Protein AF-A0A484F6M5-F1 (afdb_monomer)

Nearest PDB structures (foldseek):
  3viu-assembly1_A  TM=6.906E-01  e=8.089E-15  Thermus thermophilus HB8
  3p4e-assembly1_A-2  TM=7.140E-01  e=1.489E-13  Vibrio cholerae
  5vk4-assembly1_A  TM=7.090E-01  e=5.645E-13  Neisseria gonorrhoeae
  3qty-assembly1_A  TM=6.773E-01  e=1.726E-13  Francisella tularensis subsp. tularensis
  2btu-assembly1_A  TM=6.775E-01  e=4.633E-13  Bacillus anthracis

Solvent-accessible surface area (backbone atoms only — not comparable to full-atom values): 22955 Å² total; per-residue (Å²): 84,60,48,48,65,50,38,41,52,31,60,78,68,66,46,93,57,43,51,60,56,44,21,53,51,48,42,68,74,52,35,95,77,53,54,74,69,56,30,48,53,48,24,50,50,48,44,55,51,29,53,55,60,69,67,60,80,52,83,89,76,56,78,64,76,30,88,57,53,54,80,77,46,22,47,91,31,49,10,58,39,18,55,52,50,49,54,43,52,15,59,51,72,45,92,71,93,47,79,36,47,62,77,70,73,60,74,44,37,27,34,75,48,94,88,69,70,31,30,40,36,40,34,71,30,64,36,50,68,87,32,37,91,39,29,34,59,24,19,30,33,17,40,50,49,17,49,46,39,34,42,28,43,47,20,51,67,66,36,32,32,38,37,42,28,37,14,59,65,32,64,73,63,47,56,57,36,18,49,49,17,31,47,51,46,19,67,76,70,70,37,45,75,76,52,71,49,79,50,54,38,70,43,91,39,18,44,44,54,57,36,51,40,34,18,32,25,35,18,42,30,51,66,79,26,56,11,52,54,58,50,49,50,64,68,20,33,30,33,33,26,51,13,52,18,33,52,59,41,43,45,27,26,60,66,54,66,46,91,60,22,69,65,41,41,57,58,31,72,68,60,59,52,59,48,32,51,49,47,40,71,68,36,93,84,43,45,43,65,64,40,30,20,36,41,66,27,41,74,13,6,57,25,30,54,44,43,53,34,24,63,62,30,66,31,14,38,40,34,35,49,74,44,50,57,69,24,40,36,68,67,51,44,52,49,27,60,76,66,69,32,59,65,54,25,33,29,31,52,18,46,36,39,31,27,49,62,93,50,45,65,62,52,38,50,48,25,42,74,68,73,36,57,54,42,74,27,34,36,30,33,71,67,52,94,94,58,64,51,26,27,35,30,54,97,87,42,81,39,80,35,67,65,47,34,26,32,51,50,54,31,62,69,42,51,72,72,54,44,73,73,60,97,58,50,72,61,38,48,53,24,43,50,55,22,40,52,51,49,36,54,48,50,52,53,51,52,51,55,56,55,64,70,77,108

Sequence (455 aa):
MDLEGYAAHLIINNEKDAQAKLKEKIIEFKNKKIGDEEAEIFAAAVLKEAEAALAVKGDVFEYQKSGASMGEFGVGSRGAGDFYVHEKIGHVIGKTTAVLDSSNLDDSGVVTLEKDQDYLVVTVDGMHSRLSAFPFLAGFHVAKAALRDIYVMGAKPSAMLSDIHVADDGDTAMIFDHLAGIAAVSELSGIPLVTGSTLRIGGDMVIGERMTGCVGAVGAVNQNSLTARNKAAPGDLILMTEGTGGGTVTTAAIYSGYEKAAAVVDKTLNIDFLIAVQALLDSEEKWQTQIHVMTDVTNGGVRGDAYEISKEADVRLVFDDDALLQCVEPTVLEMFQTLEIDFRGVSIDSLLVICPPEIADPVIQTIKTAGVKMYVVGRVEEKQAGKFDTALIVGGVEKEFKPMFREAAYTPLKKAIGEKTPPDFDGMKKGIDAAADAAIEKKERIVKRIRNRKG

Mean predicted aligned error: 5.12 Å

Radius of gyration: 23.94 Å; Cα contacts (8 Å, |Δi|>4): 916; chains: 1; bounding box: 60×57×70 Å

Secondary structure (DSSP, 8-state):
-BHHHHHHHHHHTT-TTHHHHHHHHHHHHHGGGS-HHHHHHHHHHHHHHHHHHHH--STTT-----S--HHHHTTTTTSHHHHHHHHHHHHHH---SSSB-GGG--SSEEEEPTTSSEEEEEEEEE--GGGTT-HHHHHHHHHHHHHHHHHHTTPEEEEEEEEEEE-TTS-THHHHHHHHHHHHHHHHH---EEEEEEEETTGGGB-S--EEEEEEEEEEEEGGG---GGG--TT-EEEEE-B--SHHHHHHHHHTT-TTHHHHHHHHS--HHHHHHHHHHH-TT-GGGT-SEEEEE-TTHHHHHHHHHHHHTT-EEEEEHHHHHTTB-HHHHHHHHHTT--GGGS---EEEEEE-HHHHHHHHHHHHHTT--EEEEEEEE---TTS-SEEEEETTEEEE----SS----SHHHHHH-SPPPTTHHHHHHHHHHHHHHHHHHHHHHHHHHHTT--

pLDDT: mean 92.81, std 6.92, range [53.16, 98.81]

Structure (mmCIF, N/CA/C/O backbone):
data_AF-A0A484F6M5-F1
#
_entry.id   AF-A0A484F6M5-F1
#
loop_
_atom_site.group_PDB
_atom_site.id
_atom_site.type_symbol
_atom_site.label_atom_id
_atom_site.label_alt_id
_atom_site.label_comp_id
_atom_site.label_asym_id
_atom_site.label_entity_id
_atom_site.label_seq_id
_atom_site.pdbx_PDB_ins_code
_atom_site.Cartn_x
_atom_site.Cartn_y
_atom_site.Cartn_z
_atom_site.occupancy
_atom_site.B_iso_or_equiv
_atom_site.auth_seq_id
_atom_site.auth_comp_id
_atom_site.auth_asym_id
_atom_site.auth_atom_id
_atom_site.pdbx_PDB_model_num
ATOM 1 N N . MET A 1 1 ? 13.231 -5.557 -17.839 1.00 91.38 1 MET A N 1
ATOM 2 C CA . MET A 1 1 ? 14.305 -4.583 -18.074 1.00 91.38 1 MET A CA 1
ATOM 3 C C . MET A 1 1 ? 13.721 -3.408 -18.826 1.00 91.38 1 MET A C 1
ATOM 5 O O . MET A 1 1 ? 12.971 -3.637 -19.760 1.00 91.38 1 MET A O 1
ATOM 9 N N . ASP A 1 2 ? 14.049 -2.192 -18.405 1.00 95.12 2 ASP A N 1
ATOM 10 C CA . ASP A 1 2 ? 13.742 -0.964 -19.142 1.00 95.12 2 ASP A CA 1
ATOM 11 C C . ASP A 1 2 ? 14.822 -0.740 -20.214 1.00 95.12 2 ASP A C 1
ATOM 13 O O . ASP A 1 2 ? 15.974 -0.434 -19.887 1.00 95.12 2 ASP A O 1
ATOM 17 N N . LEU A 1 3 ? 14.475 -0.990 -21.480 1.00 96.62 3 LEU A N 1
ATOM 18 C CA . LEU A 1 3 ? 15.390 -0.846 -22.612 1.00 96.62 3 LEU A CA 1
ATOM 19 C C . LEU A 1 3 ? 15.633 0.621 -22.962 1.00 96.62 3 LEU A C 1
ATOM 21 O O . LEU A 1 3 ? 16.762 0.964 -23.307 1.00 96.62 3 LEU A O 1
ATOM 25 N N . GLU A 1 4 ? 14.619 1.479 -22.837 1.00 95.12 4 GLU A N 1
ATOM 26 C CA . GLU A 1 4 ? 14.735 2.912 -23.115 1.00 95.12 4 GLU A CA 1
ATOM 27 C C . GLU A 1 4 ? 15.713 3.564 -22.131 1.00 95.12 4 GLU A C 1
ATOM 29 O O . GLU A 1 4 ? 16.677 4.216 -22.541 1.00 95.12 4 GLU A O 1
ATOM 34 N N . GLY A 1 5 ? 15.536 3.309 -20.830 1.00 95.50 5 GLY A N 1
ATOM 35 C CA . GLY A 1 5 ? 16.438 3.802 -19.792 1.00 95.50 5 GLY A CA 1
ATOM 36 C C . GLY A 1 5 ? 17.871 3.283 -19.951 1.00 95.50 5 GLY A C 1
ATOM 37 O O . GLY A 1 5 ? 18.833 4.040 -19.782 1.00 95.50 5 GLY A O 1
ATOM 38 N N . TYR A 1 6 ? 18.038 2.010 -20.327 1.00 96.94 6 TYR A N 1
ATOM 39 C CA . TYR A 1 6 ? 19.362 1.438 -20.585 1.00 96.94 6 TYR A CA 1
ATOM 40 C C . TYR A 1 6 ? 20.027 2.049 -21.828 1.00 96.94 6 TYR A C 1
ATOM 42 O O . TYR A 1 6 ? 21.193 2.438 -21.768 1.00 96.94 6 TYR A O 1
ATOM 50 N N . ALA A 1 7 ? 19.293 2.206 -22.931 1.00 97.69 7 ALA A N 1
ATOM 51 C CA . ALA A 1 7 ? 19.787 2.843 -24.150 1.00 97.69 7 ALA A CA 1
ATOM 52 C C . ALA A 1 7 ? 20.186 4.305 -23.906 1.00 97.69 7 ALA A C 1
ATOM 54 O O . ALA A 1 7 ? 21.289 4.714 -24.275 1.00 97.69 7 ALA A O 1
ATOM 55 N N . ALA A 1 8 ? 19.347 5.071 -23.201 1.00 96.50 8 ALA A N 1
ATOM 56 C CA . ALA A 1 8 ? 19.651 6.446 -22.822 1.00 96.50 8 ALA A CA 1
ATOM 57 C C . ALA A 1 8 ? 20.943 6.540 -21.992 1.00 96.50 8 ALA A C 1
ATOM 59 O O . ALA A 1 8 ? 21.769 7.424 -22.224 1.00 96.50 8 ALA A O 1
ATOM 60 N N . HIS A 1 9 ? 21.161 5.603 -21.062 1.00 97.00 9 HIS A N 1
ATOM 61 C CA . HIS A 1 9 ? 22.402 5.527 -20.292 1.00 97.00 9 HIS A CA 1
ATOM 62 C C . HIS A 1 9 ? 23.632 5.282 -21.181 1.00 97.00 9 HIS A C 1
ATOM 64 O O . HIS A 1 9 ? 24.656 5.940 -20.993 1.00 97.00 9 HIS A O 1
ATOM 70 N N . LEU A 1 10 ? 23.549 4.374 -22.158 1.00 97.44 10 LEU A N 1
ATOM 71 C CA . LEU A 1 10 ? 24.653 4.102 -23.086 1.00 97.44 10 LEU A CA 1
ATOM 72 C C . LEU A 1 10 ? 24.986 5.328 -23.955 1.00 97.44 10 LEU A C 1
ATOM 74 O O . LEU A 1 10 ? 26.160 5.667 -24.115 1.00 97.44 10 LEU A O 1
ATOM 78 N N . ILE A 1 11 ? 23.962 6.024 -24.459 1.00 97.06 11 ILE A N 1
ATOM 79 C CA . ILE A 1 11 ? 24.109 7.233 -25.286 1.00 97.06 11 ILE A CA 1
ATOM 80 C C . ILE A 1 11 ? 24.771 8.362 -24.486 1.00 97.06 11 ILE A C 1
ATOM 82 O O . ILE A 1 11 ? 25.764 8.935 -24.930 1.00 97.06 11 ILE A O 1
ATOM 86 N N . ILE A 1 12 ? 24.267 8.659 -23.281 1.00 96.25 12 ILE A N 1
ATOM 87 C CA . ILE A 1 12 ? 24.791 9.742 -22.428 1.00 96.25 12 ILE A CA 1
ATOM 88 C C . ILE A 1 12 ? 26.272 9.523 -22.085 1.00 96.25 12 ILE A C 1
ATOM 90 O O . ILE A 1 12 ? 27.039 10.484 -22.011 1.00 96.25 12 ILE A O 1
ATOM 94 N N . ASN A 1 13 ? 26.691 8.267 -21.913 1.00 96.62 13 ASN A N 1
ATOM 95 C CA . ASN A 1 13 ? 28.074 7.915 -21.593 1.00 96.62 13 ASN A CA 1
ATOM 96 C C . ASN A 1 13 ? 28.976 7.721 -22.827 1.00 96.62 13 ASN A C 1
ATOM 98 O O . ASN A 1 13 ? 30.150 7.395 -22.666 1.00 96.62 13 ASN A O 1
ATOM 102 N N . ASN A 1 14 ? 28.477 7.978 -24.044 1.00 95.06 14 ASN A N 1
ATOM 103 C CA . ASN A 1 14 ? 29.214 7.810 -25.305 1.00 95.06 14 ASN A CA 1
ATOM 104 C C . ASN A 1 14 ? 29.824 6.402 -25.461 1.00 95.06 14 ASN A C 1
ATOM 106 O O . ASN A 1 14 ? 30.979 6.237 -25.866 1.00 95.06 14 ASN A O 1
ATOM 110 N N . GLU A 1 15 ? 29.050 5.377 -25.109 1.00 96.25 15 GLU A N 1
ATOM 111 C CA . GLU A 1 15 ? 29.479 3.982 -25.188 1.00 96.25 15 GLU A CA 1
ATOM 112 C C . GLU A 1 15 ? 29.674 3.537 -26.645 1.00 96.25 15 GLU A C 1
ATOM 114 O O . GLU A 1 15 ? 28.745 3.575 -27.450 1.00 96.25 15 GLU A O 1
ATOM 119 N N . LYS A 1 16 ? 30.887 3.079 -26.987 1.00 89.62 16 LYS A N 1
ATOM 120 C CA . LYS A 1 16 ? 31.278 2.770 -28.379 1.00 89.62 16 LYS A CA 1
ATOM 121 C C . LYS A 1 16 ? 30.500 1.610 -29.010 1.00 89.62 16 LYS A C 1
ATOM 123 O O . LYS A 1 16 ? 30.296 1.621 -30.217 1.00 89.62 16 LYS A O 1
ATOM 128 N N . ASP A 1 17 ? 30.041 0.662 -28.194 1.00 94.44 17 ASP A N 1
ATOM 129 C CA . ASP A 1 17 ? 29.362 -0.567 -28.630 1.00 94.44 17 ASP A CA 1
ATOM 130 C C . ASP A 1 17 ? 27.917 -0.639 -28.105 1.00 94.44 17 ASP A C 1
ATOM 132 O O . ASP A 1 17 ? 27.421 -1.709 -27.744 1.00 94.44 17 ASP A O 1
ATOM 136 N N . ALA A 1 18 ? 27.239 0.511 -28.005 1.00 96.00 18 ALA A N 1
ATOM 137 C CA . ALA A 1 18 ? 25.914 0.610 -27.392 1.00 96.00 18 ALA A CA 1
ATOM 138 C C . ALA A 1 18 ? 24.892 -0.373 -27.997 1.00 96.00 18 ALA A C 1
ATOM 140 O O . ALA A 1 18 ? 24.190 -1.065 -27.260 1.00 96.00 18 ALA A O 1
ATOM 141 N N . GLN A 1 19 ? 24.858 -0.490 -29.329 1.00 97.06 19 GLN A N 1
ATOM 142 C CA . GLN A 1 19 ? 23.933 -1.384 -30.034 1.00 97.06 19 GLN A CA 1
ATOM 143 C C . GLN A 1 19 ? 24.209 -2.856 -29.727 1.00 97.06 19 GLN A C 1
ATOM 145 O O . GLN A 1 19 ? 23.278 -3.598 -29.426 1.00 97.06 19 GLN A O 1
ATOM 150 N N . ALA A 1 20 ? 25.480 -3.266 -29.723 1.00 96.88 20 ALA A N 1
ATOM 151 C CA . ALA A 1 20 ? 25.862 -4.642 -29.417 1.00 96.88 20 ALA A CA 1
ATOM 152 C C . ALA A 1 20 ? 25.516 -5.018 -27.966 1.00 96.88 20 ALA A C 1
ATOM 154 O O . ALA A 1 20 ? 24.937 -6.076 -27.730 1.00 96.88 20 ALA A O 1
ATOM 155 N N . LYS A 1 21 ? 25.789 -4.124 -27.001 1.00 96.62 21 LYS A N 1
ATOM 156 C CA . LYS A 1 21 ? 25.415 -4.315 -25.587 1.00 96.62 21 LYS A CA 1
ATOM 157 C C . LYS A 1 21 ? 23.901 -4.433 -25.407 1.00 96.62 21 LYS A C 1
ATOM 159 O O . LYS A 1 21 ? 23.421 -5.270 -24.646 1.00 96.62 21 LYS A O 1
ATOM 164 N N . LEU A 1 22 ? 23.140 -3.591 -26.103 1.00 96.31 22 LEU A N 1
ATOM 165 C CA . LEU A 1 22 ? 21.684 -3.615 -26.045 1.00 96.31 22 LEU A CA 1
ATOM 166 C C . LEU A 1 22 ? 21.117 -4.894 -26.674 1.00 96.31 22 LEU A C 1
ATOM 168 O O . LEU A 1 22 ? 20.262 -5.537 -26.069 1.00 96.31 22 LEU A O 1
ATOM 172 N N . LYS A 1 23 ? 21.641 -5.308 -27.833 1.00 96.56 23 LYS A N 1
ATOM 173 C CA . LYS A 1 23 ? 21.299 -6.578 -28.482 1.00 96.56 23 LYS A CA 1
ATOM 174 C C . LYS A 1 23 ? 21.552 -7.768 -27.562 1.00 96.56 23 LYS A C 1
ATOM 176 O O . LYS A 1 23 ? 20.672 -8.610 -27.417 1.00 96.56 23 LYS A O 1
ATOM 181 N N . GLU A 1 24 ? 22.717 -7.821 -26.913 1.00 95.12 24 GLU A N 1
ATOM 182 C CA . GLU A 1 24 ? 23.053 -8.880 -25.955 1.00 95.12 24 GLU A CA 1
ATOM 183 C C . GLU A 1 24 ? 21.992 -8.977 -24.852 1.00 95.12 24 GLU A C 1
ATOM 185 O O . GLU A 1 24 ? 21.488 -10.063 -24.575 1.00 95.12 24 GLU A O 1
ATOM 190 N N . LYS A 1 25 ? 21.577 -7.837 -24.285 1.00 94.50 25 LYS A N 1
ATOM 191 C CA . LYS A 1 25 ? 20.535 -7.788 -23.250 1.00 94.50 25 LYS A CA 1
ATOM 192 C C . LYS A 1 25 ? 19.159 -8.209 -23.765 1.00 94.50 25 LYS A C 1
ATOM 194 O O . LYS A 1 25 ? 18.445 -8.923 -23.064 1.00 94.50 25 LYS A O 1
ATOM 199 N N . ILE A 1 26 ? 18.788 -7.805 -24.978 1.00 94.81 26 ILE A N 1
ATOM 200 C CA . ILE A 1 26 ? 17.526 -8.218 -25.606 1.00 94.81 26 ILE A CA 1
ATOM 201 C C . ILE A 1 26 ? 17.507 -9.738 -25.806 1.00 94.81 26 ILE A C 1
ATOM 203 O O . ILE A 1 26 ? 16.532 -10.383 -25.425 1.00 94.81 26 ILE A O 1
ATOM 207 N N . ILE A 1 27 ? 18.589 -10.321 -26.333 1.00 94.00 27 ILE A N 1
ATOM 208 C CA . ILE A 1 27 ? 18.721 -11.775 -26.512 1.00 94.00 27 ILE A CA 1
ATOM 209 C C . ILE A 1 27 ? 18.708 -12.493 -25.157 1.00 94.00 27 ILE A C 1
ATOM 211 O O . ILE A 1 27 ? 18.057 -13.525 -25.030 1.00 94.00 27 ILE A O 1
ATOM 215 N N . GLU A 1 28 ? 19.376 -11.956 -24.133 1.00 91.75 28 GLU A N 1
ATOM 216 C CA . GLU A 1 28 ? 19.398 -12.535 -22.783 1.00 91.75 28 GLU A CA 1
ATOM 217 C C . GLU A 1 28 ? 17.982 -12.663 -22.194 1.00 91.75 28 GLU A C 1
ATOM 219 O O . GLU A 1 28 ? 17.616 -13.725 -21.689 1.00 91.75 28 GLU A O 1
ATOM 224 N N . PHE A 1 29 ? 17.167 -11.608 -22.294 1.00 89.62 29 PHE A N 1
ATOM 225 C CA . PHE A 1 29 ? 15.820 -11.573 -21.716 1.00 89.62 29 PHE A CA 1
ATOM 226 C C . PHE A 1 29 ? 14.759 -12.261 -22.585 1.00 89.62 29 PHE A C 1
ATOM 228 O O . PHE A 1 29 ? 13.965 -13.044 -22.062 1.00 89.62 29 PHE A O 1
ATOM 235 N N . LYS A 1 30 ? 14.729 -12.004 -23.901 1.00 88.19 30 LYS A N 1
ATOM 236 C CA . LYS A 1 30 ? 13.756 -12.638 -24.811 1.00 88.19 30 LYS A CA 1
ATOM 237 C C . LYS A 1 30 ? 14.141 -14.081 -25.155 1.00 88.19 30 LYS A C 1
ATOM 239 O O . LYS A 1 30 ? 13.279 -14.873 -25.545 1.00 88.19 30 LYS A O 1
ATOM 244 N N . ASN A 1 31 ? 15.401 -14.466 -24.937 1.00 80.56 31 ASN A N 1
ATOM 245 C CA . ASN A 1 31 ? 15.920 -15.818 -25.139 1.00 80.56 31 ASN A CA 1
ATOM 246 C C . ASN A 1 31 ? 15.528 -16.349 -26.537 1.00 80.56 31 ASN A C 1
ATOM 248 O O . ASN A 1 31 ? 15.567 -15.615 -27.521 1.00 80.56 31 ASN A O 1
ATOM 252 N N . LYS A 1 32 ? 15.082 -17.606 -26.645 1.00 77.00 32 LYS A N 1
ATOM 253 C CA . LYS A 1 32 ? 14.656 -18.255 -27.899 1.00 77.00 32 LYS A CA 1
ATOM 254 C C . LYS A 1 32 ? 13.453 -17.601 -28.606 1.00 77.00 32 LYS A C 1
ATOM 256 O O . LYS A 1 32 ? 13.024 -18.136 -29.625 1.00 77.00 32 LYS A O 1
ATOM 261 N N . LYS A 1 33 ? 12.876 -16.516 -28.075 1.00 83.75 33 LYS A N 1
ATOM 262 C CA . LYS A 1 33 ? 11.748 -15.797 -28.692 1.00 83.75 33 LYS A CA 1
ATOM 263 C C . LYS A 1 33 ? 12.184 -14.764 -29.740 1.00 83.75 33 LYS A C 1
ATOM 265 O O . LYS A 1 33 ? 11.310 -14.217 -30.400 1.00 83.75 33 LYS A O 1
ATOM 270 N N . ILE A 1 34 ? 13.483 -14.486 -29.888 1.00 91.50 34 ILE A N 1
ATOM 271 C CA . ILE A 1 34 ? 13.997 -13.533 -30.882 1.00 91.50 34 ILE A CA 1
ATOM 272 C C . ILE A 1 34 ? 15.250 -14.078 -31.578 1.00 91.50 34 ILE A C 1
ATOM 274 O O . ILE A 1 34 ? 16.130 -14.654 -30.933 1.00 91.50 34 ILE A O 1
ATOM 278 N N . GLY A 1 35 ? 15.320 -13.929 -32.902 1.00 93.56 35 GLY A N 1
ATOM 279 C CA . GLY A 1 35 ? 16.514 -14.261 -33.683 1.00 93.56 35 GLY A CA 1
ATOM 280 C C . GLY A 1 35 ? 17.620 -13.206 -33.560 1.00 93.56 35 GLY A C 1
ATOM 281 O O . GLY A 1 35 ? 17.372 -12.073 -33.160 1.00 93.56 35 GLY A O 1
ATOM 282 N N . ASP A 1 36 ? 18.851 -13.552 -33.949 1.00 93.88 36 ASP A N 1
ATOM 283 C CA . ASP A 1 36 ? 19.995 -12.623 -33.886 1.00 93.88 36 ASP A CA 1
ATOM 284 C C . ASP A 1 36 ? 19.798 -11.375 -34.771 1.00 93.88 36 ASP A C 1
ATOM 286 O O . ASP A 1 36 ? 20.044 -10.254 -34.329 1.00 93.88 36 ASP A O 1
ATOM 290 N N . GLU A 1 37 ? 19.294 -11.559 -35.996 1.00 95.44 37 GLU A N 1
ATOM 291 C CA . GLU A 1 37 ? 18.994 -10.465 -36.934 1.00 95.44 37 GLU A CA 1
ATOM 292 C C . GLU A 1 37 ? 17.849 -9.574 -36.429 1.00 95.44 37 GLU A C 1
ATOM 294 O O . GLU A 1 37 ? 17.933 -8.348 -36.483 1.00 95.44 37 GLU A O 1
ATOM 299 N N . GLU A 1 38 ? 16.797 -10.175 -35.873 1.00 95.12 38 GLU A N 1
ATOM 300 C CA . GLU A 1 38 ? 15.677 -9.436 -35.283 1.00 95.12 38 GLU A CA 1
ATOM 301 C C . GLU A 1 38 ? 16.130 -8.618 -34.070 1.00 95.12 38 GLU A C 1
ATOM 303 O O . GLU A 1 38 ? 15.755 -7.455 -33.939 1.00 95.12 38 GLU A O 1
ATOM 308 N N . ALA A 1 39 ? 16.977 -9.190 -33.209 1.00 95.69 39 ALA A N 1
ATOM 309 C CA . ALA A 1 39 ? 17.528 -8.494 -32.052 1.00 95.69 39 ALA A CA 1
ATOM 310 C C . ALA A 1 39 ? 18.443 -7.326 -32.453 1.00 95.69 39 ALA A C 1
ATOM 312 O O . ALA A 1 39 ? 18.452 -6.299 -31.775 1.00 95.69 39 ALA A O 1
ATOM 313 N N . GLU A 1 40 ? 19.175 -7.451 -33.564 1.00 97.00 40 GLU A N 1
ATOM 314 C CA . GLU A 1 40 ? 19.962 -6.358 -34.147 1.00 97.00 40 GLU A CA 1
ATOM 315 C C . GLU A 1 40 ? 19.063 -5.184 -34.564 1.00 97.00 40 GLU A C 1
ATOM 317 O O . GLU A 1 40 ? 19.314 -4.038 -34.185 1.00 97.00 40 GLU A O 1
ATOM 322 N N . ILE A 1 41 ? 17.982 -5.474 -35.298 1.00 97.38 41 ILE A N 1
ATOM 323 C CA . ILE A 1 41 ? 17.000 -4.469 -35.731 1.00 97.38 41 ILE A CA 1
ATOM 324 C C . ILE A 1 41 ? 16.339 -3.813 -34.515 1.00 97.38 41 ILE A C 1
ATOM 326 O O . ILE A 1 41 ? 16.211 -2.588 -34.468 1.00 97.38 41 ILE A O 1
ATOM 330 N N . PHE A 1 42 ? 15.955 -4.619 -33.523 1.00 96.06 42 PHE A N 1
ATOM 331 C CA . PHE A 1 42 ? 15.336 -4.146 -32.290 1.00 96.06 42 PHE A CA 1
ATOM 332 C C . PHE A 1 42 ? 16.272 -3.178 -31.554 1.00 96.06 42 PHE A C 1
ATOM 334 O O . PHE A 1 42 ? 15.882 -2.051 -31.253 1.00 96.06 42 PHE A O 1
ATOM 341 N N . ALA A 1 43 ? 17.525 -3.573 -31.315 1.00 97.50 43 ALA A N 1
ATOM 342 C CA . ALA A 1 43 ? 18.505 -2.735 -30.628 1.00 97.50 43 ALA A CA 1
ATOM 343 C C . ALA A 1 43 ? 18.740 -1.401 -31.359 1.00 97.50 43 ALA A C 1
ATOM 345 O O . ALA A 1 43 ? 18.779 -0.344 -30.726 1.00 97.50 43 ALA A O 1
ATOM 346 N N . ALA A 1 44 ? 18.846 -1.430 -32.691 1.00 97.81 44 ALA A N 1
ATOM 347 C CA . ALA A 1 44 ? 18.993 -0.221 -33.497 1.00 97.81 44 ALA A CA 1
ATOM 348 C C . ALA A 1 44 ? 17.776 0.717 -33.377 1.00 97.81 44 ALA A C 1
ATOM 350 O O . ALA A 1 44 ? 17.939 1.934 -33.265 1.00 97.81 44 ALA A O 1
ATOM 351 N N . ALA A 1 45 ? 16.557 0.165 -33.381 1.00 98.00 45 ALA A N 1
ATOM 352 C CA . ALA A 1 45 ? 15.326 0.940 -33.235 1.00 98.00 45 ALA A CA 1
ATOM 353 C C . ALA A 1 45 ? 15.225 1.601 -31.853 1.00 98.00 45 ALA A C 1
ATOM 355 O O . ALA A 1 45 ? 14.980 2.804 -31.770 1.00 98.00 45 ALA A O 1
ATOM 356 N N . VAL A 1 46 ? 15.505 0.848 -30.786 1.00 97.94 46 VAL A N 1
ATOM 357 C CA . VAL A 1 46 ? 15.494 1.365 -29.409 1.00 97.94 46 VAL A CA 1
ATOM 358 C C . VAL A 1 46 ? 16.487 2.515 -29.243 1.00 97.94 46 VAL A C 1
ATOM 360 O O . VAL A 1 46 ? 16.133 3.548 -28.681 1.00 97.94 46 VAL A O 1
ATOM 363 N N . LEU A 1 47 ? 17.716 2.379 -29.759 1.00 98.06 47 LEU A N 1
ATOM 364 C CA . LEU A 1 47 ? 18.705 3.462 -29.707 1.00 98.06 47 LEU A CA 1
ATOM 365 C C . LEU A 1 47 ? 18.221 4.709 -30.441 1.00 98.06 47 LEU A C 1
ATOM 367 O O . LEU A 1 47 ? 18.310 5.809 -29.903 1.00 98.06 47 LEU A O 1
ATOM 371 N N . LYS A 1 48 ? 17.664 4.539 -31.643 1.00 97.94 48 LYS A N 1
ATOM 372 C CA . LYS A 1 48 ? 17.135 5.650 -32.438 1.00 97.94 48 LYS A CA 1
ATOM 373 C C . LYS A 1 48 ? 16.009 6.391 -31.712 1.00 97.94 48 LYS A C 1
ATOM 375 O O . LYS A 1 48 ? 15.965 7.621 -31.749 1.00 97.94 48 LYS A O 1
ATOM 380 N N . GLU A 1 49 ? 15.092 5.668 -31.075 1.00 97.75 49 GLU A N 1
ATOM 381 C CA . GLU A 1 49 ? 14.009 6.275 -30.296 1.00 97.75 49 GLU A CA 1
ATOM 382 C C . GLU A 1 49 ? 14.537 6.981 -29.042 1.00 97.75 49 GLU A C 1
ATOM 384 O O . GLU A 1 49 ? 14.162 8.127 -28.791 1.00 97.75 49 GLU A O 1
ATOM 389 N N . ALA A 1 50 ? 15.478 6.365 -28.320 1.00 96.94 50 ALA A N 1
ATOM 390 C CA . ALA A 1 50 ? 16.116 6.974 -27.154 1.00 96.94 50 ALA A CA 1
ATOM 391 C C . ALA A 1 50 ? 16.889 8.257 -27.519 1.00 96.94 50 ALA A C 1
ATOM 393 O O . ALA A 1 50 ? 16.785 9.264 -26.817 1.00 96.94 50 ALA A O 1
ATOM 394 N N . GLU A 1 51 ? 17.619 8.271 -28.640 1.00 97.00 51 GLU A N 1
ATOM 395 C CA . GLU A 1 51 ? 18.276 9.475 -29.168 1.00 97.00 51 GLU A CA 1
ATOM 396 C C . GLU A 1 51 ? 17.262 10.582 -29.478 1.00 97.00 51 GLU A C 1
ATOM 398 O O . GLU A 1 51 ? 17.463 11.738 -29.093 1.00 97.00 51 GLU A O 1
ATOM 403 N N . ALA A 1 52 ? 16.154 10.233 -30.141 1.00 96.88 52 ALA A N 1
ATOM 404 C CA . ALA A 1 52 ? 15.098 11.183 -30.465 1.00 96.88 52 ALA A CA 1
ATOM 405 C C . ALA A 1 52 ? 14.461 11.776 -29.198 1.00 96.88 52 ALA A C 1
ATOM 407 O O . ALA A 1 52 ? 14.279 12.992 -29.127 1.00 96.88 52 ALA A O 1
ATOM 408 N N . ALA A 1 53 ? 14.179 10.950 -28.186 1.00 95.25 53 ALA A N 1
ATOM 409 C CA . ALA A 1 53 ? 13.633 11.389 -26.905 1.00 95.25 53 ALA A CA 1
ATOM 410 C C . ALA A 1 53 ? 14.603 12.322 -26.155 1.00 95.25 53 ALA A C 1
ATOM 412 O O . ALA A 1 53 ? 14.206 13.394 -25.694 1.00 95.25 53 ALA A O 1
ATOM 413 N N . LEU A 1 54 ? 15.895 11.973 -26.096 1.00 95.12 54 LEU A N 1
ATOM 414 C CA . LEU A 1 54 ? 16.933 12.778 -25.437 1.00 95.12 54 LEU A CA 1
ATOM 415 C C . LEU A 1 54 ? 17.155 14.149 -26.095 1.00 95.12 54 LEU A C 1
ATOM 417 O O . LEU A 1 54 ? 17.552 15.105 -25.411 1.00 95.12 54 LEU A O 1
ATOM 421 N N . ALA A 1 55 ? 16.913 14.251 -27.404 1.00 95.56 55 ALA A N 1
ATOM 422 C CA . ALA A 1 55 ? 17.080 15.479 -28.175 1.00 95.56 55 ALA A CA 1
ATOM 423 C C . ALA A 1 55 ? 15.985 16.526 -27.906 1.00 95.56 55 ALA A C 1
ATOM 425 O O . ALA A 1 55 ? 16.209 17.717 -28.142 1.00 95.56 55 ALA A O 1
ATOM 426 N N . VAL A 1 56 ? 14.815 16.122 -27.400 1.00 95.44 56 VAL A N 1
ATOM 427 C CA . VAL A 1 56 ? 13.724 17.055 -27.097 1.00 95.44 56 VAL A CA 1
ATOM 428 C C . VAL A 1 56 ? 14.071 17.883 -25.854 1.00 95.44 56 VAL A C 1
ATOM 430 O O . VAL A 1 56 ? 14.516 17.359 -24.833 1.00 95.44 56 VAL A O 1
ATOM 433 N N . LYS A 1 57 ? 13.873 19.205 -25.944 1.00 94.06 57 LYS A N 1
ATOM 434 C CA . LYS A 1 57 ? 14.146 20.174 -24.871 1.00 94.06 57 LYS A CA 1
ATOM 435 C C . LYS A 1 57 ? 12.998 21.156 -24.708 1.00 94.06 57 LYS A C 1
ATOM 437 O O . LYS A 1 57 ? 12.322 21.507 -25.676 1.00 94.06 57 LYS A O 1
ATOM 442 N N . GLY A 1 58 ? 12.810 21.635 -23.482 1.00 91.12 58 GLY A N 1
ATOM 443 C CA . GLY A 1 58 ? 11.842 22.678 -23.150 1.00 91.12 58 GLY A CA 1
ATOM 444 C C . GLY A 1 58 ? 11.066 22.395 -21.867 1.00 91.12 58 GLY A C 1
ATOM 445 O O . GLY A 1 58 ? 11.019 21.269 -21.385 1.00 91.12 58 GLY A O 1
ATOM 446 N N . ASP A 1 59 ? 10.396 23.433 -21.359 1.00 86.81 59 ASP A N 1
ATOM 447 C CA . ASP A 1 59 ? 9.713 23.440 -20.051 1.00 86.81 59 ASP A CA 1
ATOM 448 C C . ASP A 1 59 ? 8.775 22.236 -19.819 1.00 86.81 59 ASP A C 1
ATOM 450 O O . ASP A 1 59 ? 8.729 21.658 -18.735 1.00 86.81 59 ASP A O 1
ATOM 454 N N . VAL A 1 60 ? 8.035 21.820 -20.851 1.00 91.75 60 VAL A N 1
ATOM 455 C CA . VAL A 1 60 ? 7.089 20.691 -20.766 1.00 91.75 60 VAL A CA 1
ATOM 456 C C . VAL A 1 60 ? 7.741 19.311 -20.858 1.00 91.75 60 VAL A C 1
ATOM 458 O O . VAL A 1 60 ? 7.124 18.347 -20.422 1.00 91.75 60 VAL A O 1
ATOM 461 N N . PHE A 1 61 ? 8.948 19.208 -21.414 1.00 92.88 61 PHE A N 1
ATOM 462 C CA . PHE A 1 61 ? 9.626 17.929 -21.661 1.00 92.88 61 PHE A CA 1
ATOM 463 C C . PHE A 1 61 ? 10.611 17.549 -20.553 1.00 92.88 61 PHE A C 1
ATOM 465 O O . PHE A 1 61 ? 11.016 16.398 -20.444 1.00 92.88 61 PHE A O 1
ATOM 472 N N . GLU A 1 62 ? 11.003 18.511 -19.725 1.00 93.31 62 GLU A N 1
ATOM 473 C CA . GLU A 1 62 ? 11.972 18.325 -18.646 1.00 93.31 62 GLU A CA 1
ATOM 474 C C . GLU A 1 62 ? 11.276 18.413 -17.291 1.00 93.31 62 GLU A C 1
ATOM 476 O O . GLU A 1 62 ? 10.186 18.957 -17.202 1.00 93.31 62 GLU A O 1
ATOM 481 N N . TYR A 1 63 ? 11.883 17.933 -16.209 1.00 94.94 63 TYR A N 1
ATOM 482 C CA . TYR A 1 63 ? 11.415 18.156 -14.836 1.00 94.94 63 TYR A CA 1
ATOM 483 C C . TYR A 1 63 ? 12.608 18.440 -13.921 1.00 94.94 63 TYR A C 1
ATOM 485 O O . TYR A 1 63 ? 13.736 18.042 -14.217 1.00 94.94 63 TYR A O 1
ATOM 493 N N . GLN A 1 64 ? 12.368 19.144 -12.812 1.00 96.31 64 GLN A N 1
ATOM 494 C CA . GLN A 1 64 ? 13.410 19.420 -11.827 1.00 96.31 64 GLN A CA 1
ATOM 495 C C . GLN A 1 64 ? 13.758 18.122 -11.092 1.00 96.31 64 GLN A C 1
ATOM 497 O O . GLN A 1 64 ? 12.919 17.540 -10.406 1.00 96.31 64 GLN A O 1
ATOM 502 N N . LYS A 1 65 ? 14.999 17.652 -11.242 1.00 95.94 65 LYS A N 1
ATOM 503 C CA . LYS A 1 65 ? 15.482 16.472 -10.519 1.00 95.94 65 LYS A CA 1
ATOM 504 C C . LYS A 1 65 ? 15.689 16.824 -9.045 1.00 95.94 65 LYS A C 1
ATOM 506 O O . LYS A 1 65 ? 16.335 17.826 -8.745 1.00 95.94 65 LYS A O 1
ATOM 511 N N . SER A 1 66 ? 15.192 15.971 -8.151 1.00 96.12 66 SER A N 1
ATOM 512 C CA . SER A 1 66 ? 15.371 16.115 -6.700 1.00 96.12 66 SER A CA 1
ATOM 513 C C . SER A 1 66 ? 16.769 15.718 -6.220 1.00 96.12 66 SER A C 1
ATOM 515 O O . SER A 1 66 ? 17.206 16.161 -5.167 1.00 96.12 66 SER A O 1
ATOM 517 N N . GLY A 1 67 ? 17.467 14.857 -6.966 1.00 94.38 67 GLY A N 1
ATOM 518 C CA . GLY A 1 67 ? 18.733 14.262 -6.524 1.00 94.38 67 GLY A CA 1
ATOM 519 C C . GLY A 1 67 ? 18.577 13.123 -5.508 1.00 94.38 67 GLY A C 1
ATOM 520 O O . GLY A 1 67 ? 19.587 12.612 -5.042 1.00 94.38 67 GLY A O 1
ATOM 521 N N . ALA A 1 68 ? 17.346 12.700 -5.199 1.00 93.44 68 ALA A N 1
ATOM 522 C CA . ALA A 1 68 ? 17.053 11.563 -4.327 1.00 93.44 68 ALA A CA 1
ATOM 523 C C . ALA A 1 68 ? 16.156 10.555 -5.056 1.00 93.44 68 ALA A C 1
ATOM 525 O O . ALA A 1 68 ? 15.102 10.926 -5.582 1.00 93.44 68 ALA A O 1
ATOM 526 N N . SER A 1 69 ? 16.561 9.283 -5.101 1.00 92.62 69 SER A N 1
ATOM 527 C CA . SER A 1 69 ? 15.716 8.218 -5.654 1.00 92.62 69 SER A CA 1
ATOM 528 C C . SER A 1 69 ? 14.651 7.753 -4.651 1.00 92.62 69 SER A C 1
ATOM 530 O O . SER A 1 69 ? 14.833 7.863 -3.438 1.00 92.62 69 SER A O 1
ATOM 532 N N . MET A 1 70 ? 13.561 7.156 -5.153 1.00 91.12 70 MET A N 1
ATOM 533 C CA . MET A 1 70 ? 12.514 6.531 -4.321 1.00 91.12 70 MET A CA 1
ATOM 534 C C . MET A 1 70 ? 13.116 5.544 -3.312 1.00 91.12 70 MET A C 1
ATOM 536 O O . MET A 1 70 ? 12.772 5.550 -2.132 1.00 91.12 70 MET A O 1
ATOM 540 N N . GLY A 1 71 ? 14.059 4.723 -3.784 1.00 87.94 71 GLY A N 1
ATOM 541 C CA . GLY A 1 71 ? 14.711 3.694 -2.987 1.00 87.94 71 GLY A CA 1
ATOM 542 C C . GLY A 1 71 ? 15.635 4.251 -1.911 1.00 87.94 71 GLY A C 1
ATOM 543 O O . GLY A 1 71 ? 15.672 3.676 -0.832 1.00 87.94 71 GLY A O 1
ATOM 544 N N . GLU A 1 72 ? 16.369 5.339 -2.158 1.00 89.19 72 GLU A N 1
ATOM 545 C CA . GLU A 1 72 ? 17.238 5.981 -1.155 1.00 89.19 72 GLU A CA 1
ATOM 546 C C . GLU A 1 72 ? 16.424 6.731 -0.104 1.00 89.19 72 GLU A C 1
ATOM 548 O O . GLU A 1 72 ? 16.691 6.598 1.092 1.00 89.19 72 GLU A O 1
ATOM 553 N N . PHE A 1 73 ? 15.398 7.458 -0.552 1.00 90.50 73 PHE A N 1
ATOM 554 C CA . PHE A 1 73 ? 14.543 8.266 0.309 1.00 90.50 73 PHE A CA 1
ATOM 555 C C . PHE A 1 73 ? 13.461 7.446 1.032 1.00 90.50 73 PHE A C 1
ATOM 557 O O . PHE A 1 73 ? 12.810 7.961 1.930 1.00 90.50 73 PHE A O 1
ATOM 564 N N . GLY A 1 74 ? 13.290 6.163 0.694 1.00 87.50 74 GLY A N 1
ATOM 565 C CA . GLY A 1 74 ? 12.360 5.260 1.381 1.00 87.50 74 GLY A CA 1
ATOM 566 C C . GLY A 1 74 ? 10.887 5.477 1.025 1.00 87.50 74 GLY A C 1
ATOM 567 O O . GLY A 1 74 ? 10.016 5.133 1.819 1.00 87.50 74 GLY A O 1
ATOM 568 N N . VAL A 1 75 ? 10.598 6.039 -0.151 1.00 89.50 75 VAL A N 1
ATOM 569 C CA . VAL A 1 75 ? 9.223 6.264 -0.625 1.00 89.50 75 VAL A CA 1
ATOM 570 C C . VAL A 1 75 ? 8.571 4.927 -0.985 1.00 89.50 75 VAL A C 1
ATOM 572 O O . VAL A 1 75 ? 9.206 4.062 -1.593 1.00 89.50 75 VAL A O 1
ATOM 575 N N . GLY A 1 76 ? 7.312 4.746 -0.594 1.00 84.12 76 GLY A N 1
ATOM 576 C CA . GLY A 1 76 ? 6.571 3.487 -0.678 1.00 84.12 76 GLY A CA 1
ATOM 577 C C . GLY A 1 76 ? 6.924 2.478 0.418 1.00 84.12 76 GLY A C 1
ATOM 578 O O . GLY A 1 76 ? 6.550 1.315 0.308 1.00 84.12 76 GLY A O 1
ATOM 579 N N . SER A 1 77 ? 7.680 2.891 1.444 1.00 80.81 77 SER A N 1
ATOM 580 C CA . SER A 1 77 ? 8.034 2.057 2.606 1.00 80.81 77 SER A CA 1
ATOM 581 C C . SER A 1 77 ? 7.362 2.522 3.906 1.00 80.81 77 SER A C 1
ATOM 583 O O . SER A 1 77 ? 7.829 2.108 4.964 1.00 80.81 77 SER A O 1
ATOM 585 N N . ARG A 1 78 ? 6.353 3.416 3.854 1.00 78.31 78 ARG A N 1
ATOM 586 C CA . ARG A 1 78 ? 5.575 3.930 5.008 1.00 78.31 78 ARG A CA 1
ATOM 587 C C . ARG A 1 78 ? 6.432 4.292 6.229 1.00 78.31 78 ARG A C 1
ATOM 589 O O . ARG A 1 78 ? 6.151 3.939 7.370 1.00 78.31 78 ARG A O 1
ATOM 596 N N . GLY A 1 79 ? 7.544 4.967 5.950 1.00 80.75 79 GLY A N 1
ATOM 597 C CA . GLY A 1 79 ? 8.460 5.516 6.943 1.00 80.75 79 GLY A CA 1
ATOM 598 C C . GLY A 1 79 ? 8.646 7.018 6.744 1.00 80.75 79 GLY A C 1
ATOM 599 O O . GLY A 1 79 ? 7.996 7.637 5.904 1.00 80.75 79 GLY A O 1
ATOM 600 N N . ALA A 1 80 ? 9.569 7.624 7.491 1.00 82.94 80 ALA A N 1
ATOM 601 C CA . ALA A 1 80 ? 9.713 9.084 7.545 1.00 82.94 80 ALA A CA 1
ATOM 602 C C . ALA A 1 80 ? 9.885 9.777 6.176 1.00 82.94 80 ALA A C 1
ATOM 604 O O . ALA A 1 80 ? 9.368 10.878 5.978 1.00 82.94 80 ALA A O 1
ATOM 605 N N . GLY A 1 81 ? 10.617 9.172 5.235 1.00 86.50 81 GLY A N 1
ATOM 606 C CA . GLY A 1 81 ? 10.775 9.744 3.893 1.00 86.50 81 GLY A CA 1
ATOM 607 C C . GLY A 1 81 ? 9.535 9.583 3.010 1.00 86.50 81 GLY A C 1
ATOM 608 O O . GLY A 1 81 ? 9.228 10.470 2.217 1.00 86.50 81 GLY A O 1
ATOM 609 N N . ASP A 1 82 ? 8.775 8.507 3.202 1.00 87.75 82 ASP A N 1
ATOM 610 C CA . ASP A 1 82 ? 7.506 8.289 2.513 1.00 87.75 82 ASP A CA 1
ATOM 611 C C . ASP A 1 82 ? 6.464 9.333 2.924 1.00 87.75 82 ASP A C 1
ATOM 613 O O . ASP A 1 82 ? 5.913 10.027 2.069 1.00 87.75 82 ASP A O 1
ATOM 617 N N . PHE A 1 83 ? 6.282 9.524 4.235 1.00 84.69 83 PHE A N 1
ATOM 618 C CA . PHE A 1 83 ? 5.375 10.534 4.785 1.00 84.69 83 PHE A CA 1
ATOM 619 C C . PHE A 1 83 ? 5.714 11.940 4.283 1.00 84.69 83 PHE A C 1
ATOM 621 O O . PHE A 1 83 ? 4.831 12.709 3.910 1.00 84.69 83 PHE A O 1
ATOM 628 N N . TYR A 1 84 ? 7.007 12.266 4.207 1.00 89.75 84 TYR A N 1
ATOM 629 C CA . TYR A 1 84 ? 7.450 13.560 3.699 1.00 89.75 84 TYR A CA 1
ATOM 630 C C . TYR A 1 84 ? 7.107 13.756 2.215 1.00 89.75 84 TYR A C 1
ATOM 632 O O . TYR A 1 84 ? 6.663 14.834 1.834 1.00 89.75 84 TYR A O 1
ATOM 640 N N . VAL A 1 85 ? 7.273 12.737 1.364 1.00 92.69 85 VAL A N 1
ATOM 641 C CA . VAL A 1 85 ? 6.884 12.847 -0.054 1.00 92.69 85 VAL A CA 1
ATOM 642 C C . VAL A 1 85 ? 5.368 12.963 -0.212 1.00 92.69 85 VAL A C 1
ATOM 644 O O . VAL A 1 85 ? 4.923 13.765 -1.032 1.00 92.69 85 VAL A O 1
ATOM 647 N N . HIS A 1 86 ? 4.576 12.255 0.595 1.00 89.50 86 HIS A N 1
ATOM 648 C CA . HIS A 1 86 ? 3.115 12.382 0.582 1.00 89.50 86 HIS A CA 1
ATOM 649 C C . HIS A 1 86 ? 2.648 13.798 0.955 1.00 89.50 86 HIS A C 1
ATOM 651 O O . HIS A 1 86 ? 1.795 14.361 0.268 1.00 89.50 86 HIS A O 1
ATOM 657 N N . GLU A 1 87 ? 3.286 14.441 1.939 1.00 89.81 87 GLU A N 1
ATOM 658 C CA . GLU A 1 87 ? 3.046 15.859 2.249 1.00 89.81 87 GLU A CA 1
ATOM 659 C C . GLU A 1 87 ? 3.303 16.757 1.020 1.00 89.81 87 GLU A C 1
ATOM 661 O O . GLU A 1 87 ? 2.520 17.662 0.713 1.00 89.81 87 GLU A O 1
ATOM 666 N N . LYS A 1 88 ? 4.373 16.487 0.257 1.00 94.00 88 LYS A N 1
ATOM 667 C CA . LYS A 1 88 ? 4.687 17.240 -0.971 1.00 94.00 88 LYS A CA 1
ATOM 668 C C . LYS A 1 88 ? 3.712 16.959 -2.105 1.00 94.00 88 LYS A C 1
ATOM 670 O O . LYS A 1 88 ? 3.404 17.885 -2.850 1.00 94.00 88 LYS A O 1
ATOM 675 N N . ILE A 1 89 ? 3.183 15.743 -2.225 1.00 93.25 89 ILE A N 1
ATOM 676 C CA . ILE A 1 89 ? 2.103 15.435 -3.175 1.00 93.25 89 ILE A CA 1
ATOM 677 C C . ILE A 1 89 ? 0.886 16.319 -2.871 1.00 93.25 89 ILE A C 1
ATOM 679 O O . ILE A 1 89 ? 0.393 17.002 -3.773 1.00 93.25 89 ILE A O 1
ATOM 683 N N . GLY A 1 90 ? 0.469 16.388 -1.601 1.00 89.19 90 GLY A N 1
ATOM 684 C CA . GLY A 1 90 ? -0.611 17.272 -1.157 1.00 89.19 90 GLY A CA 1
ATOM 685 C C . GLY A 1 90 ? -0.343 18.746 -1.482 1.00 89.19 90 GLY A C 1
ATOM 686 O O . GLY A 1 90 ? -1.219 19.432 -2.010 1.00 89.19 90 GLY A O 1
ATOM 687 N N . HIS A 1 91 ? 0.889 19.219 -1.265 1.00 91.94 91 HIS A N 1
ATOM 688 C CA . HIS A 1 91 ? 1.308 20.576 -1.637 1.00 91.94 91 HIS A CA 1
ATOM 689 C C . HIS A 1 91 ? 1.185 20.818 -3.153 1.00 91.94 91 HIS A C 1
ATOM 691 O O . HIS A 1 91 ? 0.587 21.808 -3.580 1.00 91.94 91 HIS A O 1
ATOM 697 N N . VAL A 1 92 ? 1.703 19.907 -3.986 1.00 94.81 92 VAL A N 1
ATOM 698 C CA . VAL A 1 92 ? 1.685 20.049 -5.452 1.00 94.81 92 VAL A CA 1
ATOM 699 C C . VAL A 1 92 ? 0.260 20.090 -5.998 1.00 94.81 92 VAL A C 1
ATOM 701 O O . VAL A 1 92 ? -0.025 20.885 -6.902 1.00 94.81 92 VAL A O 1
ATOM 704 N N . ILE A 1 93 ? -0.647 19.274 -5.457 1.00 93.00 93 ILE A N 1
ATOM 705 C CA . ILE A 1 93 ? -2.071 19.300 -5.813 1.00 93.00 93 ILE A CA 1
ATOM 706 C C . ILE A 1 93 ? -2.675 20.644 -5.381 1.00 93.00 93 ILE A C 1
ATOM 708 O O . ILE A 1 93 ? -3.215 21.380 -6.221 1.00 93.00 93 ILE A O 1
ATOM 712 N N . GLY A 1 94 ? -2.456 21.020 -4.120 1.00 87.94 94 GLY A N 1
ATOM 713 C CA . GLY A 1 94 ? -3.016 22.204 -3.481 1.00 87.94 94 GLY A CA 1
ATOM 714 C C . GLY A 1 94 ? -4.452 21.981 -3.001 1.00 87.94 94 GLY A C 1
ATOM 715 O O . GLY A 1 94 ? -5.031 20.916 -3.188 1.00 87.94 94 GLY A O 1
ATOM 716 N N . LYS A 1 95 ? -5.045 23.012 -2.390 1.00 85.88 95 LYS A N 1
ATOM 717 C CA . LYS A 1 95 ? -6.411 22.929 -1.858 1.00 85.88 95 LYS A CA 1
ATOM 718 C C . LYS A 1 95 ? -7.435 22.725 -2.974 1.00 85.88 95 LYS A C 1
ATOM 720 O O . LYS A 1 95 ? -7.462 23.487 -3.945 1.00 85.88 95 LYS A O 1
ATOM 725 N N . THR A 1 96 ? -8.312 21.746 -2.795 1.00 88.06 96 THR A N 1
ATOM 726 C CA . THR A 1 96 ? -9.382 21.427 -3.745 1.00 88.06 96 THR A CA 1
ATOM 727 C C . THR A 1 96 ? -10.756 21.870 -3.224 1.00 88.06 96 THR A C 1
ATOM 729 O O . THR A 1 96 ? -10.871 22.529 -2.190 1.00 88.06 96 THR A O 1
ATOM 732 N N . THR A 1 97 ? -11.819 21.555 -3.969 1.00 86.81 97 THR A N 1
ATOM 733 C CA . THR A 1 97 ? -13.212 21.729 -3.521 1.00 86.81 97 THR A CA 1
ATOM 734 C C . THR A 1 97 ? -13.746 20.518 -2.749 1.00 86.81 97 THR A C 1
ATOM 736 O O . THR A 1 97 ? -14.932 20.495 -2.431 1.00 86.81 97 THR A O 1
ATOM 739 N N . ALA A 1 98 ? -12.920 19.496 -2.510 1.00 85.88 98 ALA A N 1
ATOM 740 C CA . ALA A 1 98 ? -13.312 18.312 -1.757 1.00 85.88 98 ALA A CA 1
ATOM 741 C C . ALA A 1 98 ? -13.456 18.625 -0.256 1.00 85.88 98 ALA A C 1
ATOM 743 O O . ALA A 1 98 ? -12.946 19.631 0.241 1.00 85.88 98 ALA A O 1
ATOM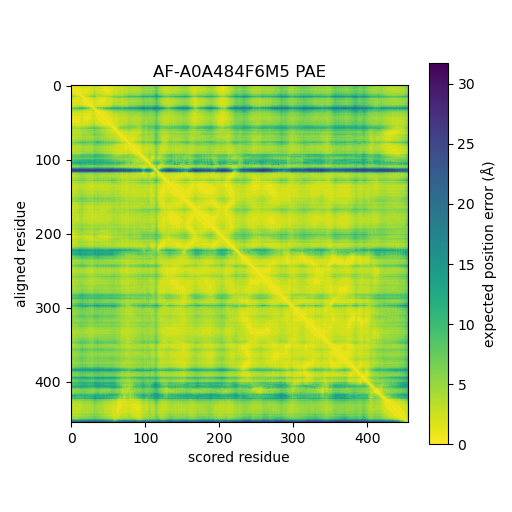 744 N N . VAL A 1 99 ? -14.187 17.765 0.452 1.00 82.06 99 VAL A N 1
ATOM 745 C CA . VAL A 1 99 ? -14.380 17.833 1.908 1.00 82.06 99 VAL A CA 1
ATOM 746 C C . VAL A 1 99 ? -13.118 17.358 2.623 1.00 82.06 99 VAL A C 1
ATOM 748 O O . VAL A 1 99 ? -12.653 18.038 3.533 1.00 82.06 99 VAL A O 1
ATOM 751 N N . LEU A 1 100 ? -12.563 16.231 2.167 1.00 79.88 100 LEU A N 1
ATOM 752 C CA . LEU A 1 100 ? -11.228 15.751 2.513 1.00 79.88 100 LEU A CA 1
ATOM 753 C C . LEU A 1 100 ? -10.442 15.567 1.218 1.00 79.88 100 LEU A C 1
ATOM 755 O O . LEU A 1 100 ? -10.917 14.904 0.291 1.00 79.88 100 LEU A O 1
ATOM 759 N N . ASP A 1 101 ? -9.265 16.182 1.147 1.00 83.25 101 ASP A N 1
ATOM 760 C CA . ASP A 1 101 ? -8.359 16.063 0.008 1.00 83.25 101 ASP A CA 1
ATOM 761 C C . ASP A 1 101 ? -6.972 15.580 0.432 1.00 83.25 101 ASP A C 1
ATOM 763 O O . ASP A 1 101 ? -6.711 15.298 1.597 1.00 83.25 101 ASP A O 1
ATOM 767 N N . SER A 1 102 ? -6.055 15.475 -0.529 1.00 81.88 102 SER A N 1
ATOM 768 C CA . SER A 1 102 ? -4.698 14.972 -0.303 1.00 81.88 102 SER A CA 1
ATOM 769 C C . SER A 1 102 ? -3.885 15.756 0.737 1.00 81.88 102 SER A C 1
ATOM 771 O O . SER A 1 102 ? -2.856 15.261 1.183 1.00 81.88 102 SER A O 1
ATOM 773 N N . SER A 1 103 ? -4.291 16.978 1.111 1.00 78.12 103 SER A N 1
ATOM 774 C CA . SER A 1 103 ? -3.643 17.730 2.199 1.00 78.12 103 SER A CA 1
ATOM 775 C C . SER A 1 103 ? -3.954 17.173 3.588 1.00 78.12 103 SER A C 1
ATOM 777 O O . SER A 1 103 ? -3.206 17.448 4.523 1.00 78.12 103 SER A O 1
ATOM 779 N N . ASN A 1 104 ? -5.022 16.382 3.718 1.00 74.75 104 ASN A N 1
ATOM 780 C CA . ASN A 1 104 ? -5.395 15.724 4.962 1.00 74.75 104 ASN A CA 1
ATOM 781 C C . ASN A 1 104 ? -4.596 14.443 5.235 1.00 74.75 104 ASN A C 1
ATOM 783 O O . ASN A 1 104 ? -4.582 14.026 6.380 1.00 74.75 104 ASN A O 1
ATOM 787 N N . LEU A 1 105 ? -3.933 13.850 4.227 1.00 70.75 105 LEU A N 1
ATOM 788 C CA . LEU A 1 105 ? -3.186 12.580 4.346 1.00 70.75 105 LEU A CA 1
ATOM 789 C C . LEU A 1 105 ? -4.018 11.403 4.908 1.00 70.75 105 LEU A C 1
ATOM 791 O O . LEU A 1 105 ? -3.473 10.474 5.501 1.00 70.75 105 LEU A O 1
ATOM 795 N N . ASP A 1 106 ? -5.332 11.450 4.691 1.00 73.94 106 ASP A N 1
ATOM 796 C CA . ASP A 1 106 ? -6.292 10.420 5.100 1.00 73.94 106 ASP A CA 1
ATOM 797 C C . ASP A 1 106 ? -6.314 9.240 4.105 1.00 73.94 106 ASP A C 1
ATOM 799 O O . ASP A 1 106 ? -5.786 9.351 2.993 1.00 73.94 106 ASP A O 1
ATOM 803 N N . ASP A 1 107 ? -6.960 8.131 4.469 1.00 72.56 107 ASP A N 1
ATOM 804 C CA . ASP A 1 107 ? -7.001 6.908 3.641 1.00 72.56 107 ASP A CA 1
ATOM 805 C C . ASP A 1 107 ? -7.872 7.054 2.385 1.00 72.56 107 ASP A C 1
ATOM 807 O O . ASP A 1 107 ? -7.800 6.257 1.453 1.00 72.56 107 ASP A O 1
ATOM 811 N N . SER A 1 108 ? -8.729 8.077 2.330 1.00 78.44 108 SER A N 1
ATOM 812 C CA . SER A 1 108 ? -9.614 8.325 1.192 1.00 78.44 108 SER A CA 1
ATOM 813 C C . SER A 1 108 ? -9.897 9.806 0.966 1.00 78.44 108 SER A C 1
ATOM 815 O O . SER A 1 108 ? -9.951 10.617 1.890 1.00 78.44 108 SER A O 1
ATOM 817 N N . GLY A 1 109 ? -10.175 10.154 -0.292 1.00 85.31 109 GLY A N 1
ATOM 818 C CA . GLY A 1 109 ? -10.732 11.454 -0.653 1.00 85.31 109 GLY A CA 1
ATOM 819 C C . GLY A 1 109 ? -12.247 11.479 -0.456 1.00 85.31 109 GLY A C 1
ATOM 820 O O . GLY A 1 109 ? -12.934 10.496 -0.739 1.00 85.31 109 GLY A O 1
ATOM 821 N N . VAL A 1 110 ? -12.785 12.617 -0.012 1.00 85.44 110 VAL A N 1
ATOM 822 C CA . VAL A 1 110 ? -14.220 12.764 0.276 1.00 85.44 110 VAL A CA 1
ATOM 823 C C . VAL A 1 110 ? -14.800 13.971 -0.447 1.00 85.44 110 VAL A C 1
ATOM 825 O O . VAL A 1 110 ? -14.318 15.090 -0.283 1.00 85.44 110 VAL A O 1
ATOM 828 N N . VAL A 1 111 ? -15.875 13.777 -1.212 1.00 89.19 111 VAL A N 1
ATOM 829 C CA . VAL A 1 111 ? -16.605 14.858 -1.897 1.00 89.19 111 VAL A CA 1
ATOM 830 C C . VAL A 1 111 ? -18.086 14.850 -1.533 1.00 89.19 111 VAL A C 1
ATOM 832 O O . VAL A 1 111 ? -18.668 13.811 -1.234 1.00 89.19 111 VAL A O 1
ATOM 835 N N . THR A 1 112 ? -18.719 16.019 -1.576 1.00 85.69 112 THR A N 1
ATOM 836 C CA . THR A 1 112 ? -20.157 16.152 -1.313 1.00 85.69 112 THR A CA 1
ATOM 837 C C . THR A 1 112 ? -20.976 15.677 -2.509 1.00 85.69 112 THR A C 1
ATOM 839 O O . THR A 1 112 ? -20.743 16.127 -3.632 1.00 85.69 112 THR A O 1
ATOM 842 N N . LEU A 1 113 ? -21.981 14.833 -2.271 1.00 82.56 113 LEU A N 1
ATOM 843 C CA . LEU A 1 113 ? -23.037 14.580 -3.249 1.00 82.56 113 LEU A CA 1
ATOM 844 C C . LEU A 1 113 ? -24.073 15.707 -3.135 1.00 82.56 113 LEU A C 1
ATOM 846 O O . LEU A 1 113 ? -24.594 15.974 -2.051 1.00 82.56 113 LEU A O 1
ATOM 850 N N . GLU A 1 114 ? -24.352 16.430 -4.225 1.00 62.44 114 GLU A N 1
ATOM 851 C CA . GLU A 1 114 ? -25.342 17.511 -4.165 1.00 62.44 114 GLU A CA 1
ATOM 852 C C . GLU A 1 114 ? -26.723 16.957 -3.772 1.00 62.44 114 GLU A C 1
ATOM 854 O O . GLU A 1 114 ? -27.303 16.173 -4.521 1.00 62.44 114 GLU A O 1
ATOM 859 N N . LYS A 1 115 ? -27.235 17.461 -2.635 1.00 57.31 115 LYS A N 1
ATOM 860 C CA . LYS A 1 115 ? -28.620 17.483 -2.111 1.00 57.31 115 LYS A CA 1
ATOM 861 C C . LYS A 1 115 ? -28.892 16.824 -0.756 1.00 57.31 115 LYS A C 1
ATOM 863 O O . LYS A 1 115 ? -29.852 17.279 -0.149 1.00 57.31 115 LYS A O 1
ATOM 868 N N . ASP A 1 116 ? -28.068 15.925 -0.211 1.00 54.44 116 ASP A N 1
ATOM 869 C CA . ASP A 1 116 ? -28.525 15.126 0.954 1.00 54.44 116 ASP A CA 1
ATOM 870 C C . ASP A 1 116 ? -27.487 14.828 2.060 1.00 54.44 116 ASP A C 1
ATOM 872 O O . ASP A 1 116 ? -27.496 13.744 2.617 1.00 54.44 116 ASP A O 1
ATOM 876 N N . GLN A 1 117 ? -26.603 15.767 2.442 1.00 62.47 117 GLN A N 1
ATOM 877 C CA . GLN A 1 117 ? -25.630 15.592 3.562 1.00 62.47 117 GLN A CA 1
ATOM 878 C C . GLN A 1 117 ? -24.760 14.311 3.507 1.00 62.47 117 GLN A C 1
ATOM 880 O O . GLN A 1 117 ? -24.062 13.982 4.470 1.00 62.47 117 GLN A O 1
ATOM 885 N N . ASP A 1 118 ? -24.777 13.618 2.374 1.00 82.69 118 ASP A N 1
ATOM 886 C CA . ASP A 1 118 ? -24.058 12.385 2.136 1.00 82.69 118 ASP A CA 1
ATOM 887 C C . ASP A 1 118 ? -22.786 12.686 1.346 1.00 82.69 118 ASP A C 1
ATOM 889 O O . ASP A 1 118 ? -22.710 13.566 0.476 1.00 82.69 118 ASP A O 1
ATOM 893 N N . TYR A 1 119 ? -21.758 11.934 1.687 1.00 89.62 119 TYR A N 1
ATOM 894 C CA . TYR A 1 119 ? -20.432 12.039 1.135 1.00 89.62 119 TYR A CA 1
ATOM 895 C C . TYR A 1 119 ? -20.131 10.838 0.255 1.00 89.62 119 TYR A C 1
ATOM 897 O O . TYR A 1 119 ? -20.441 9.703 0.612 1.00 89.62 119 TYR A O 1
ATOM 905 N N . LEU A 1 120 ? -19.491 11.103 -0.881 1.00 92.25 120 LEU A N 1
ATOM 906 C CA . LEU A 1 120 ? -18.852 10.088 -1.701 1.00 92.25 120 LEU A CA 1
ATOM 907 C C . LEU A 1 120 ? -17.400 9.959 -1.248 1.00 92.25 120 LEU A C 1
ATOM 909 O O . LEU A 1 120 ? -16.650 10.938 -1.268 1.00 92.25 120 LEU A O 1
ATOM 913 N N . VAL A 1 121 ? -17.024 8.748 -0.866 1.00 92.88 121 VAL A N 1
ATOM 914 C CA . VAL A 1 121 ? -15.670 8.375 -0.463 1.00 92.88 121 VAL A CA 1
ATOM 915 C C . VAL A 1 121 ? -15.017 7.636 -1.622 1.00 92.88 121 VAL A C 1
ATOM 917 O O . VAL A 1 121 ? -15.640 6.761 -2.228 1.00 92.88 121 VAL A O 1
ATOM 920 N N . VAL A 1 122 ? -13.789 8.015 -1.965 1.00 94.75 122 VAL A N 1
ATOM 921 C CA . VAL A 1 122 ? -13.044 7.460 -3.098 1.00 94.75 122 VAL A CA 1
ATOM 922 C C . VAL A 1 122 ? -11.618 7.149 -2.668 1.00 94.75 122 VAL A C 1
ATOM 924 O O . VAL A 1 122 ? -10.933 8.020 -2.130 1.00 94.75 122 VAL A O 1
ATOM 927 N N . THR A 1 123 ? -11.160 5.939 -2.979 1.00 95.44 123 THR A N 1
ATOM 928 C CA . THR A 1 123 ? -9.777 5.500 -2.752 1.00 95.44 123 THR A CA 1
ATOM 929 C C . THR A 1 123 ? -9.215 4.762 -3.964 1.00 95.44 123 THR A C 1
ATOM 931 O O . THR A 1 123 ? -9.954 4.303 -4.845 1.00 95.44 123 THR A O 1
ATOM 934 N N . VAL A 1 124 ? -7.891 4.655 -4.003 1.00 96.38 124 VAL A N 1
ATOM 935 C CA . VAL A 1 124 ? -7.135 3.798 -4.908 1.00 96.38 124 VAL A CA 1
ATOM 936 C C . VAL A 1 124 ? -5.924 3.242 -4.176 1.00 96.38 124 VAL A C 1
ATOM 938 O O . VAL A 1 124 ? -5.141 4.008 -3.622 1.00 96.38 124 VAL A O 1
ATOM 941 N N . ASP A 1 125 ? -5.735 1.926 -4.250 1.00 94.94 125 ASP A N 1
ATOM 942 C CA . ASP A 1 125 ? -4.564 1.266 -3.679 1.00 94.94 125 ASP A CA 1
ATOM 943 C C . ASP A 1 125 ? -3.814 0.436 -4.726 1.00 94.94 125 ASP A C 1
ATOM 945 O O . ASP A 1 125 ? -4.399 -0.220 -5.595 1.00 94.94 125 ASP A O 1
ATOM 949 N N . GLY A 1 126 ? -2.488 0.502 -4.666 1.00 94.62 126 GLY A N 1
ATOM 950 C CA . GLY A 1 126 ? -1.577 -0.196 -5.559 1.00 94.62 126 GLY A CA 1
ATOM 951 C C . GLY A 1 126 ? -1.320 -1.626 -5.099 1.00 94.62 126 GLY A C 1
ATOM 952 O O . GLY A 1 126 ? -1.172 -1.912 -3.914 1.00 94.62 126 GLY A O 1
ATOM 953 N N . MET A 1 127 ? -1.184 -2.555 -6.047 1.00 93.38 127 MET A N 1
ATOM 954 C CA . MET A 1 127 ? -0.827 -3.925 -5.695 1.00 93.38 127 MET A CA 1
ATOM 955 C C . MET A 1 127 ? 0.531 -3.976 -4.984 1.00 93.38 127 MET A C 1
ATOM 957 O O . MET A 1 127 ? 1.468 -3.235 -5.306 1.00 93.38 127 MET A O 1
ATOM 961 N N . HIS A 1 128 ? 0.698 -4.943 -4.082 1.00 90.44 128 HIS A N 1
ATOM 962 C CA . HIS A 1 128 ? 1.999 -5.181 -3.475 1.00 90.44 128 HIS A CA 1
ATOM 963 C C . HIS A 1 128 ? 2.992 -5.670 -4.543 1.00 90.44 128 HIS A C 1
ATOM 965 O O . HIS A 1 128 ? 2.995 -6.840 -4.925 1.00 90.44 128 HIS A O 1
ATOM 971 N N . SER A 1 129 ? 3.878 -4.788 -5.017 1.00 81.69 129 SER A N 1
ATOM 972 C CA . SER A 1 129 ? 4.681 -5.011 -6.233 1.00 81.69 129 SER A CA 1
ATOM 973 C C . SER A 1 129 ? 5.566 -6.272 -6.212 1.00 81.69 129 SER A C 1
ATOM 975 O O . SER A 1 129 ? 5.983 -6.782 -7.254 1.00 81.69 129 SER A O 1
ATOM 977 N N . ARG A 1 130 ? 5.884 -6.829 -5.037 1.00 91.44 130 ARG A N 1
ATOM 978 C CA . ARG A 1 130 ? 6.611 -8.110 -4.919 1.00 91.44 130 ARG A CA 1
ATOM 979 C C . ARG A 1 130 ? 5.762 -9.337 -5.273 1.00 91.44 130 ARG A C 1
ATOM 981 O O . ARG A 1 130 ? 6.336 -10.392 -5.515 1.00 91.44 130 ARG A O 1
ATOM 988 N N . LEU A 1 131 ? 4.444 -9.206 -5.379 1.00 95.62 131 LEU A N 1
ATOM 989 C CA . LEU A 1 131 ? 3.528 -10.286 -5.752 1.00 95.62 131 LEU A CA 1
ATOM 990 C C . LEU A 1 131 ? 3.251 -10.361 -7.256 1.00 95.62 131 LEU A C 1
ATOM 992 O O . LEU A 1 131 ? 2.389 -11.114 -7.677 1.00 95.62 131 LEU A O 1
ATOM 996 N N . SER A 1 132 ? 4.020 -9.650 -8.084 1.00 94.69 132 SER A N 1
ATOM 997 C CA . SER A 1 132 ? 3.909 -9.724 -9.548 1.00 94.69 132 SER A CA 1
ATOM 998 C C . SER A 1 132 ? 3.952 -11.155 -10.103 1.00 94.69 132 SER A C 1
ATOM 1000 O O . SER A 1 132 ? 3.324 -11.395 -11.121 1.00 94.69 132 SER A O 1
ATOM 1002 N N . ALA A 1 133 ? 4.672 -12.087 -9.469 1.00 95.56 133 ALA A N 1
ATOM 1003 C CA . ALA A 1 133 ? 4.733 -13.494 -9.887 1.00 95.56 133 ALA A CA 1
ATOM 1004 C C . ALA A 1 133 ? 3.570 -14.357 -9.348 1.00 95.56 133 ALA A C 1
ATOM 1006 O O . ALA A 1 133 ? 3.500 -15.544 -9.642 1.00 95.56 133 ALA A O 1
ATOM 1007 N N . PHE A 1 134 ? 2.674 -13.769 -8.550 1.00 97.62 134 PHE A N 1
ATOM 1008 C CA . PHE A 1 134 ? 1.527 -14.422 -7.916 1.00 97.62 134 PHE A CA 1
ATOM 1009 C C . PHE A 1 134 ? 0.262 -13.577 -8.149 1.00 97.62 134 PHE A C 1
ATOM 1011 O O . PHE A 1 134 ? -0.231 -12.939 -7.210 1.00 97.62 134 PHE A O 1
ATOM 1018 N N . PRO A 1 135 ? -0.242 -13.505 -9.396 1.00 97.88 135 PRO A N 1
ATOM 1019 C CA . PRO A 1 135 ? -1.241 -12.516 -9.787 1.00 97.88 135 PRO A CA 1
ATOM 1020 C C . PRO A 1 135 ? -2.544 -12.612 -8.990 1.00 97.88 135 PRO A C 1
ATOM 1022 O O . PRO A 1 135 ? -3.026 -11.571 -8.537 1.00 97.88 135 PRO A O 1
ATOM 1025 N N . PHE A 1 136 ? -3.046 -13.825 -8.720 1.00 98.56 136 PHE A N 1
ATOM 1026 C CA . PHE A 1 136 ? -4.202 -14.035 -7.842 1.00 98.56 136 PHE A CA 1
ATOM 1027 C C . PHE A 1 136 ? -4.020 -13.397 -6.462 1.00 98.56 136 PHE A C 1
ATOM 1029 O O . PHE A 1 136 ? -4.862 -12.613 -6.031 1.00 98.56 136 PHE A O 1
ATOM 1036 N N . LEU A 1 137 ? -2.898 -13.667 -5.782 1.00 98.50 137 LEU A N 1
ATOM 1037 C CA . LEU A 1 137 ? -2.611 -13.094 -4.459 1.00 98.50 137 LEU A CA 1
ATOM 1038 C C . LEU A 1 137 ? -2.497 -11.568 -4.533 1.00 98.50 137 LEU A C 1
ATOM 1040 O O . LEU A 1 137 ? -3.002 -10.864 -3.660 1.00 98.50 137 LEU A O 1
ATOM 1044 N N . ALA A 1 138 ? -1.861 -11.049 -5.588 1.00 98.12 138 ALA A N 1
ATOM 1045 C CA . ALA A 1 138 ? -1.774 -9.612 -5.817 1.00 98.12 138 ALA A CA 1
ATOM 1046 C C . ALA A 1 138 ? -3.168 -8.981 -5.964 1.00 98.12 138 ALA A C 1
ATOM 1048 O O . ALA A 1 138 ? -3.405 -7.929 -5.380 1.00 98.12 138 ALA A O 1
ATOM 1049 N N . GLY A 1 139 ? -4.076 -9.632 -6.701 1.00 98.38 139 GLY A N 1
ATOM 1050 C CA . GLY A 1 139 ? -5.448 -9.175 -6.947 1.00 98.38 139 GLY A CA 1
ATOM 1051 C C . GLY A 1 139 ? -6.328 -9.246 -5.710 1.00 98.38 139 GLY A C 1
ATOM 1052 O O . GLY A 1 139 ? -6.979 -8.271 -5.348 1.00 98.38 139 GLY A O 1
ATOM 1053 N N . PHE A 1 140 ? -6.279 -10.377 -5.012 1.00 98.69 140 PHE A N 1
ATOM 1054 C CA . PHE A 1 140 ? -7.025 -10.588 -3.780 1.00 98.69 140 PHE A CA 1
ATOM 1055 C C . PHE A 1 140 ? -6.639 -9.557 -2.713 1.00 98.69 140 PHE A C 1
ATOM 1057 O O . PHE A 1 140 ? -7.496 -8.904 -2.121 1.00 98.69 140 PHE A O 1
ATOM 1064 N N . HIS A 1 141 ? -5.339 -9.355 -2.480 1.00 98.00 141 HIS A N 1
ATOM 1065 C CA . HIS A 1 141 ? -4.894 -8.436 -1.436 1.00 98.00 141 HIS A CA 1
ATOM 1066 C C . HIS A 1 141 ? -5.126 -6.963 -1.781 1.00 98.00 141 HIS A C 1
ATOM 1068 O O . HIS A 1 141 ? -5.491 -6.216 -0.879 1.00 98.00 141 HIS A O 1
ATOM 1074 N N . VAL A 1 142 ? -4.954 -6.539 -3.041 1.00 97.81 142 VAL A N 1
ATOM 1075 C CA . VAL A 1 142 ? -5.200 -5.135 -3.421 1.00 97.81 142 VAL A CA 1
ATOM 1076 C C . VAL A 1 142 ? -6.691 -4.789 -3.390 1.00 97.81 142 VAL A C 1
ATOM 1078 O O . VAL A 1 142 ? -7.054 -3.709 -2.943 1.00 97.81 142 VAL A O 1
ATOM 1081 N N . ALA A 1 143 ? -7.569 -5.723 -3.778 1.00 98.38 143 ALA A N 1
ATOM 1082 C CA . ALA A 1 143 ? -9.012 -5.532 -3.656 1.00 98.38 143 ALA A CA 1
ATOM 1083 C C . ALA A 1 143 ? -9.440 -5.428 -2.190 1.00 98.38 143 ALA A C 1
ATOM 1085 O O . ALA A 1 143 ? -10.210 -4.541 -1.830 1.00 98.38 143 ALA A O 1
ATOM 1086 N N . LYS A 1 144 ? -8.894 -6.302 -1.329 1.00 97.06 144 LYS A N 1
ATOM 1087 C CA . LYS A 1 144 ? -9.116 -6.227 0.117 1.00 97.06 144 LYS A CA 1
ATOM 1088 C C . LYS A 1 144 ? -8.683 -4.863 0.656 1.00 97.06 144 LYS A C 1
ATOM 1090 O O . LYS A 1 144 ? -9.484 -4.230 1.327 1.00 97.06 144 LYS A O 1
ATOM 1095 N N . ALA A 1 145 ? -7.473 -4.407 0.330 1.00 96.25 145 ALA A N 1
ATOM 1096 C CA . ALA A 1 145 ? -6.933 -3.138 0.815 1.00 96.25 145 ALA A CA 1
ATOM 1097 C C . ALA A 1 145 ? -7.773 -1.927 0.368 1.00 96.25 145 ALA A C 1
ATOM 1099 O O . ALA A 1 145 ? -8.243 -1.181 1.218 1.00 96.25 145 ALA A O 1
ATOM 1100 N N . ALA A 1 146 ? -8.116 -1.829 -0.921 1.00 97.19 146 ALA A N 1
ATOM 1101 C CA . ALA A 1 146 ? -8.972 -0.753 -1.426 1.00 97.19 146 ALA A CA 1
ATOM 1102 C C . ALA A 1 146 ? -10.357 -0.711 -0.749 1.00 97.19 146 ALA A C 1
ATOM 1104 O O . ALA A 1 146 ? -10.920 0.360 -0.540 1.00 97.19 146 ALA A O 1
ATOM 1105 N N . LEU A 1 147 ? -10.935 -1.866 -0.396 1.00 97.69 147 LEU A N 1
ATOM 1106 C CA . LEU A 1 147 ? -12.190 -1.894 0.358 1.00 97.69 147 LEU A CA 1
ATOM 1107 C C . LEU A 1 147 ? -12.009 -1.441 1.810 1.00 97.69 147 LEU A C 1
ATOM 1109 O O . LEU A 1 147 ? -12.894 -0.761 2.330 1.00 97.69 147 LEU A O 1
ATOM 1113 N N . ARG A 1 148 ? -10.895 -1.798 2.464 1.00 95.56 148 ARG A N 1
ATOM 1114 C CA . ARG A 1 148 ? -10.618 -1.376 3.845 1.00 95.56 148 ARG A CA 1
ATOM 1115 C C . ARG A 1 148 ? -10.577 0.136 3.976 1.00 95.56 148 ARG A C 1
ATOM 1117 O O . ARG A 1 148 ? -11.267 0.643 4.853 1.00 95.56 148 ARG A O 1
ATOM 1124 N N . ASP A 1 149 ? -9.887 0.818 3.066 1.00 94.56 149 ASP A N 1
ATOM 1125 C CA . ASP A 1 149 ? -9.795 2.283 3.035 1.00 94.56 149 ASP A CA 1
ATOM 1126 C C . ASP A 1 149 ? -11.181 2.948 3.008 1.00 94.56 149 ASP A C 1
ATOM 1128 O O . ASP A 1 149 ? -11.416 3.940 3.688 1.00 94.56 149 ASP A O 1
ATOM 1132 N N . ILE A 1 150 ? -12.152 2.383 2.278 1.00 95.31 150 ILE A N 1
ATOM 1133 C CA . ILE A 1 150 ? -13.534 2.891 2.291 1.00 95.31 150 ILE A CA 1
ATOM 1134 C C . ILE A 1 150 ? -14.212 2.606 3.637 1.00 95.31 150 ILE A C 1
ATOM 1136 O O . ILE A 1 150 ? -14.868 3.479 4.211 1.00 95.31 150 ILE A O 1
ATOM 1140 N N . TYR A 1 151 ? -14.067 1.382 4.142 1.00 95.12 151 TYR A N 1
ATOM 1141 C CA . TYR A 1 151 ? -14.706 0.935 5.377 1.00 95.12 151 TYR A CA 1
ATOM 1142 C C . TYR A 1 151 ? -14.253 1.731 6.608 1.00 95.12 151 TYR A C 1
ATOM 1144 O O . TYR A 1 151 ? -15.087 2.080 7.445 1.00 95.12 151 TYR A O 1
ATOM 1152 N N . VAL A 1 152 ? -12.962 2.057 6.718 1.00 92.81 152 VAL A N 1
ATOM 1153 C CA . VAL A 1 152 ? -12.406 2.794 7.869 1.00 92.81 152 VAL A CA 1
ATOM 1154 C C . VAL A 1 152 ? -12.840 4.255 7.913 1.00 92.81 152 VAL A C 1
ATOM 1156 O O . VAL A 1 152 ? -12.856 4.856 8.983 1.00 92.81 152 VAL A O 1
ATOM 1159 N N . MET A 1 153 ? -13.333 4.798 6.799 1.00 90.50 153 MET A N 1
ATOM 1160 C CA . MET A 1 153 ? -14.007 6.100 6.779 1.00 90.50 153 MET A CA 1
ATOM 1161 C C . MET A 1 153 ? -15.447 6.041 7.314 1.00 90.50 153 MET A C 1
ATOM 1163 O O . MET A 1 153 ? -16.144 7.057 7.315 1.00 90.50 153 MET A O 1
ATOM 1167 N N . GLY A 1 154 ? -15.924 4.864 7.732 1.00 90.62 154 GLY A N 1
ATOM 1168 C CA . GLY A 1 154 ? -17.315 4.626 8.121 1.00 90.62 154 GLY A CA 1
ATOM 1169 C C . GLY A 1 154 ? -18.263 4.503 6.926 1.00 90.62 154 GLY A C 1
ATOM 1170 O O . GLY A 1 154 ? -19.484 4.523 7.099 1.00 90.62 154 GLY A O 1
ATOM 1171 N N . ALA A 1 155 ? -17.725 4.400 5.707 1.00 92.19 155 ALA A N 1
ATOM 1172 C CA . ALA A 1 155 ? -18.501 4.341 4.479 1.00 92.19 155 ALA A CA 1
ATOM 1173 C C . ALA A 1 155 ? -18.822 2.907 4.065 1.00 92.19 155 ALA A C 1
ATOM 1175 O O . ALA A 1 155 ? -18.043 1.981 4.283 1.00 92.19 155 ALA A O 1
ATOM 1176 N N . LYS A 1 156 ? -19.969 2.734 3.401 1.00 93.25 156 LYS A N 1
ATOM 1177 C CA . LYS A 1 156 ? -20.317 1.465 2.755 1.00 93.25 156 LYS A CA 1
ATOM 1178 C C . LYS A 1 156 ? -19.805 1.486 1.312 1.00 93.25 156 LYS A C 1
ATOM 1180 O O . LYS A 1 156 ? -20.229 2.364 0.547 1.00 93.25 156 LYS A O 1
ATOM 1185 N N . PRO A 1 157 ? -18.915 0.558 0.915 1.00 96.06 157 PRO A N 1
ATOM 1186 C CA . PRO A 1 157 ? -18.487 0.452 -0.471 1.00 96.06 157 PRO A CA 1
ATOM 1187 C C . PRO A 1 157 ? -19.672 0.168 -1.395 1.00 96.06 157 PRO A C 1
ATOM 1189 O O . PRO A 1 157 ? -20.640 -0.489 -1.023 1.00 96.06 157 PRO A O 1
ATOM 1192 N N . SER A 1 158 ? -19.603 0.694 -2.610 1.00 96.75 158 SER A N 1
ATOM 1193 C CA . SER A 1 158 ? -20.642 0.565 -3.636 1.00 96.75 158 SER A CA 1
ATOM 1194 C C . SER A 1 158 ? -20.116 -0.091 -4.910 1.00 96.75 158 SER A C 1
ATOM 1196 O O . SER A 1 158 ? -20.868 -0.787 -5.588 1.00 96.75 158 SER A O 1
ATOM 1198 N N . ALA A 1 159 ? -18.841 0.120 -5.248 1.00 98.19 159 ALA A N 1
ATOM 1199 C CA . ALA A 1 159 ? -18.203 -0.514 -6.396 1.00 98.19 159 ALA A CA 1
ATOM 1200 C C . ALA A 1 159 ? -16.672 -0.486 -6.292 1.00 98.19 159 ALA A C 1
ATOM 1202 O O . ALA A 1 159 ? -16.099 0.397 -5.650 1.00 98.19 159 ALA A O 1
ATOM 1203 N N . MET A 1 160 ? -16.031 -1.418 -6.996 1.00 98.69 160 MET A N 1
ATOM 1204 C CA . MET A 1 160 ? -14.593 -1.446 -7.261 1.00 98.69 160 MET A CA 1
ATOM 1205 C C . MET A 1 160 ? -14.301 -1.259 -8.755 1.00 98.69 160 MET A C 1
ATOM 1207 O O . MET A 1 160 ? -15.110 -1.620 -9.614 1.00 98.69 160 MET A O 1
ATOM 1211 N N . LEU A 1 161 ? -13.115 -0.749 -9.071 1.00 98.38 161 LEU A N 1
ATOM 1212 C CA . LEU A 1 161 ? -12.547 -0.672 -10.417 1.00 98.38 161 LEU A CA 1
ATOM 1213 C C . LEU A 1 161 ? -11.088 -1.128 -10.397 1.00 98.38 161 LEU A C 1
ATOM 1215 O O . LEU A 1 161 ? -10.413 -0.938 -9.393 1.00 98.38 161 LEU A O 1
ATOM 1219 N N . SER A 1 162 ? -10.580 -1.704 -11.485 1.00 97.94 162 SER A N 1
ATOM 1220 C CA . SER A 1 162 ? -9.206 -2.236 -11.529 1.00 97.94 162 SER A CA 1
ATOM 1221 C C . SER A 1 162 ? -8.385 -1.666 -12.683 1.00 97.94 162 SER A C 1
ATOM 1223 O O . SER A 1 162 ? -8.877 -1.594 -13.804 1.00 97.94 162 SER A O 1
ATOM 1225 N N . ASP A 1 163 ? -7.111 -1.365 -12.464 1.00 97.81 163 ASP A N 1
ATOM 1226 C CA . ASP A 1 163 ? -6.145 -1.070 -13.528 1.00 97.81 163 ASP A CA 1
ATOM 1227 C C . ASP A 1 163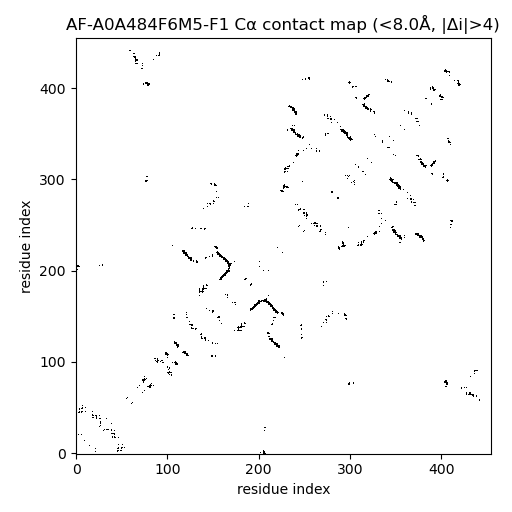 ? -4.973 -2.047 -13.429 1.00 97.81 163 ASP A C 1
ATOM 1229 O O . ASP A 1 163 ? -4.381 -2.202 -12.363 1.00 97.81 163 ASP A O 1
ATOM 1233 N N . ILE A 1 164 ? -4.643 -2.731 -14.525 1.00 97.31 164 ILE A N 1
ATOM 1234 C CA . ILE A 1 164 ? -3.571 -3.735 -14.562 1.00 97.31 164 ILE A CA 1
ATOM 1235 C C . ILE A 1 164 ? -2.651 -3.524 -15.756 1.00 97.31 164 ILE A C 1
ATOM 1237 O O . ILE A 1 164 ? -3.081 -3.330 -16.892 1.00 97.31 164 ILE A O 1
ATOM 1241 N N . HIS A 1 165 ? -1.352 -3.550 -15.488 1.00 97.00 165 HIS A N 1
ATOM 1242 C CA . HIS A 1 165 ? -0.307 -3.392 -16.480 1.00 97.00 165 HIS A CA 1
ATOM 1243 C C . HIS A 1 165 ? 0.643 -4.586 -16.419 1.00 97.00 165 HIS A C 1
ATOM 1245 O O . HIS A 1 165 ? 1.158 -4.927 -15.352 1.00 97.00 165 HIS A O 1
ATOM 1251 N N . VAL A 1 166 ? 0.912 -5.197 -17.571 1.00 96.75 166 VAL A N 1
ATOM 1252 C CA . VAL A 1 166 ? 1.836 -6.335 -17.703 1.00 96.75 166 VAL A CA 1
ATOM 1253 C C . VAL A 1 166 ? 2.937 -5.964 -18.696 1.00 96.75 166 VAL A C 1
ATOM 1255 O O . VAL A 1 166 ? 2.664 -5.366 -19.733 1.00 96.75 166 VAL A O 1
ATOM 1258 N N . ALA A 1 167 ? 4.195 -6.236 -18.364 1.00 94.94 167 ALA A N 1
ATOM 1259 C CA . ALA A 1 167 ? 5.326 -6.021 -19.266 1.00 94.94 167 ALA A CA 1
ATOM 1260 C C . ALA A 1 167 ? 5.257 -6.948 -20.494 1.00 94.94 167 ALA A C 1
ATOM 1262 O O . ALA A 1 167 ? 4.512 -7.926 -20.499 1.00 94.94 167 ALA A O 1
ATOM 1263 N N . ASP A 1 168 ? 6.025 -6.628 -21.536 1.00 92.81 168 ASP A N 1
ATOM 1264 C CA . ASP A 1 168 ? 5.841 -7.193 -22.880 1.00 92.81 168 ASP A CA 1
ATOM 1265 C C . ASP A 1 168 ? 5.916 -8.727 -22.949 1.00 92.81 168 ASP A C 1
ATOM 1267 O O . ASP A 1 168 ? 5.161 -9.358 -23.685 1.00 92.81 168 ASP A O 1
ATOM 1271 N N . ASP A 1 169 ? 6.797 -9.344 -22.159 1.00 92.12 169 ASP A N 1
ATOM 1272 C CA . ASP A 1 169 ? 6.970 -10.799 -22.168 1.00 92.12 169 ASP A CA 1
ATOM 1273 C C . ASP A 1 169 ? 6.084 -11.524 -21.143 1.00 92.12 169 ASP A C 1
ATOM 1275 O O . ASP A 1 169 ? 6.147 -12.754 -21.064 1.00 92.12 169 ASP A O 1
ATOM 1279 N N . GLY A 1 170 ? 5.287 -10.790 -20.358 1.00 93.44 170 GLY A N 1
ATOM 1280 C CA . GLY A 1 170 ? 4.389 -11.358 -19.357 1.00 93.44 170 GLY A CA 1
ATOM 1281 C C . GLY A 1 170 ? 3.237 -12.139 -19.982 1.00 93.44 170 GLY A C 1
ATOM 1282 O O . GLY A 1 170 ? 2.677 -11.759 -21.012 1.00 93.44 170 GLY A O 1
ATOM 1283 N N . ASP A 1 171 ? 2.870 -13.252 -19.351 1.00 95.25 171 ASP A N 1
ATOM 1284 C CA . ASP A 1 171 ? 1.782 -14.090 -19.842 1.00 95.25 171 ASP A CA 1
ATOM 1285 C C . ASP A 1 171 ? 0.431 -13.387 -19.641 1.00 95.25 171 ASP A C 1
ATOM 1287 O O . ASP A 1 171 ? 0.109 -12.906 -18.553 1.00 95.25 171 ASP A O 1
ATOM 1291 N N . THR A 1 172 ? -0.406 -13.369 -20.678 1.00 96.12 172 THR A N 1
ATOM 1292 C CA . THR A 1 172 ? -1.779 -12.847 -20.595 1.00 96.12 172 THR A CA 1
ATOM 1293 C C . THR A 1 172 ? -2.615 -13.504 -19.491 1.00 96.12 172 THR A C 1
ATOM 1295 O O . THR A 1 172 ? -3.508 -12.860 -18.943 1.00 96.12 172 THR A O 1
ATOM 1298 N N . ALA A 1 173 ? -2.302 -14.745 -19.103 1.00 97.75 173 ALA A N 1
ATOM 1299 C CA . ALA A 1 173 ? -2.937 -15.440 -17.989 1.00 97.75 173 ALA A CA 1
ATOM 1300 C C . ALA A 1 173 ? -2.783 -14.697 -16.655 1.00 97.75 173 ALA A C 1
ATOM 1302 O O . ALA A 1 173 ? -3.662 -14.800 -15.803 1.00 97.75 173 ALA A O 1
ATOM 1303 N N . MET A 1 174 ? -1.726 -13.893 -16.490 1.00 97.75 174 MET A N 1
ATOM 1304 C CA . MET A 1 174 ? -1.540 -13.061 -15.301 1.00 97.75 174 MET A CA 1
ATOM 1305 C C . MET A 1 174 ? -2.689 -12.067 -15.116 1.00 97.75 174 MET A C 1
ATOM 1307 O O . MET A 1 174 ? -3.097 -11.813 -13.987 1.00 97.75 174 MET A O 1
ATOM 1311 N N . ILE A 1 175 ? -3.250 -11.545 -16.214 1.00 97.88 175 ILE A N 1
ATOM 1312 C CA . ILE A 1 175 ? -4.396 -10.628 -16.175 1.00 97.88 175 ILE A CA 1
ATOM 1313 C C . ILE A 1 175 ? -5.621 -11.348 -15.617 1.00 97.88 175 ILE A C 1
ATOM 1315 O O . ILE A 1 175 ? -6.280 -10.844 -14.709 1.00 97.88 175 ILE A O 1
ATOM 1319 N N . PHE A 1 176 ? -5.916 -12.538 -16.143 1.00 98.06 176 PHE A N 1
ATOM 1320 C CA . PHE A 1 176 ? -7.079 -13.315 -15.720 1.00 98.06 176 PHE A CA 1
ATOM 1321 C C . PHE A 1 176 ? -6.956 -13.772 -14.269 1.00 98.06 176 PHE A C 1
ATOM 1323 O O . PHE A 1 176 ? -7.921 -13.668 -13.520 1.00 98.06 176 PHE A O 1
ATOM 1330 N N . ASP A 1 177 ? -5.772 -14.222 -13.862 1.00 98.44 177 ASP A N 1
ATOM 1331 C CA . ASP A 1 177 ? -5.519 -14.695 -12.504 1.00 98.44 177 ASP A CA 1
ATOM 1332 C C . ASP A 1 177 ? -5.562 -13.539 -11.485 1.00 98.44 177 ASP A C 1
ATOM 1334 O O . ASP A 1 177 ? -6.159 -13.664 -10.417 1.00 98.44 177 ASP A O 1
ATOM 1338 N N . HIS A 1 178 ? -5.051 -12.356 -11.851 1.00 98.38 178 HIS A N 1
ATOM 1339 C CA . HIS A 1 178 ? -5.202 -11.141 -11.047 1.00 98.38 178 HIS A CA 1
ATOM 1340 C C . HIS A 1 178 ? -6.665 -10.729 -10.870 1.00 98.38 178 HIS A C 1
ATOM 1342 O O . HIS A 1 178 ? -7.116 -10.500 -9.746 1.00 98.38 178 HIS A O 1
ATOM 1348 N N . LEU A 1 179 ? -7.426 -10.680 -11.968 1.00 98.25 179 LEU A N 1
ATOM 1349 C CA . LEU A 1 179 ? -8.853 -10.371 -11.927 1.00 98.25 179 LEU A CA 1
ATOM 1350 C C . LEU A 1 179 ? -9.645 -11.423 -11.148 1.00 98.25 179 LEU A C 1
ATOM 1352 O O . LEU A 1 179 ? -10.585 -11.054 -10.455 1.00 98.25 179 LEU A O 1
ATOM 1356 N N . ALA A 1 180 ? -9.259 -12.700 -11.200 1.00 98.62 180 ALA A N 1
ATOM 1357 C CA . ALA A 1 180 ? -9.877 -13.750 -10.395 1.00 98.62 180 ALA A CA 1
ATOM 1358 C C . ALA A 1 180 ? -9.679 -13.505 -8.890 1.00 98.62 180 ALA A C 1
ATOM 1360 O O . ALA A 1 180 ? -10.622 -13.676 -8.119 1.00 98.62 180 ALA A O 1
ATOM 1361 N N . GLY A 1 181 ? -8.500 -13.033 -8.471 1.00 98.62 181 GLY A N 1
ATOM 1362 C CA . GLY A 1 181 ? -8.258 -12.622 -7.085 1.00 98.62 181 GLY A CA 1
ATOM 1363 C C . GLY A 1 181 ? -9.161 -11.463 -6.645 1.00 98.62 181 GLY A C 1
ATOM 1364 O O . GLY A 1 181 ? -9.749 -11.512 -5.566 1.00 98.62 181 GLY A O 1
ATOM 1365 N N . ILE A 1 182 ? -9.324 -10.447 -7.499 1.00 98.75 182 ILE A N 1
ATOM 1366 C CA . ILE A 1 182 ? -10.222 -9.306 -7.239 1.00 98.75 182 ILE A CA 1
ATOM 1367 C C . ILE A 1 182 ? -11.688 -9.764 -7.202 1.00 98.75 182 ILE A C 1
ATOM 1369 O O . ILE A 1 182 ? -12.441 -9.389 -6.303 1.00 98.75 182 ILE A O 1
ATOM 1373 N N . ALA A 1 183 ? -12.096 -10.598 -8.160 1.00 98.62 183 ALA A N 1
ATOM 1374 C CA . ALA A 1 183 ? -13.448 -11.135 -8.259 1.00 98.62 183 ALA A CA 1
ATOM 1375 C C . ALA A 1 183 ? -13.806 -12.009 -7.051 1.00 98.62 183 ALA A C 1
ATOM 1377 O O . ALA A 1 183 ? -14.920 -11.908 -6.553 1.00 98.62 183 ALA A O 1
ATOM 1378 N N . ALA A 1 184 ? -12.863 -12.783 -6.509 1.00 98.81 184 ALA A N 1
ATOM 1379 C CA . ALA A 1 184 ? -13.089 -13.537 -5.278 1.00 98.81 184 ALA A CA 1
ATOM 1380 C C . ALA A 1 184 ? -13.457 -12.611 -4.105 1.00 98.81 184 ALA A C 1
ATOM 1382 O O . ALA A 1 184 ? -14.421 -12.875 -3.390 1.00 98.81 184 ALA A O 1
ATOM 1383 N N . VAL A 1 185 ? -12.754 -11.485 -3.933 1.00 98.69 185 VAL A N 1
ATOM 1384 C CA . VAL A 1 185 ? -13.113 -10.482 -2.913 1.00 98.69 185 VAL A CA 1
ATOM 1385 C C . VAL A 1 185 ? -14.464 -9.837 -3.225 1.00 98.69 185 VAL A C 1
ATOM 1387 O O . VAL A 1 185 ? -15.260 -9.625 -2.311 1.00 98.69 185 VAL A O 1
ATOM 1390 N N . SER A 1 186 ? -14.757 -9.567 -4.498 1.00 98.69 186 SER A N 1
ATOM 1391 C CA . SER A 1 186 ? -16.055 -9.047 -4.945 1.00 98.69 186 SER A CA 1
ATOM 1392 C C . SER A 1 186 ? -17.211 -9.980 -4.567 1.00 98.69 186 SER A C 1
ATOM 1394 O O . SER A 1 186 ? -18.188 -9.534 -3.972 1.00 98.69 186 SER A O 1
ATOM 1396 N N . GLU A 1 187 ? -17.082 -11.281 -4.831 1.00 98.50 187 GLU A N 1
ATOM 1397 C CA . GLU A 1 187 ? -18.089 -12.291 -4.492 1.00 98.50 187 GLU A CA 1
ATOM 1398 C C . GLU A 1 187 ? -18.250 -12.468 -2.977 1.00 98.50 187 GLU A C 1
ATOM 1400 O O . GLU A 1 187 ? -19.375 -12.547 -2.486 1.00 98.50 187 GLU A O 1
ATOM 1405 N N . LEU A 1 188 ? -17.141 -12.491 -2.230 1.00 98.31 188 LEU A N 1
ATOM 1406 C CA . LEU A 1 188 ? -17.153 -12.666 -0.775 1.00 98.31 188 LEU A CA 1
ATOM 1407 C C . LEU A 1 188 ? -17.726 -11.448 -0.033 1.00 98.31 188 LEU A C 1
ATOM 1409 O O . LEU A 1 188 ? -18.386 -11.612 0.990 1.00 98.31 188 LEU A O 1
ATOM 1413 N N . SER A 1 189 ? -17.475 -10.235 -0.532 1.00 97.38 189 SER A N 1
ATOM 1414 C CA . SER A 1 189 ? -17.956 -8.984 0.076 1.00 97.38 189 SER A CA 1
ATOM 1415 C C . SER A 1 189 ? -19.319 -8.528 -0.456 1.00 97.38 189 SER A C 1
ATOM 1417 O O . SER A 1 189 ? -19.969 -7.687 0.159 1.00 97.38 189 SER A O 1
ATOM 1419 N N . GLY A 1 190 ? -19.749 -9.044 -1.611 1.00 97.75 190 GLY A N 1
ATOM 1420 C CA . GLY A 1 190 ? -20.923 -8.558 -2.338 1.00 97.75 190 GLY A CA 1
ATOM 1421 C C . GLY A 1 190 ? -20.718 -7.214 -3.052 1.00 97.75 190 GLY A C 1
ATOM 1422 O O . GLY A 1 190 ? -21.673 -6.685 -3.622 1.00 97.75 190 GLY A O 1
ATOM 1423 N N . ILE A 1 191 ? -19.503 -6.651 -3.049 1.00 98.38 191 ILE A N 1
ATOM 1424 C CA . ILE A 1 191 ? -19.198 -5.370 -3.700 1.00 98.38 191 ILE A CA 1
ATOM 1425 C C . ILE A 1 191 ? -18.762 -5.617 -5.147 1.00 98.38 191 ILE A C 1
ATOM 1427 O O . ILE A 1 191 ? -17.756 -6.293 -5.362 1.00 98.38 191 ILE A O 1
ATOM 1431 N N . PRO A 1 192 ? -19.456 -5.079 -6.164 1.00 98.12 192 PRO A N 1
ATOM 1432 C CA . PRO A 1 192 ? -19.178 -5.416 -7.557 1.00 98.12 192 PRO A CA 1
ATOM 1433 C C . PRO A 1 192 ? -17.889 -4.765 -8.084 1.00 98.12 192 PRO A C 1
ATOM 1435 O O . PRO A 1 192 ? -17.667 -3.566 -7.905 1.00 98.12 192 PRO A O 1
ATOM 1438 N N . LEU A 1 193 ? -17.082 -5.530 -8.826 1.00 98.19 193 LEU A N 1
ATOM 1439 C CA . LEU A 1 193 ? -16.070 -4.992 -9.744 1.00 98.19 193 LEU A CA 1
ATOM 1440 C C . LEU A 1 193 ? -16.762 -4.537 -11.039 1.00 98.19 193 LEU A C 1
ATOM 1442 O O . LEU A 1 193 ? -17.256 -5.367 -11.799 1.00 98.19 193 LEU A O 1
ATOM 1446 N N . VAL A 1 194 ? -16.830 -3.226 -11.291 1.00 97.88 194 VAL A N 1
ATOM 1447 C CA . VAL A 1 194 ? -17.712 -2.671 -12.342 1.00 97.88 194 VAL A CA 1
ATOM 1448 C C . VAL A 1 194 ? -16.996 -2.227 -13.613 1.00 97.88 194 VAL A C 1
ATOM 1450 O O . VAL A 1 194 ? -17.631 -2.108 -14.659 1.00 97.88 194 VAL A O 1
ATOM 1453 N N . THR A 1 195 ? -15.697 -1.936 -13.549 1.00 97.31 195 THR A N 1
ATOM 1454 C CA . THR A 1 195 ? -14.926 -1.461 -14.706 1.00 97.31 195 THR A CA 1
ATOM 1455 C C . THR A 1 195 ? -13.427 -1.655 -14.498 1.00 97.31 195 THR A C 1
ATOM 1457 O O . THR A 1 195 ? -12.973 -1.907 -13.381 1.00 97.31 195 THR A O 1
ATOM 1460 N N . GLY A 1 196 ? -12.646 -1.502 -15.565 1.00 95.12 196 GLY A N 1
ATOM 1461 C CA . GLY A 1 196 ? -11.199 -1.508 -15.459 1.00 95.12 196 GLY A CA 1
ATOM 1462 C C . GLY A 1 196 ? -10.446 -1.064 -16.707 1.00 95.12 196 GLY A C 1
ATOM 1463 O O . GLY A 1 196 ? -11.040 -0.708 -17.725 1.00 95.12 196 GLY A O 1
ATOM 1464 N N . SER A 1 197 ? -9.120 -1.083 -16.598 1.00 96.69 197 SER A N 1
ATOM 1465 C CA . SER A 1 197 ? -8.155 -0.722 -17.636 1.00 96.69 197 SER A CA 1
ATOM 1466 C C . SER A 1 197 ? -7.043 -1.771 -17.721 1.00 96.69 197 SER A C 1
ATOM 1468 O O . SER A 1 197 ? -6.717 -2.453 -16.746 1.00 96.69 197 SER A O 1
ATOM 1470 N N . THR A 1 198 ? -6.489 -1.949 -18.920 1.00 96.12 198 THR A N 1
ATOM 1471 C CA . THR A 1 198 ? -5.407 -2.901 -19.184 1.00 96.12 198 THR A CA 1
ATOM 1472 C C . THR A 1 198 ? -4.398 -2.289 -20.144 1.00 96.12 198 THR A C 1
ATOM 1474 O O . THR A 1 198 ? -4.766 -1.876 -21.245 1.00 96.12 198 THR A O 1
ATOM 1477 N N . LEU A 1 199 ? -3.127 -2.249 -19.742 1.00 94.88 199 LEU A N 1
ATOM 1478 C CA . LEU A 1 199 ? -2.032 -1.691 -20.539 1.00 94.88 199 LEU A CA 1
ATOM 1479 C C . LEU A 1 199 ? -0.788 -2.587 -20.519 1.00 94.88 199 LEU A C 1
ATOM 1481 O O . LEU A 1 199 ? -0.638 -3.469 -19.676 1.00 94.88 199 LEU A O 1
ATOM 1485 N N . ARG A 1 200 ? 0.131 -2.345 -21.460 1.00 94.38 200 ARG A N 1
ATOM 1486 C CA . ARG A 1 200 ? 1.488 -2.898 -21.389 1.00 94.38 200 ARG A CA 1
ATOM 1487 C C . ARG A 1 200 ? 2.418 -1.904 -20.707 1.00 94.38 200 ARG A C 1
ATOM 1489 O O . ARG A 1 200 ? 2.404 -0.725 -21.061 1.00 94.38 200 ARG A O 1
ATOM 1496 N N . ILE A 1 201 ? 3.246 -2.368 -19.770 1.00 94.06 201 ILE A N 1
ATOM 1497 C CA . ILE A 1 201 ? 4.273 -1.515 -19.150 1.00 94.06 201 ILE A CA 1
ATOM 1498 C C . ILE A 1 201 ? 5.271 -1.126 -20.243 1.00 94.06 201 ILE A C 1
ATOM 1500 O O . ILE A 1 201 ? 5.885 -2.007 -20.825 1.00 94.06 201 ILE A O 1
ATOM 1504 N N . GLY A 1 202 ? 5.405 0.168 -20.549 1.00 87.88 202 GLY A N 1
ATOM 1505 C CA . GLY A 1 202 ? 6.382 0.688 -21.520 1.00 87.88 202 GLY A CA 1
ATOM 1506 C C . GLY A 1 202 ? 6.251 0.171 -22.961 1.00 87.88 202 GLY A C 1
ATOM 1507 O O . GLY A 1 202 ? 7.161 0.379 -23.759 1.00 87.88 202 GLY A O 1
ATOM 1508 N N . GLY A 1 203 ? 5.150 -0.501 -23.313 1.00 91.06 203 GLY A N 1
ATOM 1509 C CA . GLY A 1 203 ? 4.995 -1.141 -24.622 1.00 91.06 203 GLY A CA 1
ATOM 1510 C C . GLY A 1 203 ? 6.113 -2.148 -24.894 1.00 91.06 203 GLY A C 1
ATOM 1511 O O . GLY A 1 203 ? 6.421 -2.974 -24.041 1.00 91.06 203 GLY A O 1
ATOM 1512 N N . ASP A 1 204 ? 6.742 -2.049 -26.063 1.00 92.19 204 ASP A N 1
ATOM 1513 C CA . ASP A 1 204 ? 7.822 -2.957 -26.467 1.00 92.19 204 ASP A CA 1
ATOM 1514 C C . ASP A 1 204 ? 9.181 -2.599 -25.804 1.00 92.19 204 ASP A C 1
ATOM 1516 O O . ASP A 1 204 ? 10.150 -3.349 -25.917 1.00 92.19 204 ASP A O 1
ATOM 1520 N N . MET A 1 205 ? 9.270 -1.474 -25.074 1.00 94.25 205 MET A N 1
ATOM 1521 C CA . MET A 1 205 ? 10.508 -1.000 -24.428 1.00 94.25 205 MET A CA 1
ATOM 1522 C C . MET A 1 205 ? 10.784 -1.639 -23.063 1.00 94.25 205 MET A C 1
ATOM 1524 O O . MET A 1 205 ? 11.908 -1.552 -22.564 1.00 94.25 205 MET A O 1
ATOM 1528 N N . VAL A 1 206 ? 9.795 -2.271 -22.424 1.00 94.31 206 VAL A N 1
ATOM 1529 C CA . VAL A 1 206 ? 9.986 -2.919 -21.118 1.00 94.31 206 VAL A CA 1
ATOM 1530 C C . VAL A 1 206 ? 9.756 -4.415 -21.245 1.00 94.31 206 VAL A C 1
ATOM 1532 O O . VAL A 1 206 ? 8.633 -4.914 -21.202 1.00 94.31 206 VAL A O 1
ATOM 1535 N N . ILE A 1 207 ? 10.868 -5.133 -21.359 1.00 92.69 207 ILE A N 1
ATOM 1536 C CA . ILE A 1 207 ? 10.898 -6.588 -21.521 1.00 92.69 207 ILE A CA 1
ATOM 1537 C C . ILE A 1 207 ? 10.897 -7.310 -20.166 1.00 92.69 207 ILE A C 1
ATOM 1539 O O . ILE A 1 207 ? 11.310 -6.755 -19.142 1.00 92.69 207 ILE A O 1
ATOM 1543 N N . GLY A 1 208 ? 10.470 -8.565 -20.142 1.00 92.19 208 GLY A N 1
ATOM 1544 C CA . GLY A 1 208 ? 10.240 -9.366 -18.938 1.00 92.19 208 GLY A CA 1
ATOM 1545 C C . GLY A 1 208 ? 8.768 -9.428 -18.523 1.00 92.19 208 GLY A C 1
ATOM 1546 O O . GLY A 1 208 ? 7.885 -8.951 -19.223 1.00 92.19 208 GLY A O 1
ATOM 1547 N N . GLU A 1 209 ? 8.513 -10.026 -17.360 1.00 93.19 209 GLU A N 1
ATOM 1548 C CA . GLU A 1 209 ? 7.167 -10.470 -16.946 1.00 93.19 209 GLU A CA 1
ATOM 1549 C C . GLU A 1 209 ? 6.593 -9.643 -15.785 1.00 93.19 209 GLU A C 1
ATOM 1551 O O . GLU A 1 209 ? 5.721 -10.083 -15.038 1.00 93.19 209 GLU A O 1
ATOM 1556 N N . ARG A 1 210 ? 7.134 -8.442 -15.555 1.00 94.19 210 ARG A N 1
ATOM 1557 C CA . ARG A 1 210 ? 6.704 -7.607 -14.432 1.00 94.19 210 ARG A CA 1
ATOM 1558 C C . ARG A 1 210 ? 5.244 -7.193 -14.616 1.00 94.19 210 ARG A C 1
ATOM 1560 O O . ARG A 1 210 ? 4.851 -6.751 -15.686 1.00 94.19 210 ARG A O 1
ATOM 1567 N N . MET A 1 211 ? 4.483 -7.262 -13.537 1.00 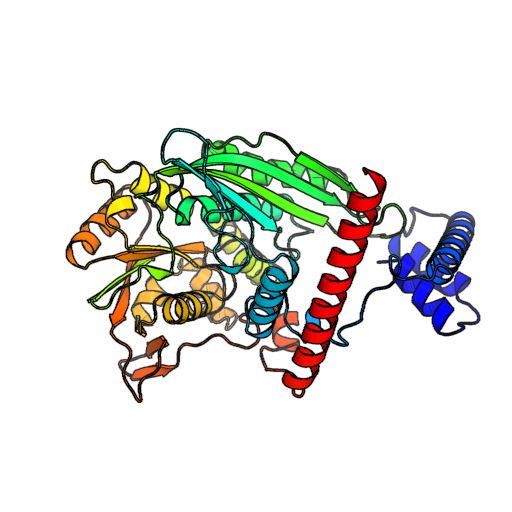95.88 211 MET A N 1
ATOM 1568 C CA . MET A 1 211 ? 3.100 -6.821 -13.443 1.00 95.88 211 MET A CA 1
ATOM 1569 C C . MET A 1 211 ? 2.991 -5.728 -12.375 1.00 95.88 211 MET A C 1
ATOM 1571 O O . MET A 1 211 ? 3.646 -5.802 -11.330 1.00 95.88 211 MET A O 1
ATOM 1575 N N . THR A 1 212 ? 2.186 -4.707 -12.651 1.00 95.75 212 THR A N 1
ATOM 1576 C CA . THR A 1 212 ? 1.799 -3.642 -11.716 1.00 95.75 212 THR A CA 1
ATOM 1577 C C . THR A 1 212 ? 0.341 -3.271 -11.951 1.00 95.75 212 THR A C 1
ATOM 1579 O O . THR A 1 212 ? -0.229 -3.626 -12.974 1.00 95.75 212 THR A O 1
ATOM 1582 N N . GLY A 1 213 ? -0.295 -2.615 -10.995 1.00 95.31 213 GLY A N 1
ATOM 1583 C CA . GLY A 1 213 ? -1.714 -2.306 -11.082 1.00 95.31 213 GLY A CA 1
ATOM 1584 C C . GLY A 1 213 ? -2.253 -1.784 -9.767 1.00 95.31 213 GLY A C 1
ATOM 1585 O O . GLY A 1 213 ? -1.533 -1.755 -8.765 1.00 95.31 213 GLY A O 1
ATOM 1586 N N . CYS A 1 214 ? -3.511 -1.378 -9.780 1.00 97.62 214 CYS A N 1
ATOM 1587 C CA . CYS A 1 214 ? -4.229 -0.881 -8.620 1.00 97.62 214 CYS A CA 1
ATOM 1588 C C . CYS A 1 214 ? -5.703 -1.287 -8.669 1.00 97.62 214 CYS A C 1
ATOM 1590 O O . CYS A 1 214 ? -6.243 -1.637 -9.723 1.00 97.62 214 CYS A O 1
ATOM 1592 N N . VAL A 1 215 ? -6.355 -1.213 -7.514 1.00 98.50 215 VAL A N 1
ATOM 1593 C CA . VAL A 1 215 ? -7.812 -1.260 -7.406 1.00 98.50 215 VAL A CA 1
ATOM 1594 C C . VAL A 1 215 ? -8.277 0.042 -6.777 1.00 98.50 215 VAL A C 1
ATOM 1596 O O . VAL A 1 215 ? -7.744 0.484 -5.765 1.00 98.50 215 VAL A O 1
ATOM 1599 N N . GLY A 1 216 ? -9.259 0.672 -7.410 1.00 98.31 216 GLY A N 1
ATOM 1600 C CA . GLY A 1 216 ? -10.008 1.778 -6.839 1.00 98.31 216 GLY A CA 1
ATOM 1601 C C . GLY A 1 216 ? -11.322 1.288 -6.254 1.00 98.31 216 GLY A C 1
ATOM 1602 O O . GLY A 1 216 ? -11.918 0.338 -6.763 1.00 98.31 216 GLY A O 1
ATOM 1603 N N . ALA A 1 217 ? -11.799 1.965 -5.219 1.00 98.19 217 ALA A N 1
ATOM 1604 C CA . ALA A 1 217 ? -13.111 1.720 -4.644 1.00 98.19 217 ALA A CA 1
ATOM 1605 C C . ALA A 1 217 ? -13.849 3.037 -4.407 1.00 98.19 217 ALA A C 1
ATOM 1607 O O . ALA A 1 217 ? -13.246 4.095 -4.209 1.00 98.19 217 ALA A O 1
ATOM 1608 N N . VAL A 1 218 ? -15.175 2.961 -4.460 1.00 97.12 218 VAL A N 1
ATOM 1609 C CA . VAL A 1 218 ? -16.072 4.077 -4.156 1.00 97.12 218 VAL A CA 1
ATOM 1610 C C . VAL A 1 218 ? -17.105 3.634 -3.136 1.00 97.12 218 VAL A C 1
ATOM 1612 O O . VAL A 1 218 ? -17.611 2.513 -3.211 1.00 97.12 218 VAL A O 1
ATOM 1615 N N . GLY A 1 219 ? -17.444 4.514 -2.205 1.00 94.94 219 GLY A N 1
ATOM 1616 C CA . GLY A 1 219 ? -18.457 4.271 -1.185 1.00 94.94 219 GLY A CA 1
ATOM 1617 C C . GLY A 1 219 ? -19.212 5.534 -0.812 1.00 94.94 219 GLY A C 1
ATOM 1618 O O . GLY A 1 219 ? -18.874 6.631 -1.256 1.00 94.94 219 GLY A O 1
ATOM 1619 N N . ALA A 1 220 ? -20.244 5.373 0.008 1.00 91.81 220 ALA A N 1
ATOM 1620 C CA . ALA A 1 220 ? -21.042 6.483 0.507 1.00 91.81 220 ALA A CA 1
ATOM 1621 C C . ALA A 1 220 ? -21.167 6.435 2.031 1.00 91.81 220 ALA A C 1
ATOM 1623 O O . ALA A 1 220 ? -21.242 5.359 2.631 1.00 91.81 220 ALA A O 1
ATOM 1624 N N . VAL A 1 221 ? -21.201 7.614 2.649 1.00 89.88 221 VAL A N 1
ATOM 1625 C CA . VAL A 1 221 ? -21.373 7.774 4.096 1.00 89.88 221 VAL A CA 1
ATOM 1626 C C . VAL A 1 221 ? -2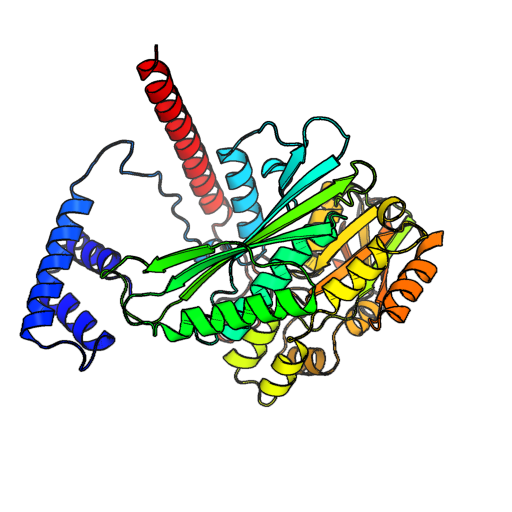2.166 9.033 4.402 1.00 89.88 221 VAL A C 1
ATOM 1628 O O . VAL A 1 221 ? -22.028 10.045 3.720 1.00 89.88 221 VAL A O 1
ATOM 1631 N N . ASN A 1 222 ? -22.971 8.994 5.458 1.00 85.69 222 ASN A N 1
ATOM 1632 C CA . ASN A 1 222 ? -23.588 10.205 5.977 1.00 85.69 222 ASN A CA 1
ATOM 1633 C C . ASN A 1 222 ? -22.554 11.049 6.737 1.00 85.69 222 ASN A C 1
ATOM 1635 O O . ASN A 1 222 ? -21.738 10.503 7.479 1.00 85.69 222 ASN A O 1
ATOM 1639 N N . GLN A 1 223 ? -22.621 12.378 6.632 1.00 77.25 223 GLN A N 1
ATOM 1640 C CA . GLN A 1 223 ? -21.660 13.290 7.267 1.00 77.25 223 GLN A CA 1
ATOM 1641 C C . GLN A 1 223 ? -21.407 13.022 8.765 1.00 77.25 223 GLN A C 1
ATOM 1643 O O . GLN A 1 223 ? -20.281 13.182 9.238 1.00 77.25 223 GLN A O 1
ATOM 1648 N N . ASN A 1 224 ? -22.420 12.587 9.519 1.00 79.00 224 ASN A N 1
ATOM 1649 C CA . ASN A 1 224 ? -22.294 12.337 10.960 1.00 79.00 224 ASN A CA 1
ATOM 1650 C C . ASN A 1 224 ? -21.643 10.986 11.313 1.00 79.00 224 ASN A C 1
ATOM 1652 O O . ASN A 1 224 ? -21.495 10.677 12.491 1.00 79.00 224 ASN A O 1
ATOM 1656 N N . SER A 1 225 ? -21.294 10.165 10.322 1.00 82.00 225 SER A N 1
ATOM 1657 C CA . SER A 1 225 ? -20.737 8.814 10.503 1.00 82.00 225 SER A CA 1
ATOM 1658 C C . SER A 1 225 ? -19.285 8.682 10.034 1.00 82.00 225 SER A C 1
ATOM 1660 O O . SER A 1 225 ? -18.766 7.575 9.990 1.00 82.00 225 SER A O 1
ATOM 1662 N N . LEU A 1 226 ? -18.629 9.794 9.687 1.00 83.00 226 LEU A N 1
ATOM 1663 C CA . LEU A 1 226 ? -17.225 9.789 9.278 1.00 83.00 226 LEU A CA 1
ATOM 1664 C C . LEU A 1 226 ? -16.303 9.562 10.489 1.00 83.00 226 LEU A C 1
ATOM 1666 O O . LEU A 1 226 ? -16.380 10.322 11.458 1.00 83.00 226 LEU A O 1
ATOM 1670 N N . THR A 1 227 ? -15.392 8.596 10.423 1.00 79.69 227 THR A N 1
ATOM 1671 C CA . THR A 1 227 ? -14.494 8.198 11.530 1.00 79.69 227 THR A CA 1
ATOM 1672 C C . THR A 1 227 ? -13.033 8.601 11.304 1.00 79.69 227 THR A C 1
ATOM 1674 O O . THR A 1 227 ? -12.131 7.776 11.387 1.00 79.69 227 THR A O 1
ATOM 1677 N N . ALA A 1 228 ? -12.801 9.886 11.021 1.00 80.19 228 ALA A N 1
ATOM 1678 C CA . ALA A 1 228 ? -11.469 10.429 10.739 1.00 80.19 228 ALA A CA 1
ATOM 1679 C C . ALA A 1 228 ? -10.515 10.391 11.953 1.00 80.19 228 ALA A C 1
ATOM 1681 O O . ALA A 1 228 ? -10.933 10.572 13.100 1.00 80.19 228 ALA A O 1
ATOM 1682 N N . ARG A 1 229 ? -9.211 10.245 11.683 1.00 82.94 229 ARG A N 1
ATOM 1683 C CA . ARG A 1 229 ? -8.127 10.092 12.679 1.00 82.94 229 ARG A CA 1
ATOM 1684 C C . ARG A 1 229 ? -8.023 11.220 13.708 1.00 82.94 229 ARG A C 1
ATOM 1686 O O . ARG A 1 229 ? -7.651 10.978 14.855 1.00 82.94 229 ARG A O 1
ATOM 1693 N N . ASN A 1 230 ? -8.416 12.439 13.345 1.00 83.62 230 ASN A N 1
ATOM 1694 C CA . ASN A 1 230 ? -8.350 13.620 14.213 1.00 83.62 230 ASN A CA 1
ATOM 1695 C C . ASN A 1 230 ? -9.381 13.652 15.363 1.00 83.62 230 ASN A C 1
ATOM 1697 O O . ASN A 1 230 ? -9.436 14.637 16.099 1.00 83.62 230 ASN A O 1
ATOM 1701 N N . LYS A 1 231 ? -10.216 12.617 15.508 1.00 88.44 231 LYS A N 1
ATOM 1702 C CA . LYS A 1 231 ? -11.274 12.544 16.526 1.00 88.44 231 LYS A CA 1
ATOM 1703 C C . LYS A 1 231 ? -10.881 11.808 17.808 1.00 88.44 231 LYS A C 1
ATOM 1705 O O . LYS A 1 231 ? -11.685 11.791 18.736 1.00 88.44 231 LYS A O 1
ATOM 1710 N N . ALA A 1 232 ? -9.696 11.198 17.874 1.00 93.94 232 ALA A N 1
ATOM 1711 C CA . ALA A 1 232 ? -9.239 10.507 19.081 1.00 93.94 232 ALA A CA 1
ATOM 1712 C C . ALA A 1 232 ? -9.196 11.465 20.284 1.00 93.94 232 ALA A C 1
ATOM 1714 O O . ALA A 1 232 ? -8.692 12.582 20.171 1.00 93.94 232 ALA A O 1
ATOM 1715 N N . ALA A 1 233 ? -9.696 11.027 21.441 1.00 95.94 233 ALA A N 1
ATOM 1716 C CA . ALA A 1 233 ? -9.821 11.869 22.625 1.00 95.94 233 ALA A CA 1
ATOM 1717 C C . ALA A 1 233 ? -9.187 11.217 23.868 1.00 95.94 233 ALA A C 1
ATOM 1719 O O . ALA A 1 233 ? -9.243 9.996 24.032 1.00 95.94 233 ALA A O 1
ATOM 1720 N N . PRO A 1 234 ? -8.599 12.004 24.791 1.00 97.81 234 PRO A N 1
ATOM 1721 C CA . PRO A 1 234 ? -8.126 11.478 26.067 1.00 97.81 234 PRO A CA 1
ATOM 1722 C C . PRO A 1 234 ? -9.224 10.728 26.830 1.00 97.81 234 PRO A C 1
ATOM 1724 O O . PRO A 1 234 ? -10.337 11.226 26.984 1.00 97.81 234 PRO A O 1
ATOM 1727 N N . GLY A 1 235 ? -8.885 9.548 27.351 1.00 97.69 235 GLY A N 1
ATOM 1728 C CA . GLY A 1 235 ? -9.823 8.657 28.035 1.00 97.69 235 GLY A CA 1
ATOM 1729 C C . GLY A 1 235 ? -10.395 7.549 27.149 1.00 97.69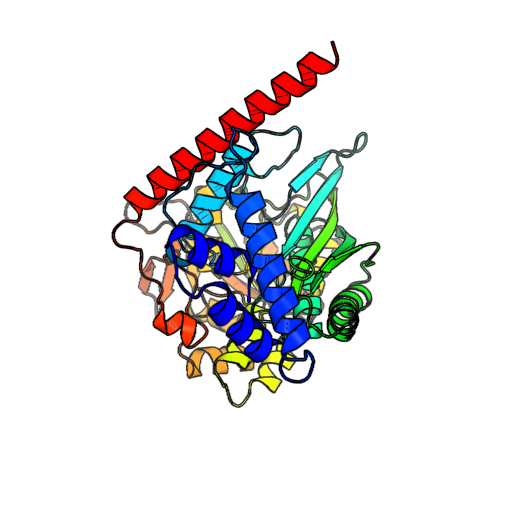 235 GLY A C 1
ATOM 1730 O O . GLY A 1 235 ? -10.933 6.585 27.692 1.00 97.69 235 GLY A O 1
ATOM 1731 N N . ASP A 1 236 ? -10.232 7.634 25.826 1.00 98.44 236 ASP A N 1
ATOM 1732 C CA . ASP A 1 236 ? -10.628 6.559 24.918 1.00 98.44 236 ASP A CA 1
ATOM 1733 C C . ASP A 1 236 ? -9.784 5.290 25.111 1.00 98.44 236 ASP A C 1
ATOM 1735 O O . ASP A 1 236 ? -8.604 5.328 25.488 1.00 98.44 236 ASP A O 1
ATOM 1739 N N . LEU A 1 237 ? -10.385 4.148 24.779 1.00 98.69 237 LEU A N 1
ATOM 1740 C CA . LEU A 1 237 ? -9.703 2.869 24.634 1.00 98.69 237 LEU A CA 1
ATOM 1741 C C . LEU A 1 237 ? -9.338 2.622 23.174 1.00 98.69 237 LEU A C 1
ATOM 1743 O O . LEU A 1 237 ? -10.071 3.000 22.261 1.00 98.69 237 LEU A O 1
ATOM 1747 N N . ILE A 1 238 ? -8.206 1.948 22.976 1.00 98.62 238 ILE A N 1
ATOM 1748 C CA . ILE A 1 238 ? -7.744 1.507 21.662 1.00 98.62 238 ILE A CA 1
ATOM 1749 C C . ILE A 1 238 ? -8.008 0.012 21.560 1.00 98.62 238 ILE A C 1
ATOM 1751 O O . ILE A 1 238 ? -7.489 -0.775 22.356 1.00 98.62 238 ILE A O 1
ATOM 1755 N N . LEU A 1 239 ? -8.817 -0.369 20.583 1.00 98.62 239 LEU A N 1
ATOM 1756 C CA . LEU A 1 239 ? -9.199 -1.739 20.293 1.00 98.62 239 LEU A CA 1
ATOM 1757 C C . LEU A 1 239 ? -8.557 -2.179 18.981 1.00 98.62 239 LEU A C 1
ATOM 1759 O O . LEU A 1 239 ? -8.460 -1.382 18.050 1.00 98.62 239 LEU A O 1
ATOM 1763 N N . MET A 1 240 ? -8.165 -3.446 18.881 1.00 98.38 240 MET A N 1
ATOM 1764 C CA . MET A 1 240 ? -7.600 -3.996 17.651 1.00 98.38 240 MET A CA 1
ATOM 1765 C C . MET A 1 240 ? -8.080 -5.424 17.400 1.00 98.38 240 MET A C 1
ATOM 1767 O O . MET A 1 240 ? -8.185 -6.221 18.336 1.00 98.38 240 MET A O 1
ATOM 1771 N N . THR A 1 241 ? -8.400 -5.751 16.147 1.00 98.31 241 THR A N 1
ATOM 1772 C CA . THR A 1 241 ? -8.773 -7.121 15.763 1.00 98.31 241 THR A CA 1
ATOM 1773 C C . THR A 1 241 ? -7.555 -8.023 15.594 1.00 98.31 241 THR A C 1
ATOM 1775 O O . THR A 1 241 ? -6.463 -7.554 15.267 1.00 98.31 241 THR A O 1
ATOM 1778 N N . GLU A 1 242 ? -7.747 -9.335 15.756 1.00 97.56 242 GLU A N 1
ATOM 1779 C CA . GLU A 1 242 ? -6.771 -10.326 15.292 1.00 97.56 242 GLU A CA 1
ATOM 1780 C C . GLU A 1 242 ? -6.575 -10.172 13.776 1.00 97.56 242 GLU A C 1
ATOM 1782 O O . GLU A 1 242 ? -7.542 -10.052 13.022 1.00 97.56 242 GLU A O 1
ATOM 1787 N N . GLY A 1 243 ? -5.317 -10.116 13.352 1.00 95.94 243 GLY A N 1
ATOM 1788 C CA . GLY A 1 243 ? -4.892 -9.862 11.988 1.00 95.94 243 GLY A CA 1
ATOM 1789 C C . GLY A 1 243 ? -4.040 -11.002 11.444 1.00 95.94 243 GLY A C 1
ATOM 1790 O O . GLY A 1 243 ? -3.223 -11.606 12.144 1.00 95.94 243 GLY A O 1
ATOM 1791 N N . THR A 1 244 ? -4.231 -11.285 10.161 1.00 94.69 244 THR A N 1
ATOM 1792 C CA . THR A 1 244 ? -3.499 -12.308 9.395 1.00 94.69 244 THR A CA 1
ATOM 1793 C C . THR A 1 244 ? -2.563 -11.692 8.355 1.00 94.69 244 THR A C 1
ATOM 1795 O O . THR A 1 244 ? -1.747 -12.388 7.755 1.00 94.69 244 THR A O 1
ATOM 1798 N N . GLY A 1 245 ? -2.650 -10.380 8.143 1.00 92.19 245 GLY A N 1
ATOM 1799 C CA . GLY A 1 245 ? -1.951 -9.657 7.094 1.00 92.19 245 GLY A CA 1
ATOM 1800 C C . GLY A 1 245 ? -2.565 -9.823 5.709 1.00 92.19 245 GLY A C 1
ATOM 1801 O O . GLY A 1 245 ? -3.674 -10.322 5.507 1.00 92.19 245 GLY A O 1
ATOM 1802 N N . GLY A 1 246 ? -1.805 -9.356 4.729 1.00 93.81 246 GLY A N 1
ATOM 1803 C CA . GLY A 1 246 ? -2.169 -9.386 3.320 1.00 93.81 246 GLY A CA 1
ATOM 1804 C C . GLY A 1 246 ? -0.915 -9.480 2.472 1.00 93.81 246 GLY A C 1
ATOM 1805 O O . GLY A 1 246 ? -0.057 -10.330 2.710 1.00 93.81 246 GLY A O 1
ATOM 1806 N N . GLY A 1 247 ? -0.755 -8.558 1.522 1.00 94.44 247 GLY A N 1
ATOM 1807 C CA . GLY A 1 247 ? 0.369 -8.581 0.585 1.00 94.44 247 GLY A CA 1
ATOM 1808 C C . GLY A 1 247 ? 1.750 -8.625 1.254 1.00 94.44 247 GLY A C 1
ATOM 1809 O O . GLY A 1 247 ? 2.642 -9.327 0.771 1.00 94.44 247 GLY A O 1
ATOM 1810 N N . THR A 1 248 ? 1.914 -7.938 2.386 1.00 93.44 248 THR A N 1
ATOM 1811 C CA . THR A 1 248 ? 3.176 -7.869 3.140 1.00 93.44 248 THR A CA 1
ATOM 1812 C C . THR A 1 248 ? 3.524 -9.192 3.819 1.00 93.44 248 THR A C 1
ATOM 1814 O O . THR A 1 248 ? 4.623 -9.708 3.608 1.00 93.44 248 THR A O 1
ATOM 1817 N N . VAL A 1 249 ? 2.583 -9.796 4.552 1.00 95.69 249 VAL A N 1
ATOM 1818 C CA . VAL A 1 249 ? 2.766 -11.114 5.190 1.00 95.69 249 VAL A CA 1
ATOM 1819 C C . VAL A 1 249 ? 2.962 -12.207 4.141 1.00 95.69 249 VAL A C 1
ATOM 1821 O O . VAL A 1 249 ? 3.910 -12.984 4.241 1.00 95.69 249 VAL A O 1
ATOM 1824 N N . THR A 1 250 ? 2.156 -12.204 3.076 1.00 97.00 250 THR A N 1
ATOM 1825 C CA . THR A 1 250 ? 2.303 -13.112 1.929 1.00 97.00 250 THR A CA 1
ATOM 1826 C C . THR A 1 250 ? 3.690 -12.982 1.290 1.00 97.00 250 THR A C 1
ATOM 1828 O O . THR A 1 250 ? 4.361 -13.978 1.017 1.00 97.00 250 THR A O 1
ATOM 1831 N N . THR A 1 251 ? 4.178 -11.753 1.097 1.00 95.62 251 THR A N 1
ATOM 1832 C CA . THR A 1 251 ? 5.524 -11.507 0.556 1.00 95.62 251 THR A CA 1
ATOM 1833 C C . THR A 1 251 ? 6.612 -12.004 1.504 1.00 95.62 251 THR A C 1
ATOM 1835 O O . THR A 1 251 ? 7.578 -12.617 1.046 1.00 95.62 251 THR A O 1
ATOM 1838 N N . ALA A 1 252 ? 6.479 -11.739 2.805 1.00 95.12 252 ALA A N 1
ATOM 1839 C CA . ALA A 1 252 ? 7.428 -12.190 3.815 1.00 95.12 252 ALA A CA 1
ATOM 1840 C C . ALA A 1 252 ? 7.527 -13.719 3.823 1.00 95.12 252 ALA A C 1
ATOM 1842 O O . ALA A 1 252 ? 8.629 -14.252 3.723 1.00 95.12 252 ALA A O 1
ATOM 1843 N N . ALA A 1 253 ? 6.389 -14.416 3.830 1.00 97.00 253 ALA A N 1
ATOM 1844 C CA . ALA A 1 253 ? 6.317 -15.872 3.793 1.00 97.00 253 ALA A CA 1
ATOM 1845 C C . ALA A 1 253 ? 7.044 -16.456 2.571 1.00 97.00 253 ALA A C 1
ATOM 1847 O O . ALA A 1 253 ? 7.937 -17.289 2.716 1.00 97.00 253 ALA A O 1
ATOM 1848 N N . ILE A 1 254 ? 6.719 -15.972 1.369 1.00 96.88 254 ILE A N 1
ATOM 1849 C CA . ILE A 1 254 ? 7.258 -16.514 0.114 1.00 96.88 254 ILE A CA 1
ATOM 1850 C C . ILE A 1 254 ? 8.753 -16.202 -0.040 1.00 96.88 254 ILE A C 1
ATOM 1852 O O . ILE A 1 254 ? 9.561 -17.092 -0.300 1.00 96.88 254 ILE A O 1
ATOM 1856 N N . TYR A 1 255 ? 9.144 -14.933 0.099 1.00 96.31 255 TYR A N 1
ATOM 1857 C CA . TYR A 1 255 ? 10.485 -14.485 -0.294 1.00 96.31 255 TYR A CA 1
ATOM 1858 C C . TYR A 1 255 ? 11.539 -14.585 0.811 1.00 96.31 255 TYR A C 1
ATOM 1860 O O . TYR A 1 255 ? 12.718 -14.356 0.538 1.00 96.31 255 TYR A O 1
ATOM 1868 N N . SER A 1 256 ? 11.149 -14.917 2.043 1.00 93.69 256 SER A N 1
ATOM 1869 C CA . SER A 1 256 ? 12.102 -15.310 3.089 1.00 93.69 256 SER A CA 1
ATOM 1870 C C . SER A 1 256 ? 12.561 -16.763 2.963 1.00 93.69 256 SER A C 1
ATOM 1872 O O . SER A 1 256 ? 13.548 -17.131 3.596 1.00 93.69 256 SER A O 1
ATOM 1874 N N . GLY A 1 257 ? 11.875 -17.576 2.149 1.00 92.06 257 GLY A N 1
ATOM 1875 C CA . GLY A 1 257 ? 12.098 -19.020 2.098 1.00 92.06 257 GLY A CA 1
ATOM 1876 C C . GLY A 1 257 ? 11.565 -19.750 3.334 1.00 92.06 257 GLY A C 1
ATOM 1877 O O . GLY A 1 257 ? 12.108 -20.789 3.700 1.00 92.06 257 GLY A O 1
ATOM 1878 N N . TYR A 1 258 ? 10.539 -19.205 3.998 1.00 96.62 258 TYR A N 1
ATOM 1879 C CA . TYR A 1 258 ? 9.940 -19.825 5.175 1.00 96.62 258 TYR A CA 1
ATOM 1880 C C . TYR A 1 258 ? 9.291 -21.170 4.824 1.00 96.62 258 TYR A C 1
ATOM 1882 O O . TYR A 1 258 ? 8.464 -21.263 3.919 1.00 96.62 258 TYR A O 1
ATOM 1890 N N . GLU A 1 259 ? 9.642 -22.222 5.562 1.00 96.69 259 GLU A N 1
ATOM 1891 C CA . GLU A 1 259 ? 9.214 -23.598 5.269 1.00 96.69 259 GLU A CA 1
ATOM 1892 C C . GLU A 1 259 ? 7.689 -23.786 5.261 1.00 96.69 259 GLU A C 1
ATOM 1894 O O . GLU A 1 259 ? 7.164 -24.562 4.464 1.00 96.69 259 GLU A O 1
ATOM 1899 N N . LYS A 1 260 ? 6.962 -23.037 6.101 1.00 97.31 260 LYS A N 1
ATOM 1900 C CA . LYS A 1 260 ? 5.497 -23.095 6.213 1.00 97.31 260 LYS A CA 1
ATOM 1901 C C . LYS A 1 260 ? 4.806 -21.967 5.440 1.00 97.31 260 LYS A C 1
ATOM 1903 O O . LYS A 1 260 ? 3.674 -21.612 5.763 1.00 97.31 260 LYS A O 1
ATOM 1908 N N . ALA A 1 261 ? 5.454 -21.402 4.416 1.00 97.50 261 ALA A N 1
ATOM 1909 C CA . ALA A 1 261 ? 4.913 -20.269 3.664 1.00 97.50 261 ALA A CA 1
ATOM 1910 C C . ALA A 1 261 ? 3.485 -20.511 3.152 1.00 97.50 261 ALA A C 1
ATOM 1912 O O . ALA A 1 261 ? 2.641 -19.636 3.293 1.00 97.50 261 ALA A O 1
ATOM 1913 N N . ALA A 1 262 ? 3.184 -21.705 2.631 1.00 98.00 262 ALA A N 1
ATOM 1914 C CA . ALA A 1 262 ? 1.843 -22.035 2.145 1.00 98.00 262 ALA A CA 1
ATOM 1915 C C . ALA A 1 262 ? 0.766 -21.940 3.241 1.00 98.00 262 ALA A C 1
ATOM 1917 O O . ALA A 1 262 ? -0.314 -21.426 2.979 1.00 98.00 262 ALA A O 1
ATOM 1918 N N . ALA A 1 263 ? 1.071 -22.377 4.469 1.00 98.19 263 ALA A N 1
ATOM 1919 C CA . ALA A 1 263 ? 0.142 -22.277 5.593 1.00 98.19 263 ALA A CA 1
ATOM 1920 C C . ALA A 1 263 ? -0.092 -20.818 6.004 1.00 98.19 263 ALA A C 1
ATOM 1922 O O . ALA A 1 263 ? -1.217 -20.442 6.303 1.00 98.19 263 ALA A O 1
ATOM 1923 N N . VAL A 1 264 ? 0.952 -19.982 5.972 1.00 98.44 264 VAL A N 1
ATOM 1924 C CA . VAL A 1 264 ? 0.819 -18.541 6.232 1.00 98.44 264 VAL A CA 1
ATOM 1925 C C . VAL A 1 264 ? -0.021 -17.864 5.146 1.00 98.44 264 VAL A C 1
ATOM 1927 O O . VAL A 1 264 ? -0.918 -17.095 5.469 1.00 98.44 264 VAL A O 1
ATOM 1930 N N . VAL A 1 265 ? 0.231 -18.161 3.868 1.00 98.25 265 VAL A N 1
ATOM 1931 C CA . VAL A 1 265 ? -0.526 -17.588 2.741 1.00 98.25 265 VAL A CA 1
ATOM 1932 C C . VAL A 1 265 ? -1.997 -18.004 2.780 1.00 98.25 265 VAL A C 1
ATOM 1934 O O . VAL A 1 265 ? -2.863 -17.174 2.534 1.00 98.25 265 VAL A O 1
ATOM 1937 N N . ASP A 1 266 ? -2.303 -19.248 3.149 1.00 98.31 266 ASP A N 1
ATOM 1938 C CA . ASP A 1 266 ? -3.687 -19.697 3.349 1.00 98.31 266 ASP A CA 1
ATOM 1939 C C . ASP A 1 266 ? -4.411 -18.844 4.404 1.00 98.31 266 ASP A C 1
ATOM 1941 O O . ASP A 1 266 ? -5.544 -18.415 4.192 1.00 98.31 266 ASP A O 1
ATOM 1945 N N . LYS A 1 267 ? -3.721 -18.478 5.496 1.00 98.00 267 LYS A N 1
ATOM 1946 C CA . LYS A 1 267 ? -4.275 -17.567 6.507 1.00 98.00 267 LYS A CA 1
ATOM 1947 C C . LYS A 1 267 ? -4.544 -16.167 5.980 1.00 98.00 267 LYS A C 1
ATOM 1949 O O . LYS A 1 267 ? -5.479 -15.548 6.470 1.00 98.00 267 LYS A O 1
ATOM 1954 N N . THR A 1 268 ? -3.783 -15.652 5.013 1.00 97.75 268 THR A N 1
ATOM 1955 C CA . THR A 1 268 ? -3.985 -14.285 4.491 1.00 97.75 268 THR A CA 1
ATOM 1956 C C . THR A 1 268 ? -5.149 -14.178 3.492 1.00 97.75 268 THR A C 1
ATOM 1958 O O . THR A 1 268 ? -5.607 -13.065 3.196 1.00 97.75 268 THR A O 1
ATOM 1961 N N . LEU A 1 269 ? -5.652 -15.316 2.994 1.00 98.12 269 LEU A N 1
ATOM 1962 C CA . LEU A 1 269 ? -6.777 -15.441 2.060 1.00 98.12 269 LEU A CA 1
ATOM 1963 C C . LEU A 1 269 ? -8.139 -15.462 2.780 1.00 98.12 269 LEU A C 1
ATOM 1965 O O . LEU A 1 269 ? -8.905 -16.417 2.697 1.00 98.12 269 LEU A O 1
ATOM 1969 N N . ASN A 1 270 ? -8.452 -14.374 3.479 1.00 96.81 270 ASN A N 1
ATOM 1970 C CA . ASN A 1 270 ? -9.735 -14.148 4.149 1.00 96.81 270 ASN A CA 1
ATOM 1971 C C . ASN A 1 270 ? -10.235 -12.712 3.913 1.00 96.81 270 ASN A C 1
ATOM 1973 O O . ASN A 1 270 ? -9.513 -11.865 3.379 1.00 96.81 270 ASN A O 1
ATOM 1977 N N . ILE A 1 271 ? -11.460 -12.438 4.364 1.00 97.44 271 ILE A N 1
ATOM 1978 C CA . ILE A 1 271 ? -12.072 -11.101 4.375 1.00 97.44 271 ILE A CA 1
ATOM 1979 C C . ILE A 1 271 ? -12.518 -10.684 5.787 1.00 97.44 271 ILE A C 1
ATOM 1981 O O . ILE A 1 271 ? -13.455 -9.903 5.936 1.00 97.44 271 ILE A O 1
ATOM 1985 N N . ASP A 1 272 ? -11.847 -11.186 6.826 1.00 97.31 272 ASP A N 1
ATOM 1986 C CA . ASP A 1 272 ? -12.245 -11.019 8.232 1.00 97.31 272 ASP A CA 1
ATOM 1987 C C . ASP A 1 272 ? -12.338 -9.543 8.627 1.00 97.31 272 ASP A C 1
ATOM 1989 O O . ASP A 1 272 ? -13.289 -9.132 9.286 1.00 97.31 272 ASP A O 1
ATOM 1993 N N . PHE A 1 273 ? -11.406 -8.715 8.143 1.00 97.25 273 PHE A N 1
ATOM 1994 C CA . PHE A 1 273 ? -11.473 -7.266 8.326 1.00 97.25 273 PHE A CA 1
ATOM 1995 C C . PHE A 1 273 ? -12.789 -6.683 7.791 1.00 97.25 273 PHE A C 1
ATOM 1997 O O . PHE A 1 273 ? -13.455 -5.914 8.483 1.00 97.25 273 PHE A O 1
ATOM 2004 N N . LEU A 1 274 ? -13.165 -7.041 6.555 1.00 97.56 274 LEU A N 1
ATOM 2005 C CA . LEU A 1 274 ? -14.367 -6.509 5.909 1.00 97.56 274 LEU A CA 1
ATOM 2006 C C . LEU A 1 274 ? -15.614 -6.961 6.677 1.00 97.56 274 LEU A C 1
ATOM 2008 O O . LEU A 1 274 ? -16.499 -6.153 6.931 1.00 97.56 274 LEU A O 1
ATOM 2012 N N . ILE A 1 275 ? -15.643 -8.226 7.116 1.00 97.31 275 ILE A N 1
ATOM 2013 C CA . ILE A 1 275 ? -16.713 -8.784 7.956 1.00 97.31 275 ILE A CA 1
ATOM 2014 C C . ILE A 1 275 ? -16.823 -8.017 9.281 1.00 97.31 275 ILE A C 1
ATOM 2016 O O . ILE A 1 275 ? -17.927 -7.652 9.687 1.00 97.31 275 ILE A O 1
ATOM 2020 N N . ALA A 1 276 ? -15.694 -7.744 9.942 1.00 97.12 276 ALA A N 1
ATOM 2021 C CA . ALA A 1 276 ? -15.656 -7.034 11.215 1.00 97.12 276 ALA A CA 1
ATOM 2022 C C . ALA A 1 276 ? -16.211 -5.609 11.092 1.00 97.12 276 ALA A C 1
ATOM 2024 O O . ALA A 1 276 ? -17.089 -5.235 11.868 1.00 97.12 276 ALA A O 1
ATOM 2025 N N . VAL A 1 277 ? -15.752 -4.829 10.105 1.00 96.44 277 VAL A N 1
ATOM 2026 C CA . VAL A 1 277 ? -16.260 -3.461 9.918 1.00 96.44 277 VAL A CA 1
ATOM 2027 C C . VAL A 1 277 ? -17.712 -3.474 9.452 1.00 96.44 277 VAL A C 1
ATOM 2029 O O . VAL A 1 277 ? -18.521 -2.722 9.988 1.00 96.44 277 VAL A O 1
ATOM 2032 N N . GLN A 1 278 ? -18.091 -4.361 8.528 1.00 96.00 278 GLN A N 1
ATOM 2033 C CA . GLN A 1 278 ? -19.478 -4.475 8.072 1.00 96.00 278 GLN A CA 1
ATOM 2034 C C . GLN A 1 278 ? -20.433 -4.761 9.241 1.00 96.00 278 GLN A C 1
ATOM 2036 O O . GLN A 1 278 ? -21.483 -4.129 9.334 1.00 96.00 278 GLN A O 1
ATOM 2041 N N . ALA A 1 279 ? -20.043 -5.626 10.185 1.00 96.62 279 ALA A N 1
ATOM 2042 C CA . ALA A 1 279 ? -20.823 -5.882 11.395 1.00 96.62 279 ALA A CA 1
ATOM 2043 C C . ALA A 1 279 ? -21.006 -4.625 12.266 1.00 96.62 279 ALA A C 1
ATOM 2045 O O . ALA A 1 279 ? -22.065 -4.443 12.867 1.00 96.62 279 ALA A O 1
ATOM 2046 N N . LEU A 1 280 ? -20.013 -3.729 12.312 1.00 95.94 280 LEU A N 1
ATOM 2047 C CA . LEU A 1 280 ? -20.145 -2.442 12.999 1.00 95.94 280 LEU A CA 1
ATOM 2048 C C . LEU A 1 280 ? -21.075 -1.468 12.263 1.00 95.94 280 LEU A C 1
ATOM 2050 O O . LEU A 1 280 ? -21.826 -0.744 12.915 1.00 95.94 280 LEU A O 1
ATOM 2054 N N . LEU A 1 281 ? -21.031 -1.444 10.927 1.00 93.44 281 LEU A N 1
ATOM 2055 C CA . LEU A 1 281 ? -21.837 -0.537 10.097 1.00 93.44 281 LEU A CA 1
ATOM 2056 C C . LEU A 1 281 ? -23.297 -0.993 9.919 1.00 93.44 281 LEU A C 1
ATOM 2058 O O . LEU A 1 281 ? -24.168 -0.180 9.597 1.00 93.44 281 LEU A O 1
ATOM 2062 N N . ASP A 1 282 ? -23.575 -2.288 10.069 1.00 93.75 282 ASP A N 1
ATOM 2063 C CA . ASP A 1 282 ? -24.927 -2.864 9.982 1.00 93.75 282 ASP A CA 1
ATOM 2064 C C . ASP A 1 282 ? -25.621 -3.002 11.342 1.00 93.75 282 ASP A C 1
ATOM 2066 O O . ASP A 1 282 ? -26.813 -3.300 11.402 1.00 93.75 282 ASP A O 1
ATOM 2070 N N . SER A 1 283 ? -24.885 -2.759 12.425 1.00 93.44 283 SER A N 1
ATOM 2071 C CA . SER A 1 283 ? -25.379 -2.774 13.799 1.00 93.44 283 SER A CA 1
ATOM 2072 C C . SER A 1 283 ? -26.542 -1.790 14.026 1.00 93.44 283 SER A C 1
ATOM 2074 O O . SER A 1 283 ? -26.493 -0.626 13.607 1.00 93.44 283 SER A O 1
ATOM 2076 N N . GLU A 1 284 ? -27.580 -2.233 14.747 1.00 92.56 284 GLU A N 1
ATOM 2077 C CA . GLU A 1 284 ? -28.729 -1.391 15.121 1.00 92.56 284 GLU A CA 1
ATOM 2078 C C . GLU A 1 284 ? -28.329 -0.280 16.103 1.00 92.56 284 GLU A C 1
ATOM 2080 O O . GLU A 1 284 ? -28.937 0.793 16.135 1.00 92.56 284 GLU A O 1
ATOM 2085 N N . GLU A 1 285 ? -27.266 -0.517 16.868 1.00 91.44 285 GLU A N 1
ATOM 2086 C CA . GLU A 1 285 ? -26.662 0.393 17.831 1.00 91.44 285 GLU A CA 1
ATOM 2087 C C . GLU A 1 285 ? -25.917 1.557 17.158 1.00 91.44 285 GLU A C 1
ATOM 2089 O O . GLU A 1 285 ? -25.545 2.523 17.830 1.00 91.44 285 GLU A O 1
ATOM 2094 N N . LYS A 1 286 ? -25.732 1.506 15.829 1.00 90.69 286 LYS A N 1
ATOM 2095 C CA . LYS A 1 286 ? -25.084 2.555 15.024 1.00 90.69 286 LYS A CA 1
ATOM 2096 C C . LYS A 1 286 ? -23.702 2.917 15.564 1.00 90.69 286 LYS A C 1
ATOM 2098 O O . LYS A 1 286 ? -23.390 4.091 15.777 1.00 90.69 286 LYS A O 1
ATOM 2103 N N . TRP A 1 287 ? -22.856 1.908 15.777 1.00 93.06 287 TRP A N 1
ATOM 2104 C CA . TRP A 1 287 ? -21.514 2.089 16.345 1.00 93.06 287 TRP A CA 1
ATOM 2105 C C . TRP A 1 287 ? -20.694 3.166 15.629 1.00 93.06 287 TRP A C 1
ATOM 2107 O O . TRP A 1 287 ? -20.020 3.954 16.285 1.00 93.06 287 TRP A O 1
ATOM 2117 N N . GLN A 1 288 ? -20.839 3.284 14.307 1.00 86.38 288 GLN A N 1
ATOM 2118 C CA . GLN A 1 288 ? -20.187 4.306 13.477 1.00 86.38 288 GLN A CA 1
ATOM 2119 C C . GLN A 1 288 ? -20.410 5.766 13.927 1.00 86.38 288 GLN A C 1
ATOM 2121 O O . GLN A 1 288 ? -19.608 6.627 13.590 1.00 86.38 288 GLN A O 1
ATOM 2126 N N . THR A 1 289 ? -21.482 6.079 14.671 1.00 89.38 289 THR A N 1
ATOM 2127 C CA . THR A 1 289 ? -21.716 7.440 15.203 1.00 89.38 289 THR A CA 1
ATOM 2128 C C . THR A 1 289 ? -21.143 7.656 16.603 1.00 89.38 289 THR A C 1
ATOM 2130 O O . THR A 1 289 ? -21.182 8.772 17.112 1.00 89.38 289 THR A O 1
ATOM 2133 N N . GLN A 1 290 ? -20.683 6.586 17.250 1.00 93.06 290 GLN A N 1
ATOM 2134 C CA . GLN A 1 290 ? -20.180 6.586 18.627 1.00 93.06 290 GLN A CA 1
ATOM 2135 C C . GLN A 1 290 ? -18.670 6.305 18.689 1.00 93.06 290 GLN A C 1
ATOM 2137 O O . GLN A 1 290 ? -18.002 6.723 19.630 1.00 93.06 290 GLN A O 1
ATOM 2142 N N . ILE A 1 291 ? -18.133 5.605 17.689 1.00 94.81 291 ILE A N 1
ATOM 2143 C CA . ILE A 1 291 ? -16.698 5.401 17.499 1.00 94.81 291 ILE A CA 1
ATOM 2144 C C . ILE A 1 291 ? -16.054 6.722 17.071 1.00 94.81 291 ILE A C 1
ATOM 2146 O O . ILE A 1 291 ? -16.571 7.425 16.202 1.00 94.81 291 ILE A O 1
ATOM 2150 N N . HIS A 1 292 ? -14.911 7.052 17.670 1.00 94.06 292 HIS A N 1
ATOM 2151 C CA . HIS A 1 292 ? -14.175 8.262 17.328 1.00 94.06 292 HIS A CA 1
ATOM 2152 C C . HIS A 1 292 ? -13.302 8.047 16.091 1.00 94.06 292 HIS A C 1
ATOM 2154 O O . HIS A 1 292 ? -13.390 8.829 15.146 1.00 94.06 292 HIS A O 1
ATOM 2160 N N . VAL A 1 293 ? -12.508 6.972 16.071 1.00 93.75 293 VAL A N 1
ATOM 2161 C CA . VAL A 1 293 ? -11.591 6.656 14.965 1.00 93.75 293 VAL A CA 1
ATOM 2162 C C . VAL A 1 293 ? -11.738 5.198 14.557 1.00 93.75 293 VAL A C 1
ATOM 2164 O O . VAL A 1 293 ? -11.804 4.317 15.416 1.00 93.75 293 VAL A O 1
ATOM 2167 N N . MET A 1 294 ? -11.734 4.953 13.249 1.00 94.44 294 MET A N 1
ATOM 2168 C CA . MET A 1 294 ? -11.439 3.648 12.666 1.00 94.44 294 MET A CA 1
ATOM 2169 C C . MET A 1 294 ? -10.280 3.823 11.688 1.00 94.44 294 MET A C 1
ATOM 2171 O O . MET A 1 294 ? -10.231 4.813 10.969 1.00 94.44 294 MET A O 1
ATOM 2175 N N . THR A 1 295 ? -9.345 2.883 11.680 1.00 92.25 295 THR A N 1
ATOM 2176 C CA . THR A 1 295 ? -8.248 2.820 10.702 1.00 92.25 295 THR A CA 1
ATOM 2177 C C . THR A 1 295 ? -7.864 1.360 10.512 1.00 92.25 295 THR A C 1
ATOM 2179 O O . THR A 1 295 ? -8.147 0.520 11.376 1.00 92.25 295 THR A O 1
ATOM 2182 N N . ASP A 1 296 ? -7.221 1.028 9.402 1.00 91.31 296 ASP A N 1
ATOM 2183 C CA . ASP A 1 296 ? -6.614 -0.278 9.214 1.00 91.31 296 ASP A CA 1
ATOM 2184 C C . ASP A 1 296 ? -5.115 -0.218 9.495 1.00 91.31 296 ASP A C 1
ATOM 2186 O O . ASP A 1 296 ? -4.430 0.751 9.183 1.00 91.31 296 ASP A O 1
ATOM 2190 N N . VAL A 1 297 ? -4.601 -1.263 10.138 1.00 89.00 297 VAL A N 1
ATOM 2191 C CA . VAL A 1 297 ? -3.180 -1.363 10.466 1.00 89.00 297 VAL A CA 1
ATOM 2192 C C . VAL A 1 297 ? -2.425 -1.833 9.229 1.00 89.00 297 VAL A C 1
ATOM 2194 O O . VAL A 1 297 ? -2.274 -3.043 9.010 1.00 89.00 297 VAL A O 1
ATOM 2197 N N . THR A 1 298 ? -2.000 -0.865 8.408 1.00 82.88 298 THR A N 1
ATOM 2198 C CA . THR A 1 298 ? -1.382 -1.080 7.088 1.00 82.88 298 THR A CA 1
ATOM 2199 C C . THR A 1 298 ? 0.150 -1.158 7.133 1.00 82.88 298 THR A C 1
ATOM 2201 O O . THR A 1 298 ? 0.770 -1.507 8.142 1.00 82.88 298 THR A O 1
ATOM 2204 N N . ASN A 1 299 ? 0.810 -0.910 5.996 1.00 79.12 299 ASN A N 1
ATOM 2205 C CA . ASN A 1 299 ? 2.264 -0.845 5.904 1.00 79.12 299 ASN A CA 1
ATOM 2206 C C . ASN A 1 299 ? 2.797 0.275 6.813 1.00 79.12 299 ASN A C 1
ATOM 2208 O O . ASN A 1 299 ? 2.254 1.371 6.841 1.00 79.12 299 ASN A O 1
ATOM 2212 N N . GLY A 1 300 ? 3.870 -0.008 7.556 1.00 80.12 300 GLY A N 1
ATOM 2213 C CA . GLY A 1 300 ? 4.302 0.808 8.701 1.00 80.12 300 GLY A CA 1
ATOM 2214 C C . GLY A 1 300 ? 3.783 0.283 10.047 1.00 80.12 300 GLY A C 1
ATOM 2215 O O . GLY A 1 300 ? 4.411 0.545 11.077 1.00 80.12 300 GLY A O 1
ATOM 2216 N N . GLY A 1 301 ? 2.728 -0.542 10.025 1.00 90.38 301 GLY A N 1
ATOM 2217 C CA . GLY A 1 301 ? 2.125 -1.200 11.181 1.00 90.38 301 GLY A CA 1
ATOM 2218 C C . GLY A 1 301 ? 1.552 -0.220 12.202 1.00 90.38 301 GLY A C 1
ATOM 2219 O O . GLY A 1 301 ? 1.555 0.991 12.002 1.00 90.38 301 GLY A O 1
ATOM 2220 N N . VAL A 1 302 ? 1.157 -0.745 13.364 1.00 93.50 302 VAL A N 1
ATOM 2221 C CA . VAL A 1 302 ? 0.523 0.048 14.437 1.00 93.50 302 VAL A CA 1
ATOM 2222 C C . VAL A 1 302 ? 1.407 1.199 14.933 1.00 93.50 302 VAL A C 1
ATOM 2224 O O . VAL A 1 302 ? 0.925 2.186 15.476 1.00 93.50 302 VAL A O 1
ATOM 2227 N N . ARG A 1 303 ? 2.722 1.107 14.716 1.00 91.62 303 ARG A N 1
ATOM 2228 C CA . ARG A 1 303 ? 3.684 2.179 14.983 1.00 91.62 303 ARG A CA 1
ATOM 2229 C C . ARG A 1 303 ? 3.496 3.394 14.065 1.00 91.62 303 ARG A C 1
ATOM 2231 O O . ARG A 1 303 ? 3.674 4.519 14.529 1.00 91.62 303 ARG A O 1
ATOM 2238 N N . GLY A 1 304 ? 3.211 3.157 12.784 1.00 89.12 304 GLY A N 1
ATOM 2239 C CA . GLY A 1 304 ? 2.871 4.186 11.800 1.00 89.12 304 GLY A CA 1
ATOM 2240 C C . GLY A 1 304 ? 1.585 4.896 12.194 1.00 89.12 304 GLY A C 1
ATOM 2241 O O . GLY A 1 304 ? 1.613 6.092 12.485 1.00 89.12 304 GLY A O 1
ATOM 2242 N N . ASP A 1 305 ? 0.511 4.121 12.335 1.00 91.06 305 ASP A N 1
ATOM 2243 C CA . ASP A 1 305 ? -0.827 4.642 12.630 1.00 91.06 305 ASP A CA 1
ATOM 2244 C C . ASP A 1 305 ? -0.855 5.403 13.960 1.00 91.06 305 ASP A C 1
ATOM 2246 O O . ASP A 1 305 ? -1.414 6.495 14.055 1.00 91.06 305 ASP A O 1
ATOM 2250 N N . ALA A 1 306 ? -0.184 4.882 14.995 1.00 93.12 306 ALA A N 1
ATOM 2251 C CA . ALA A 1 306 ? -0.105 5.554 16.287 1.00 93.12 306 ALA A CA 1
ATOM 2252 C C . ALA A 1 306 ? 0.514 6.954 16.182 1.00 93.12 306 ALA A C 1
ATOM 2254 O O . ALA A 1 306 ? 0.069 7.881 16.860 1.00 93.12 306 ALA A O 1
ATOM 2255 N N . TYR A 1 307 ? 1.549 7.104 15.352 1.00 90.62 307 TYR A N 1
ATOM 2256 C CA . TYR A 1 307 ? 2.234 8.377 15.156 1.00 90.62 307 TYR A CA 1
ATOM 2257 C C . TYR A 1 307 ? 1.376 9.376 14.383 1.00 90.62 307 TYR A C 1
ATOM 2259 O O . TYR A 1 307 ? 1.303 10.539 14.780 1.00 90.62 307 TYR A O 1
ATOM 2267 N N . GLU A 1 308 ? 0.706 8.928 13.321 1.00 88.50 308 GLU A N 1
ATOM 2268 C CA . GLU A 1 308 ? -0.210 9.763 12.539 1.00 88.50 308 GLU A CA 1
ATOM 2269 C C . GLU A 1 308 ? -1.391 10.239 13.397 1.00 88.50 308 GLU A C 1
ATOM 2271 O O . GLU A 1 308 ? -1.603 11.446 13.522 1.00 88.50 308 GLU A O 1
ATOM 2276 N N . ILE A 1 309 ? -2.064 9.326 14.109 1.00 91.81 309 ILE A N 1
ATOM 2277 C CA . ILE A 1 309 ? -3.192 9.657 14.996 1.00 91.81 309 ILE A CA 1
ATOM 2278 C C . ILE A 1 309 ? -2.747 10.607 16.116 1.00 91.81 309 ILE A C 1
ATOM 2280 O O . ILE A 1 309 ? -3.400 11.619 16.369 1.00 91.81 309 ILE A O 1
ATOM 2284 N N . SER A 1 310 ? -1.615 10.327 16.775 1.00 94.38 310 SER A N 1
ATOM 2285 C CA . SER A 1 310 ? -1.083 11.187 17.845 1.00 94.38 310 SER A CA 1
ATOM 2286 C C . SER A 1 310 ? -0.792 12.612 17.364 1.00 94.38 310 SER A C 1
ATOM 2288 O O . SER A 1 310 ? -1.008 13.590 18.092 1.00 94.38 310 SER A O 1
ATOM 2290 N N . LYS A 1 311 ? -0.286 12.742 16.134 1.00 90.62 311 LYS A N 1
ATOM 2291 C CA . LYS A 1 311 ? 0.026 14.032 15.524 1.00 90.62 311 LYS A CA 1
ATOM 2292 C C . LYS A 1 311 ? -1.242 14.793 15.134 1.00 90.62 311 LYS A C 1
ATOM 2294 O O . LYS A 1 311 ? -1.306 15.990 15.392 1.00 90.62 311 LYS A O 1
ATOM 2299 N N . GLU A 1 312 ? -2.221 14.128 14.528 1.00 89.19 312 GLU A N 1
ATOM 2300 C CA . GLU A 1 312 ? -3.432 14.774 14.006 1.00 89.19 312 GLU A CA 1
ATOM 2301 C C . GLU A 1 312 ? -4.452 15.140 15.084 1.00 89.19 312 GLU A C 1
ATOM 2303 O O . GLU A 1 312 ? -5.037 16.221 15.023 1.00 89.19 312 GLU A O 1
ATOM 2308 N N . ALA A 1 313 ? -4.654 14.267 16.072 1.00 91.50 313 ALA A N 1
ATOM 2309 C CA . ALA A 1 313 ? -5.587 14.497 17.175 1.00 91.50 313 ALA A CA 1
ATOM 2310 C C . ALA A 1 313 ? -4.953 15.251 18.361 1.00 91.50 313 ALA A C 1
ATOM 2312 O O . ALA A 1 313 ? -5.644 15.599 19.312 1.00 91.50 313 ALA A O 1
ATOM 2313 N N . ASP A 1 314 ? -3.641 15.504 18.317 1.00 94.81 314 ASP A N 1
ATOM 2314 C CA . ASP A 1 314 ? -2.858 16.110 19.402 1.00 94.81 314 ASP A CA 1
ATOM 2315 C C . ASP A 1 314 ? -2.997 15.389 20.759 1.00 94.81 314 ASP A C 1
ATOM 2317 O O . ASP A 1 314 ? -3.045 15.989 21.833 1.00 94.81 314 ASP A O 1
ATOM 2321 N N . VAL A 1 315 ? -3.015 14.059 20.710 1.00 96.75 315 VAL A N 1
ATOM 2322 C CA . VAL A 1 315 ? -3.153 13.178 21.879 1.00 96.75 315 VAL A CA 1
ATOM 2323 C C . VAL A 1 315 ? -1.953 12.255 22.043 1.00 96.75 315 VAL A C 1
ATOM 2325 O O . VAL A 1 315 ? -1.138 12.085 21.135 1.00 96.75 315 VAL A O 1
ATOM 2328 N N . ARG A 1 316 ? -1.835 11.649 23.223 1.00 97.38 316 ARG A N 1
ATOM 2329 C CA . ARG A 1 316 ? -0.849 10.614 23.519 1.00 97.38 316 ARG A CA 1
ATOM 2330 C C . ARG A 1 316 ? -1.477 9.231 23.366 1.00 97.38 316 ARG A C 1
ATOM 2332 O O . ARG A 1 316 ? -2.530 8.983 23.944 1.00 97.38 316 ARG A O 1
ATOM 2339 N N . LEU A 1 317 ? -0.822 8.312 22.659 1.00 98.06 317 LEU A N 1
ATOM 2340 C CA . LEU A 1 317 ? -1.275 6.920 22.541 1.00 98.06 317 LEU A CA 1
ATOM 2341 C C . LEU A 1 317 ? -0.345 5.985 23.316 1.00 98.06 317 LEU A C 1
ATOM 2343 O O . LEU A 1 317 ? 0.877 6.037 23.159 1.00 98.06 317 LEU A O 1
ATOM 2347 N N . VAL A 1 318 ? -0.924 5.113 24.142 1.00 98.06 318 VAL A N 1
ATOM 2348 C CA . VAL A 1 318 ? -0.177 4.132 24.938 1.00 98.06 318 VAL A CA 1
ATOM 2349 C C . VAL A 1 318 ? -0.691 2.732 24.645 1.00 98.06 318 VAL A C 1
ATOM 2351 O O . VAL A 1 318 ? -1.845 2.424 24.941 1.00 98.06 318 VAL A O 1
ATOM 2354 N N . PHE A 1 319 ? 0.185 1.884 24.119 1.00 98.31 319 PHE A N 1
ATOM 2355 C CA . PHE A 1 319 ? -0.101 0.492 23.786 1.00 98.31 319 PHE A CA 1
ATOM 2356 C C . PHE A 1 319 ? 0.535 -0.471 24.787 1.00 98.31 319 PHE A C 1
ATOM 2358 O O . PHE A 1 319 ? 1.587 -0.180 25.361 1.00 98.31 319 PHE A O 1
ATOM 2365 N N . ASP A 1 320 ? -0.088 -1.630 24.963 1.00 97.94 320 ASP A N 1
ATOM 2366 C CA . ASP A 1 320 ? 0.454 -2.765 25.704 1.00 97.94 320 ASP A CA 1
ATOM 2367 C C . ASP A 1 320 ? 0.971 -3.835 24.734 1.00 97.94 320 ASP A C 1
ATOM 2369 O O . ASP A 1 320 ? 0.268 -4.251 23.810 1.00 97.94 320 ASP A O 1
ATOM 2373 N N . ASP A 1 321 ? 2.221 -4.259 24.917 1.00 96.69 321 ASP A N 1
ATOM 2374 C CA . ASP A 1 321 ? 2.875 -5.181 23.989 1.00 96.69 321 ASP A CA 1
ATOM 2375 C C . ASP A 1 321 ? 2.284 -6.595 24.021 1.00 96.69 321 ASP A C 1
ATOM 2377 O O . ASP A 1 321 ? 2.120 -7.225 22.974 1.00 96.69 321 ASP A O 1
ATOM 2381 N N . ASP A 1 322 ? 1.914 -7.075 25.210 1.00 96.25 322 ASP A N 1
ATOM 2382 C CA . ASP A 1 322 ? 1.320 -8.399 25.387 1.00 96.25 322 ASP A CA 1
ATOM 2383 C C . ASP A 1 322 ? -0.100 -8.439 24.798 1.00 96.25 322 ASP A C 1
ATOM 2385 O O . ASP A 1 322 ? -0.530 -9.459 24.252 1.00 96.25 322 ASP A O 1
ATOM 2389 N N . ALA A 1 323 ? -0.832 -7.324 24.855 1.00 97.19 323 ALA A N 1
ATOM 2390 C CA . ALA A 1 323 ? -2.122 -7.176 24.187 1.00 97.19 323 ALA A CA 1
ATOM 2391 C C . ALA A 1 323 ? -1.990 -7.114 22.655 1.00 97.19 323 ALA A C 1
ATOM 2393 O O . ALA A 1 323 ? -2.757 -7.768 21.946 1.00 97.19 323 ALA A O 1
ATOM 2394 N N . LEU A 1 324 ? -0.997 -6.391 22.126 1.00 97.12 324 LEU A N 1
ATOM 2395 C CA . LEU A 1 324 ? -0.734 -6.356 20.682 1.00 97.12 324 LEU A CA 1
ATOM 2396 C C . LEU A 1 324 ? -0.359 -7.738 20.130 1.00 97.12 324 LEU A C 1
ATOM 2398 O O . LEU A 1 324 ? -0.821 -8.108 19.052 1.00 97.12 324 LEU A O 1
ATOM 2402 N N . LEU A 1 325 ? 0.429 -8.525 20.870 1.00 96.62 325 LEU A N 1
ATOM 2403 C CA . LEU A 1 325 ? 0.793 -9.893 20.481 1.00 96.62 325 LEU A CA 1
ATOM 2404 C C . LEU A 1 325 ? -0.426 -10.813 20.318 1.00 96.62 325 LEU A C 1
ATOM 2406 O O . LEU A 1 325 ? -0.421 -11.674 19.442 1.00 96.62 325 LEU A O 1
ATOM 2410 N N . GLN A 1 326 ? -1.482 -10.616 21.114 1.00 96.62 326 GLN A N 1
ATOM 2411 C CA . GLN A 1 326 ? -2.732 -11.384 20.997 1.00 96.62 326 GLN A CA 1
ATOM 2412 C C . GLN A 1 326 ? -3.501 -11.088 19.706 1.00 96.62 326 GLN A C 1
ATOM 2414 O O . GLN A 1 326 ? -4.358 -11.873 19.310 1.00 96.62 326 GLN A O 1
ATOM 2419 N N . CYS A 1 327 ? -3.196 -9.972 19.047 1.00 97.38 327 CYS A N 1
ATOM 2420 C CA . CYS A 1 327 ? -3.839 -9.577 17.804 1.00 97.38 327 CYS A CA 1
ATOM 2421 C C . CYS A 1 327 ? -3.131 -10.134 16.561 1.00 97.38 327 CYS A C 1
ATOM 2423 O O . CYS A 1 327 ? -3.536 -9.813 15.451 1.00 97.38 327 CYS A O 1
ATOM 2425 N N . VAL A 1 328 ? -2.077 -10.938 16.701 1.00 97.81 328 VAL A N 1
ATOM 2426 C CA . VAL A 1 328 ? -1.406 -11.569 15.557 1.00 97.81 328 VAL A CA 1
ATOM 2427 C C . VAL A 1 328 ? -1.834 -13.028 15.483 1.00 97.81 328 VAL A C 1
ATOM 2429 O O . VAL A 1 328 ? -1.683 -13.763 16.459 1.00 97.81 328 VAL A O 1
ATOM 2432 N N . GLU A 1 329 ? -2.341 -13.465 14.328 1.00 97.81 329 GLU A N 1
ATOM 2433 C CA . GLU A 1 329 ? -2.732 -14.866 14.147 1.00 97.81 329 GLU A CA 1
ATOM 2434 C C . GLU A 1 329 ? -1.536 -15.804 14.440 1.00 97.81 329 GLU A C 1
ATOM 2436 O O . GLU A 1 329 ? -0.414 -15.514 14.012 1.00 97.81 329 GLU A O 1
ATOM 2441 N N . PRO A 1 330 ? -1.724 -16.920 15.176 1.00 97.94 330 PRO A N 1
ATOM 2442 C CA . PRO A 1 330 ? -0.608 -17.717 15.697 1.00 97.94 330 PRO A CA 1
ATOM 2443 C C . PRO A 1 330 ? 0.397 -18.234 14.658 1.00 97.94 330 PRO A C 1
ATOM 2445 O O . PRO A 1 330 ? 1.594 -18.276 14.938 1.00 97.94 330 PRO A O 1
ATOM 2448 N N . THR A 1 331 ? -0.061 -18.615 13.464 1.00 98.19 331 THR A N 1
ATOM 2449 C CA . THR A 1 331 ? 0.794 -19.090 12.362 1.00 98.19 331 THR A CA 1
ATOM 2450 C C . THR A 1 331 ? 1.649 -17.945 11.814 1.00 98.19 331 THR A C 1
ATOM 2452 O O . THR A 1 331 ? 2.839 -18.114 11.541 1.00 98.19 331 THR A O 1
ATOM 2455 N N . VAL A 1 332 ? 1.056 -16.757 11.684 1.00 98.00 332 VAL A N 1
ATOM 2456 C CA . VAL A 1 332 ? 1.759 -15.534 11.270 1.00 98.00 332 VAL A CA 1
ATOM 2457 C C . VAL A 1 332 ? 2.758 -15.092 12.343 1.00 98.00 332 VAL A C 1
ATOM 2459 O O . VAL A 1 332 ? 3.898 -14.751 12.022 1.00 98.00 332 VAL A O 1
ATOM 2462 N N . LEU A 1 333 ? 2.370 -15.152 13.620 1.00 97.75 333 LEU A N 1
ATOM 2463 C CA . LEU A 1 333 ? 3.239 -14.816 14.745 1.00 97.75 333 LEU A CA 1
ATOM 2464 C C . LEU A 1 333 ? 4.458 -15.744 14.817 1.00 97.75 333 LEU A C 1
ATOM 2466 O O . LEU A 1 333 ? 5.577 -15.262 14.990 1.00 97.75 333 LEU A O 1
ATOM 2470 N N . GLU A 1 334 ? 4.263 -17.054 14.633 1.00 98.12 334 GLU A N 1
ATOM 2471 C CA . GLU A 1 334 ? 5.356 -18.033 14.575 1.00 98.12 334 GLU A CA 1
ATOM 2472 C C . GLU A 1 334 ? 6.360 -17.673 13.470 1.00 98.12 334 GLU A C 1
ATOM 2474 O O . GLU A 1 334 ? 7.576 -17.681 13.697 1.00 98.12 334 GLU A O 1
ATOM 2479 N N . MET A 1 335 ? 5.865 -17.308 12.283 1.00 98.06 335 MET A N 1
ATOM 2480 C CA . MET A 1 335 ? 6.713 -16.862 11.181 1.00 98.06 335 MET A CA 1
ATOM 2481 C C . MET A 1 335 ? 7.494 -15.600 11.560 1.00 98.06 335 MET A C 1
ATOM 2483 O O . MET A 1 335 ? 8.709 -15.556 11.365 1.00 98.06 335 MET A O 1
ATOM 2487 N N . PHE A 1 336 ? 6.829 -14.581 12.108 1.00 97.00 336 PHE A N 1
ATOM 2488 C CA . PHE A 1 336 ? 7.495 -13.344 12.511 1.00 97.00 336 PHE A CA 1
ATOM 2489 C C . PHE A 1 336 ? 8.578 -13.580 13.562 1.00 97.00 336 PHE A C 1
ATOM 2491 O O . PHE A 1 336 ? 9.669 -13.032 13.433 1.00 97.00 336 PHE A O 1
ATOM 2498 N N . GLN A 1 337 ? 8.329 -14.436 14.551 1.00 96.31 337 GLN A N 1
ATOM 2499 C CA . GLN A 1 337 ? 9.324 -14.795 15.561 1.00 96.31 337 GLN A CA 1
ATOM 2500 C C . GLN A 1 337 ? 10.504 -15.558 14.950 1.00 96.31 337 GLN A C 1
ATOM 2502 O O . GLN A 1 337 ? 11.654 -15.201 15.192 1.00 96.31 337 GLN A O 1
ATOM 2507 N N . THR A 1 338 ? 10.229 -16.561 14.111 1.00 97.06 338 THR A N 1
ATOM 2508 C CA . THR A 1 338 ? 11.263 -17.383 13.457 1.00 97.06 338 THR A CA 1
ATOM 2509 C C . THR A 1 338 ? 12.162 -16.550 12.550 1.00 97.06 338 THR A C 1
ATOM 2511 O O . THR A 1 338 ? 13.371 -16.763 12.483 1.00 97.06 338 THR A O 1
ATOM 2514 N N . LEU A 1 339 ? 11.566 -15.600 11.833 1.00 95.44 339 LEU A N 1
ATOM 2515 C CA . LEU A 1 339 ? 12.266 -14.736 10.895 1.00 95.44 339 LEU A CA 1
ATOM 2516 C C . LEU A 1 339 ? 12.750 -13.435 11.535 1.00 95.44 339 LEU A C 1
ATOM 2518 O O . LEU A 1 339 ? 13.282 -12.604 10.805 1.00 95.44 339 LEU A O 1
ATOM 2522 N N . GLU A 1 340 ? 12.573 -13.228 12.841 1.00 94.75 340 GLU A N 1
ATOM 2523 C CA . GLU A 1 340 ? 12.928 -11.985 13.543 1.00 94.75 340 GLU A CA 1
ATOM 2524 C C . GLU A 1 340 ? 12.359 -10.729 12.850 1.00 94.75 340 GLU A C 1
ATOM 2526 O O . GLU A 1 340 ? 13.065 -9.752 12.595 1.00 94.75 340 GLU A O 1
ATOM 2531 N N . ILE A 1 341 ? 11.084 -10.783 12.464 1.00 93.44 341 ILE A N 1
ATOM 2532 C CA . ILE A 1 341 ? 10.349 -9.669 11.861 1.00 93.44 341 ILE A CA 1
ATOM 2533 C C . ILE A 1 341 ? 9.569 -8.961 12.967 1.00 93.44 341 ILE A C 1
ATOM 2535 O O . ILE A 1 341 ? 8.776 -9.579 13.677 1.00 93.44 341 ILE A O 1
ATOM 2539 N N . ASP A 1 342 ? 9.761 -7.650 13.099 1.00 92.25 342 ASP A N 1
ATOM 2540 C CA . ASP A 1 342 ? 8.968 -6.845 14.024 1.00 92.25 342 ASP A CA 1
ATOM 2541 C C . ASP A 1 342 ? 7.567 -6.581 13.455 1.00 92.25 342 ASP A C 1
ATOM 2543 O O . ASP A 1 342 ? 7.377 -5.701 12.612 1.00 92.25 342 ASP A O 1
ATOM 2547 N N . PHE A 1 343 ? 6.577 -7.331 13.947 1.00 93.00 343 PHE A N 1
ATOM 2548 C CA . PHE A 1 343 ? 5.183 -7.223 13.502 1.00 93.00 343 PHE A CA 1
ATOM 2549 C C . PHE A 1 343 ? 4.588 -5.818 13.699 1.00 93.00 343 PHE A C 1
ATOM 2551 O O . PHE A 1 343 ? 3.684 -5.417 12.976 1.00 93.00 343 PHE A O 1
ATOM 2558 N N . ARG A 1 344 ? 5.122 -5.037 14.647 1.00 93.31 344 ARG A N 1
ATOM 2559 C CA . ARG A 1 344 ? 4.640 -3.684 14.972 1.00 93.31 344 ARG A CA 1
ATOM 2560 C C . ARG A 1 344 ? 4.922 -2.673 13.860 1.00 93.31 344 ARG A C 1
ATOM 2562 O O . ARG A 1 344 ? 4.368 -1.579 13.888 1.00 93.31 344 ARG A O 1
ATOM 2569 N N . GLY A 1 345 ? 5.826 -3.019 12.940 1.00 90.44 345 GLY A N 1
ATOM 2570 C CA . GLY A 1 345 ? 6.246 -2.196 11.808 1.00 90.44 345 GLY A CA 1
ATOM 2571 C C . GLY A 1 345 ? 5.761 -2.695 10.442 1.00 90.44 345 GLY A C 1
ATOM 2572 O O . GLY A 1 345 ? 6.286 -2.231 9.429 1.00 90.44 345 GLY A O 1
ATOM 2573 N N . VAL A 1 346 ? 4.838 -3.662 10.395 1.00 90.69 346 VAL A N 1
ATOM 2574 C CA . VAL A 1 346 ? 4.279 -4.227 9.153 1.00 90.69 346 VAL A CA 1
ATOM 2575 C C . VAL A 1 346 ? 2.754 -4.323 9.216 1.00 90.69 346 VAL A C 1
ATOM 2577 O O . VAL A 1 346 ? 2.176 -4.370 10.298 1.00 90.69 346 VAL A O 1
ATOM 2580 N N . SER A 1 347 ? 2.120 -4.415 8.043 1.00 91.69 347 SER A N 1
ATOM 2581 C CA . SER A 1 347 ? 0.676 -4.650 7.933 1.00 91.69 347 SER A CA 1
ATOM 2582 C C . SER A 1 347 ? 0.311 -6.052 8.398 1.00 91.69 347 SER A C 1
ATOM 2584 O O . SER A 1 347 ? 0.749 -7.040 7.795 1.00 91.69 347 SER A O 1
ATOM 2586 N N . ILE A 1 348 ? -0.544 -6.133 9.415 1.00 93.19 348 ILE A N 1
ATOM 2587 C CA . ILE A 1 348 ? -1.250 -7.364 9.797 1.00 93.19 348 ILE A CA 1
ATOM 2588 C C . ILE A 1 348 ? -2.737 -7.310 9.423 1.00 93.19 348 ILE A C 1
ATOM 2590 O O . ILE A 1 348 ? -3.471 -8.243 9.734 1.00 93.19 348 ILE A O 1
ATOM 2594 N N . ASP A 1 349 ? -3.166 -6.278 8.686 1.00 92.69 349 ASP A N 1
ATOM 2595 C CA . ASP A 1 349 ? -4.542 -6.112 8.205 1.00 92.69 349 ASP A CA 1
ATOM 2596 C C . ASP A 1 349 ? -5.573 -6.157 9.354 1.00 92.69 349 ASP A C 1
ATOM 2598 O O . ASP A 1 349 ? -6.665 -6.705 9.198 1.00 92.69 349 ASP A O 1
ATOM 2602 N N . SER A 1 350 ? -5.211 -5.614 10.520 1.00 95.69 350 SER A N 1
ATOM 2603 C CA . SER A 1 350 ? -6.101 -5.492 11.679 1.00 95.69 350 SER A CA 1
ATOM 2604 C C . SER A 1 350 ? -6.924 -4.210 11.599 1.00 95.69 350 SER A C 1
ATOM 2606 O O . SER A 1 350 ? -6.407 -3.166 11.213 1.00 95.69 350 SER A O 1
ATOM 2608 N N . LEU A 1 351 ? -8.183 -4.268 12.026 1.00 97.00 351 LEU A N 1
ATOM 2609 C CA . LEU A 1 351 ? -8.999 -3.086 12.288 1.00 97.00 351 LEU A CA 1
ATOM 2610 C C . LEU A 1 351 ? -8.603 -2.506 13.643 1.00 97.00 351 LEU A C 1
ATOM 2612 O O . LEU A 1 351 ? -8.658 -3.218 14.647 1.00 97.00 351 LEU A O 1
ATOM 2616 N N . LEU A 1 352 ? -8.251 -1.222 13.667 1.00 97.25 352 LEU A N 1
ATOM 2617 C CA . LEU A 1 352 ? -8.039 -0.444 14.881 1.00 97.25 352 LEU A CA 1
ATOM 2618 C C . LEU A 1 352 ? -9.224 0.503 15.086 1.00 97.25 352 LEU A C 1
ATOM 2620 O O . LEU A 1 352 ? -9.603 1.250 14.186 1.00 97.25 352 LEU A O 1
ATOM 2624 N N . VAL A 1 353 ? -9.801 0.469 16.284 1.00 97.75 353 VAL A N 1
ATOM 2625 C CA . VAL A 1 353 ? -10.928 1.315 16.698 1.00 97.75 353 VAL A CA 1
ATOM 2626 C C . VAL A 1 353 ? -10.527 2.094 17.943 1.00 97.75 353 VAL A C 1
ATOM 2628 O O . VAL A 1 353 ? -10.031 1.507 18.903 1.00 97.75 353 VAL A O 1
ATOM 2631 N N . ILE A 1 354 ? -10.774 3.402 17.953 1.00 98.12 354 ILE A N 1
ATOM 2632 C CA . ILE A 1 354 ? -10.652 4.244 19.148 1.00 98.12 354 ILE A CA 1
ATOM 2633 C C . ILE A 1 354 ? -12.047 4.691 19.562 1.00 98.12 354 ILE A C 1
ATOM 2635 O O . ILE A 1 354 ? -12.777 5.292 18.767 1.00 98.12 354 ILE A O 1
ATOM 2639 N N . CYS A 1 355 ? -12.430 4.375 20.796 1.00 97.62 355 CYS A N 1
ATOM 2640 C CA . CYS A 1 355 ? -13.772 4.645 21.294 1.00 97.62 355 CYS A CA 1
ATOM 2641 C C . CYS A 1 355 ? -13.817 4.907 22.806 1.00 97.62 355 CYS A C 1
ATOM 2643 O O . CYS A 1 355 ? -12.934 4.445 23.539 1.00 97.62 355 CYS A O 1
ATOM 2645 N N . PRO A 1 356 ? -14.890 5.549 23.302 1.00 97.75 356 PRO A N 1
ATOM 2646 C CA . PRO A 1 356 ? -15.129 5.677 24.734 1.00 97.75 356 PRO A CA 1
ATOM 2647 C C . PRO A 1 356 ? -15.177 4.311 25.447 1.00 97.75 356 PRO A C 1
ATOM 2649 O O . PRO A 1 356 ? -15.688 3.341 24.872 1.00 97.75 356 PRO A O 1
ATOM 2652 N N . PRO A 1 357 ? -14.734 4.219 26.719 1.00 98.06 357 PRO A N 1
ATOM 2653 C CA . PRO A 1 357 ? -14.754 2.967 27.484 1.00 98.06 357 PRO A CA 1
ATOM 2654 C C . PRO A 1 357 ? -16.138 2.310 27.562 1.00 98.06 357 PRO A C 1
ATOM 2656 O O . PRO A 1 357 ? -16.248 1.088 27.534 1.00 98.06 357 PRO A O 1
ATOM 2659 N N . GLU A 1 358 ? -17.190 3.130 27.594 1.00 97.56 358 GLU A N 1
ATOM 2660 C CA . GLU A 1 358 ? -18.589 2.713 27.751 1.00 97.56 358 GLU A CA 1
ATOM 2661 C C . GLU A 1 358 ? -19.074 1.785 26.623 1.00 97.56 358 GLU A C 1
ATOM 2663 O O . GLU A 1 358 ? -19.988 0.986 26.824 1.00 97.56 358 GLU A O 1
ATOM 2668 N N . ILE A 1 359 ? -18.478 1.905 25.428 1.00 97.38 359 ILE A N 1
ATOM 2669 C CA . ILE A 1 359 ? -18.881 1.152 24.232 1.00 97.38 359 ILE A CA 1
ATOM 2670 C C . ILE A 1 359 ? -17.858 0.099 23.801 1.00 97.38 359 ILE A C 1
ATOM 2672 O O . ILE A 1 359 ? -18.124 -0.651 22.863 1.00 97.38 359 ILE A O 1
ATOM 2676 N N . ALA A 1 360 ? -16.721 -0.008 24.492 1.00 98.19 360 ALA A N 1
ATOM 2677 C CA . ALA A 1 360 ? -15.642 -0.913 24.107 1.00 98.19 360 ALA A CA 1
ATOM 2678 C C . ALA A 1 360 ? -16.068 -2.391 24.127 1.00 98.19 360 ALA A C 1
ATOM 2680 O O . ALA A 1 360 ? -15.949 -3.085 23.116 1.00 98.19 360 ALA A O 1
ATOM 2681 N N . ASP A 1 361 ? -16.628 -2.867 25.242 1.00 98.31 361 ASP A N 1
ATOM 2682 C CA . ASP A 1 361 ? -17.100 -4.253 25.369 1.00 98.31 361 ASP A CA 1
ATOM 2683 C C . ASP A 1 361 ? -18.242 -4.588 24.380 1.00 98.31 361 ASP A C 1
ATOM 2685 O O . ASP A 1 361 ? -18.171 -5.634 23.724 1.00 98.31 361 ASP A O 1
ATOM 2689 N N . PRO A 1 362 ? -19.271 -3.729 24.194 1.00 98.19 362 PRO A N 1
ATOM 2690 C CA . PRO A 1 362 ? -20.280 -3.921 23.149 1.00 98.19 362 PRO A CA 1
ATOM 2691 C C . PRO A 1 362 ? -19.717 -4.024 21.722 1.00 98.19 362 PRO A C 1
ATOM 2693 O O . PRO A 1 362 ? -20.142 -4.893 20.952 1.00 98.19 362 PRO A O 1
ATOM 2696 N N . VAL A 1 363 ? -18.740 -3.183 21.366 1.00 98.19 363 VAL A N 1
ATOM 2697 C CA . VAL A 1 363 ? -18.065 -3.221 20.057 1.00 98.19 363 VAL A CA 1
ATOM 2698 C C . VAL A 1 363 ? -17.302 -4.536 19.885 1.00 98.19 363 VAL A C 1
ATOM 2700 O O . VAL A 1 363 ? -17.500 -5.231 18.885 1.00 98.19 363 VAL A O 1
ATOM 2703 N N . ILE A 1 364 ? -16.514 -4.944 20.887 1.00 98.31 364 ILE A N 1
ATOM 2704 C CA . ILE A 1 364 ? -15.797 -6.230 20.882 1.00 98.31 364 ILE A CA 1
ATOM 2705 C C . ILE A 1 364 ? -16.780 -7.391 20.698 1.00 98.31 364 ILE A C 1
ATOM 2707 O O . ILE A 1 364 ? -16.533 -8.298 19.902 1.00 98.31 364 ILE A O 1
ATOM 2711 N N . GLN A 1 365 ? -17.914 -7.373 21.403 1.00 98.25 365 GLN A N 1
ATOM 2712 C CA . GLN A 1 365 ? -18.910 -8.437 21.315 1.00 98.25 365 GLN A CA 1
ATOM 2713 C C . GLN A 1 365 ? -19.611 -8.479 19.948 1.00 98.25 365 GLN A C 1
ATOM 2715 O O . GLN A 1 365 ? -19.904 -9.572 19.454 1.00 98.25 365 GLN A O 1
ATOM 2720 N N . THR A 1 366 ? -19.836 -7.324 19.316 1.00 98.31 366 THR A N 1
ATOM 2721 C CA . THR A 1 366 ? -20.378 -7.235 17.950 1.00 98.31 366 THR A CA 1
ATOM 2722 C C . THR A 1 366 ? -19.440 -7.930 16.961 1.00 98.31 366 THR A C 1
ATOM 2724 O O . THR A 1 366 ? -19.853 -8.855 16.261 1.00 98.31 366 THR A O 1
ATOM 2727 N N . ILE A 1 367 ? -18.151 -7.576 16.980 1.00 97.75 367 ILE A N 1
ATOM 2728 C CA . ILE A 1 367 ? -17.135 -8.165 16.093 1.00 97.75 367 ILE A CA 1
ATOM 2729 C C . ILE A 1 367 ? -16.940 -9.662 16.375 1.00 97.75 367 ILE A C 1
ATOM 2731 O O . ILE A 1 367 ? -16.883 -10.477 15.453 1.00 97.75 367 ILE A O 1
ATOM 2735 N N . LYS A 1 368 ? -16.933 -10.055 17.653 1.00 97.56 368 LYS A N 1
ATOM 2736 C CA . LYS A 1 368 ? -16.841 -11.461 18.062 1.00 97.56 368 LYS A CA 1
ATOM 2737 C C . LYS A 1 368 ? -18.005 -12.300 17.549 1.00 97.56 368 LYS A C 1
ATOM 2739 O O . LYS A 1 368 ? -17.804 -13.449 17.163 1.00 97.56 368 LYS A O 1
ATOM 2744 N N . THR A 1 369 ? -19.212 -11.740 17.531 1.00 97.69 369 THR A N 1
ATOM 2745 C CA . THR A 1 369 ? -20.403 -12.415 16.991 1.00 97.69 369 THR A CA 1
ATOM 2746 C C . THR A 1 369 ? -20.298 -12.605 15.476 1.00 97.69 369 THR A C 1
ATOM 2748 O O . THR A 1 369 ? -20.768 -13.616 14.959 1.00 97.69 369 THR A O 1
ATOM 2751 N N . ALA A 1 370 ? -19.607 -11.696 14.783 1.00 96.62 370 ALA A N 1
ATOM 2752 C CA . ALA A 1 370 ? -19.263 -11.826 13.368 1.00 96.62 370 ALA A CA 1
ATOM 2753 C C . ALA A 1 370 ? -18.102 -12.810 13.096 1.00 96.62 370 ALA A C 1
ATOM 2755 O O . ALA A 1 370 ? -17.757 -13.046 11.943 1.00 96.62 370 ALA A O 1
ATOM 2756 N N . GLY A 1 371 ? -17.521 -13.417 14.139 1.00 96.81 371 GLY A N 1
ATOM 2757 C CA . GLY A 1 371 ? -16.494 -14.456 14.024 1.00 96.81 371 GLY A CA 1
ATOM 2758 C C . GLY A 1 371 ? -15.050 -13.958 14.105 1.00 96.81 371 GLY A C 1
ATOM 2759 O O . GLY A 1 371 ? -14.136 -14.767 13.971 1.00 96.81 371 GLY A O 1
ATOM 2760 N N . VAL A 1 372 ? -14.828 -12.669 14.374 1.00 97.50 372 VAL A N 1
ATOM 2761 C CA . VAL A 1 372 ? -13.488 -12.064 14.427 1.00 97.50 372 VAL A CA 1
ATOM 2762 C C . VAL A 1 372 ? -13.120 -11.727 15.871 1.00 97.50 372 VAL A C 1
ATOM 2764 O O . VAL A 1 372 ? -13.949 -11.267 16.653 1.00 97.50 372 VAL A O 1
ATOM 2767 N N . LYS A 1 373 ? -11.872 -11.974 16.275 1.00 97.62 373 LYS A N 1
ATOM 2768 C CA . LYS A 1 373 ? -11.417 -11.636 17.632 1.00 97.62 373 LYS A CA 1
ATOM 2769 C C . LYS A 1 373 ? -10.991 -10.175 17.696 1.00 97.62 373 LYS A C 1
ATOM 2771 O O . LYS A 1 373 ? -10.389 -9.673 16.753 1.00 97.62 373 LYS A O 1
ATOM 2776 N N . MET A 1 374 ? -11.259 -9.521 18.821 1.00 98.06 374 MET A N 1
ATOM 2777 C CA . MET A 1 374 ? -10.839 -8.148 19.089 1.00 98.06 374 MET A CA 1
ATOM 2778 C C . MET A 1 374 ? -10.420 -8.003 20.549 1.00 98.06 374 MET A C 1
ATOM 2780 O O . MET A 1 374 ? -11.001 -8.643 21.428 1.00 98.06 374 MET A O 1
ATOM 2784 N N . TYR A 1 375 ? -9.421 -7.160 20.790 1.00 98.31 375 TYR A N 1
ATOM 2785 C CA . TYR A 1 375 ? -8.809 -6.954 22.095 1.00 98.31 375 TYR A CA 1
ATOM 2786 C C . TYR A 1 375 ? -8.645 -5.463 22.379 1.00 98.31 375 TYR A C 1
ATOM 2788 O O . TYR A 1 375 ? -8.396 -4.678 21.466 1.00 98.31 375 TYR A O 1
ATOM 2796 N N . VAL A 1 376 ? -8.729 -5.077 23.653 1.00 98.62 376 VAL A N 1
ATOM 2797 C CA . VAL A 1 376 ? -8.234 -3.772 24.105 1.00 98.62 376 VAL A CA 1
ATOM 2798 C C . VAL A 1 376 ? -6.708 -3.840 24.104 1.00 98.62 376 VAL A C 1
ATOM 2800 O O . VAL A 1 376 ? -6.133 -4.652 24.825 1.00 98.62 376 VAL A O 1
ATOM 2803 N N . VAL A 1 377 ? -6.055 -3.002 23.303 1.00 98.38 377 VAL A N 1
ATOM 2804 C CA . VAL A 1 377 ? -4.589 -2.993 23.132 1.00 98.38 377 VAL A CA 1
ATOM 2805 C C . VAL A 1 377 ? -3.917 -1.754 23.700 1.00 98.38 377 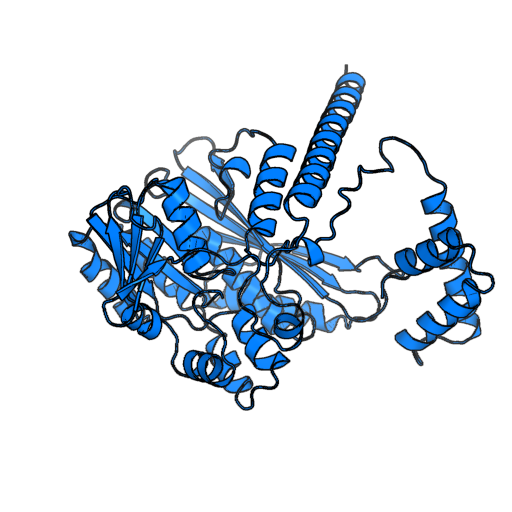VAL A C 1
ATOM 2807 O O . VAL A 1 377 ? -2.691 -1.678 23.759 1.00 98.38 377 VAL A O 1
ATOM 2810 N N . GLY A 1 378 ? -4.699 -0.763 24.114 1.00 98.12 378 GLY A N 1
ATOM 2811 C CA . GLY A 1 378 ? -4.150 0.490 24.589 1.00 98.12 378 GLY A CA 1
ATOM 2812 C C . GLY A 1 378 ? -5.207 1.488 25.015 1.00 98.12 378 GLY A C 1
ATOM 2813 O O . GLY A 1 378 ? -6.388 1.169 25.163 1.00 98.12 378 GLY A O 1
ATOM 2814 N N . ARG A 1 379 ? -4.750 2.717 25.225 1.00 98.25 379 ARG A N 1
ATOM 2815 C CA . ARG A 1 379 ? -5.571 3.851 25.648 1.00 98.25 379 ARG A CA 1
ATOM 2816 C C . ARG A 1 379 ? -5.013 5.162 25.117 1.00 98.25 379 ARG A C 1
ATOM 2818 O O . ARG A 1 379 ? -3.815 5.267 24.832 1.00 98.25 379 ARG A O 1
ATOM 2825 N N . VAL A 1 380 ? -5.883 6.159 25.056 1.00 98.50 380 VAL A N 1
ATOM 2826 C CA . VAL A 1 380 ? -5.550 7.529 24.676 1.00 98.50 380 VAL A CA 1
ATOM 2827 C C . VAL A 1 380 ? -5.457 8.398 25.930 1.00 98.50 380 VAL A C 1
ATOM 2829 O O . VAL A 1 380 ? -6.308 8.346 26.816 1.00 98.50 380 VAL A O 1
ATOM 2832 N N . GLU A 1 381 ? -4.406 9.202 26.022 1.00 97.94 381 GLU A N 1
ATOM 2833 C CA . GLU A 1 381 ? -4.124 10.102 27.139 1.00 97.94 381 GLU A CA 1
ATOM 2834 C C . GLU A 1 381 ? -3.868 11.530 26.633 1.00 97.94 381 GLU A C 1
ATOM 2836 O O . GLU A 1 381 ? -3.587 11.762 25.457 1.00 97.94 381 GLU A O 1
ATOM 2841 N N . GLU A 1 382 ? -3.911 12.509 27.535 1.00 97.31 382 GLU A N 1
ATOM 2842 C CA . GLU A 1 382 ? -3.402 13.852 27.243 1.00 97.31 382 GLU A CA 1
ATOM 2843 C C . GLU A 1 382 ? -1.879 13.819 27.051 1.00 97.31 382 GLU A C 1
ATOM 2845 O O . GLU A 1 382 ? -1.162 13.102 27.767 1.00 97.31 382 GLU A O 1
ATOM 2850 N N . LYS A 1 383 ? -1.361 14.634 26.123 1.00 95.50 383 LYS A N 1
ATOM 2851 C CA . LYS A 1 383 ? 0.086 14.836 25.990 1.00 95.50 383 LYS A CA 1
ATOM 2852 C C . LYS A 1 383 ? 0.659 15.452 27.262 1.00 95.50 383 LYS A C 1
ATOM 2854 O O . LYS A 1 383 ? 0.086 16.356 27.865 1.00 95.50 383 LYS A O 1
ATOM 2859 N N . GLN A 1 384 ? 1.822 14.957 27.674 1.00 92.25 384 GLN A N 1
ATOM 2860 C CA . GLN A 1 384 ? 2.482 15.363 28.913 1.00 92.25 384 GLN A CA 1
ATOM 2861 C C . GLN A 1 384 ? 3.952 15.664 28.642 1.00 92.25 384 GLN A C 1
ATOM 2863 O O . GLN A 1 384 ? 4.662 14.860 28.038 1.00 92.25 384 GLN A O 1
ATOM 2868 N N . ALA A 1 385 ? 4.429 16.807 29.137 1.00 91.31 385 ALA A N 1
ATOM 2869 C CA . ALA A 1 385 ? 5.833 17.178 29.022 1.00 91.31 385 ALA A CA 1
ATOM 2870 C C . ALA A 1 385 ? 6.737 16.102 29.654 1.00 91.31 385 ALA A C 1
ATOM 2872 O O . ALA A 1 385 ? 6.536 15.699 30.799 1.00 91.31 385 ALA A O 1
ATOM 2873 N N . GLY A 1 386 ? 7.745 15.651 28.904 1.00 89.06 386 GLY A N 1
ATOM 2874 C CA . GLY A 1 386 ? 8.689 14.621 29.349 1.00 89.06 386 GLY A CA 1
ATOM 2875 C C . GLY A 1 386 ? 8.220 13.175 29.150 1.00 89.06 386 GLY A C 1
ATOM 2876 O O . GLY A 1 386 ? 8.967 12.266 29.505 1.00 89.06 386 GLY A O 1
ATOM 2877 N N . LYS A 1 387 ? 7.034 12.949 28.570 1.00 92.94 387 LYS A N 1
ATOM 2878 C CA . LYS A 1 387 ? 6.593 11.629 28.099 1.00 92.94 387 LYS A CA 1
ATOM 2879 C C . LYS A 1 387 ? 6.671 11.533 26.580 1.00 92.94 387 LYS A C 1
ATOM 2881 O O . LYS A 1 387 ? 6.700 12.548 25.889 1.00 92.94 387 LYS A O 1
ATOM 2886 N N . PHE A 1 388 ? 6.700 10.304 26.072 1.00 95.25 388 PHE A N 1
ATOM 2887 C CA . PHE A 1 388 ? 6.580 10.055 24.640 1.00 95.25 388 PHE A CA 1
ATOM 2888 C C . PHE A 1 388 ? 5.130 10.261 24.187 1.00 95.25 388 PHE A C 1
ATOM 2890 O O . PHE A 1 388 ? 4.208 9.808 24.873 1.00 95.25 388 PHE A O 1
ATOM 2897 N N . ASP A 1 389 ? 4.952 10.901 23.031 1.00 95.31 389 ASP A N 1
ATOM 2898 C CA . ASP A 1 389 ? 3.651 11.086 22.370 1.00 95.31 389 ASP A CA 1
ATOM 2899 C C . ASP A 1 389 ? 3.019 9.740 21.986 1.00 95.31 389 ASP A C 1
ATOM 2901 O O . ASP A 1 389 ? 1.816 9.531 22.124 1.00 95.31 389 ASP A O 1
ATOM 2905 N N . THR A 1 390 ? 3.852 8.782 21.589 1.00 96.62 390 THR A N 1
ATOM 2906 C CA . THR A 1 390 ? 3.461 7.394 21.358 1.00 96.62 390 THR A CA 1
ATOM 2907 C C . THR A 1 390 ? 4.347 6.473 22.184 1.00 96.62 390 THR A C 1
ATOM 2909 O O . THR A 1 390 ? 5.581 6.560 22.150 1.00 96.62 390 THR A O 1
ATOM 2912 N N . ALA A 1 391 ? 3.724 5.587 22.956 1.00 96.94 391 ALA A N 1
ATOM 2913 C CA . ALA A 1 391 ? 4.419 4.735 23.906 1.00 96.94 391 ALA A CA 1
ATOM 2914 C C . ALA A 1 391 ? 3.966 3.276 23.824 1.00 96.94 391 ALA A C 1
ATOM 2916 O O . ALA A 1 391 ? 2.796 2.984 23.586 1.00 96.94 391 ALA A O 1
ATOM 2917 N N . LEU A 1 392 ? 4.906 2.369 24.080 1.00 97.50 392 LEU A N 1
ATOM 2918 C CA . LEU A 1 392 ? 4.676 0.933 24.172 1.00 97.50 392 LEU A CA 1
ATOM 2919 C C . LEU A 1 392 ? 5.134 0.436 25.543 1.00 97.50 392 LEU A C 1
ATOM 2921 O O . LEU A 1 392 ? 6.281 0.659 25.940 1.00 97.50 392 LEU A O 1
ATOM 2925 N N . ILE A 1 393 ? 4.245 -0.239 26.262 1.00 97.38 393 ILE A N 1
ATOM 2926 C CA . ILE A 1 393 ? 4.532 -0.868 27.548 1.00 97.38 393 ILE A CA 1
ATOM 2927 C C . ILE A 1 393 ? 5.045 -2.282 27.279 1.00 97.38 393 ILE A C 1
ATOM 2929 O O . ILE A 1 393 ? 4.311 -3.126 26.778 1.00 97.38 393 ILE A O 1
ATOM 2933 N N . VAL A 1 394 ? 6.303 -2.544 27.636 1.00 95.62 394 VAL A N 1
ATOM 2934 C CA . VAL A 1 394 ? 6.944 -3.860 27.506 1.00 95.62 394 VAL A CA 1
ATOM 2935 C C . VAL A 1 394 ? 7.378 -4.326 28.889 1.00 95.62 394 VAL A C 1
ATOM 2937 O O . VAL A 1 394 ? 8.270 -3.724 29.491 1.00 95.62 394 VAL A O 1
ATOM 2940 N N . GLY A 1 395 ? 6.746 -5.379 29.415 1.00 91.62 395 GLY A N 1
ATOM 2941 C CA . GLY A 1 395 ? 7.037 -5.884 30.764 1.00 91.62 395 GLY A CA 1
ATOM 2942 C C . GLY A 1 395 ? 6.851 -4.821 31.855 1.00 91.62 395 GLY A C 1
ATOM 2943 O O . GLY A 1 395 ? 7.654 -4.735 32.783 1.00 91.62 395 GLY A O 1
ATOM 2944 N N . GLY A 1 396 ? 5.844 -3.954 31.699 1.00 91.12 396 GLY A N 1
ATOM 2945 C CA . GLY A 1 396 ? 5.565 -2.835 32.606 1.00 91.12 396 GLY A CA 1
ATOM 2946 C C . GLY A 1 396 ? 6.459 -1.600 32.425 1.00 91.12 396 GLY A C 1
ATOM 2947 O O . GLY A 1 396 ? 6.274 -0.617 33.140 1.00 91.12 396 GLY A O 1
ATOM 2948 N N . VAL A 1 397 ? 7.411 -1.617 31.485 1.00 95.12 397 VAL A N 1
ATOM 2949 C CA . VAL A 1 397 ? 8.302 -0.481 31.200 1.00 95.12 397 VAL A CA 1
ATOM 2950 C C . VAL A 1 397 ? 7.857 0.235 29.935 1.00 95.12 397 VAL A C 1
ATOM 2952 O O . VAL A 1 397 ? 7.712 -0.376 28.879 1.00 95.12 397 VAL A O 1
ATOM 2955 N N . GLU A 1 398 ? 7.698 1.549 30.038 1.00 95.25 398 GLU A N 1
ATOM 2956 C CA . GLU A 1 398 ? 7.358 2.404 28.909 1.00 95.25 398 GLU A CA 1
ATOM 2957 C C . GLU A 1 398 ? 8.567 2.642 27.992 1.00 95.25 398 GLU A C 1
ATOM 2959 O O . GLU A 1 398 ? 9.652 3.011 28.449 1.00 95.25 398 GLU A O 1
ATOM 2964 N N . LYS A 1 399 ? 8.370 2.457 26.685 1.00 95.62 399 LYS A N 1
ATOM 2965 C CA . LYS A 1 399 ? 9.349 2.744 25.634 1.00 95.62 399 LYS A CA 1
ATOM 2966 C C . LYS A 1 399 ? 8.737 3.649 24.572 1.00 95.62 399 LYS A C 1
ATOM 2968 O O . LYS A 1 399 ? 7.538 3.585 24.317 1.00 95.62 399 LYS A O 1
ATOM 2973 N N . GLU A 1 400 ? 9.577 4.456 23.930 1.00 94.25 400 GLU A N 1
ATOM 2974 C CA . GLU A 1 400 ? 9.174 5.265 22.777 1.00 94.25 400 GLU A CA 1
ATOM 2975 C C . GLU A 1 400 ? 8.681 4.360 21.638 1.00 94.25 400 GLU A C 1
ATOM 2977 O O . GLU A 1 400 ? 9.336 3.371 21.298 1.00 94.25 400 GLU A O 1
ATOM 2982 N N . PHE A 1 401 ? 7.538 4.703 21.040 1.00 93.00 401 PHE A N 1
ATOM 2983 C CA . PHE A 1 401 ? 6.890 3.895 20.011 1.00 93.00 401 PHE A CA 1
ATOM 2984 C C . PHE A 1 401 ? 6.645 4.691 18.727 1.00 93.00 401 PHE A C 1
ATOM 2986 O O . PHE A 1 401 ? 5.512 4.980 18.355 1.00 93.00 401 PHE A O 1
ATOM 2993 N N . LYS A 1 402 ? 7.731 5.080 18.052 1.00 85.56 402 LYS A N 1
ATOM 2994 C CA . LYS A 1 402 ? 7.692 5.903 16.831 1.00 85.56 402 LYS A CA 1
ATOM 2995 C C . LYS A 1 402 ? 8.142 5.142 15.580 1.00 85.56 402 LYS A C 1
ATOM 2997 O O . LYS A 1 402 ? 8.948 4.221 15.726 1.00 85.56 402 LYS A O 1
ATOM 3002 N N . PRO A 1 403 ? 7.702 5.551 14.375 1.00 81.56 403 PRO A N 1
ATOM 3003 C CA . PRO A 1 403 ? 8.126 4.981 13.099 1.00 81.56 403 PRO A CA 1
ATOM 3004 C C . PRO A 1 403 ? 9.641 4.985 12.906 1.00 81.56 403 PRO A C 1
ATOM 3006 O O . PRO A 1 403 ? 10.344 5.912 13.316 1.00 81.56 403 PRO A O 1
ATOM 3009 N N . MET A 1 404 ? 10.129 3.948 12.229 1.00 81.06 404 MET A N 1
ATOM 3010 C CA . MET A 1 404 ? 11.498 3.888 11.720 1.00 81.06 404 MET A CA 1
ATOM 3011 C C . MET A 1 404 ? 11.599 4.654 10.388 1.00 81.06 404 MET A C 1
ATOM 3013 O O . MET A 1 404 ? 10.599 5.128 9.842 1.00 81.06 404 MET A O 1
ATOM 3017 N N . PHE A 1 405 ? 12.812 4.815 9.843 1.00 77.31 405 PHE A N 1
ATOM 3018 C CA . PHE A 1 405 ? 12.979 5.519 8.563 1.00 77.31 405 PHE A CA 1
ATOM 3019 C C . PHE A 1 405 ? 12.328 4.765 7.392 1.00 77.31 405 PHE A C 1
ATOM 3021 O O . PHE A 1 405 ? 11.803 5.392 6.474 1.00 77.31 405 PHE A O 1
ATOM 3028 N N . ARG A 1 406 ? 12.343 3.430 7.448 1.00 76.62 406 ARG A N 1
ATOM 3029 C CA . ARG A 1 406 ? 11.619 2.516 6.553 1.00 76.62 406 ARG A CA 1
ATOM 3030 C C . ARG A 1 406 ? 10.785 1.557 7.396 1.00 76.62 406 ARG A C 1
ATOM 3032 O O . ARG A 1 406 ? 11.107 1.352 8.564 1.00 76.62 406 ARG A O 1
ATOM 3039 N N . GLU A 1 407 ? 9.767 0.953 6.793 1.00 72.00 407 GLU A N 1
ATOM 3040 C CA . GLU A 1 407 ? 9.052 -0.191 7.367 1.00 72.00 407 GLU A CA 1
ATOM 3041 C C . GLU A 1 407 ? 9.992 -1.328 7.789 1.00 72.00 407 GLU A C 1
ATOM 3043 O O . GLU A 1 407 ? 11.120 -1.452 7.297 1.00 72.00 407 GLU A O 1
ATOM 3048 N N . ALA A 1 408 ? 9.478 -2.194 8.664 1.00 76.94 408 ALA A N 1
ATOM 3049 C CA . ALA A 1 408 ? 10.230 -3.325 9.181 1.00 76.94 408 ALA A CA 1
ATOM 3050 C C . ALA A 1 408 ? 10.725 -4.260 8.060 1.00 76.94 408 ALA A C 1
ATOM 3052 O O . ALA A 1 408 ? 10.039 -4.560 7.079 1.00 76.94 408 ALA A O 1
ATOM 3053 N N . ALA A 1 409 ? 11.949 -4.756 8.207 1.00 82.75 409 ALA A N 1
ATOM 3054 C CA . ALA A 1 409 ? 12.623 -5.561 7.206 1.00 82.75 409 ALA A CA 1
ATOM 3055 C C . ALA A 1 409 ? 12.129 -7.020 7.199 1.00 82.75 409 ALA A C 1
ATOM 3057 O O . ALA A 1 409 ? 12.685 -7.901 7.854 1.00 82.75 409 ALA A O 1
ATOM 3058 N N . TYR A 1 410 ? 11.114 -7.297 6.380 1.00 81.56 410 TYR A N 1
ATOM 3059 C CA . TYR A 1 410 ? 10.452 -8.609 6.307 1.00 81.56 410 TYR A CA 1
ATOM 3060 C C . TYR A 1 410 ? 10.949 -9.550 5.189 1.00 81.56 410 TYR A C 1
ATOM 3062 O O . TYR A 1 410 ? 10.417 -10.642 5.010 1.00 81.56 410 TYR A O 1
ATOM 3070 N N . THR A 1 411 ? 11.974 -9.163 4.420 1.00 84.50 411 THR A N 1
ATOM 3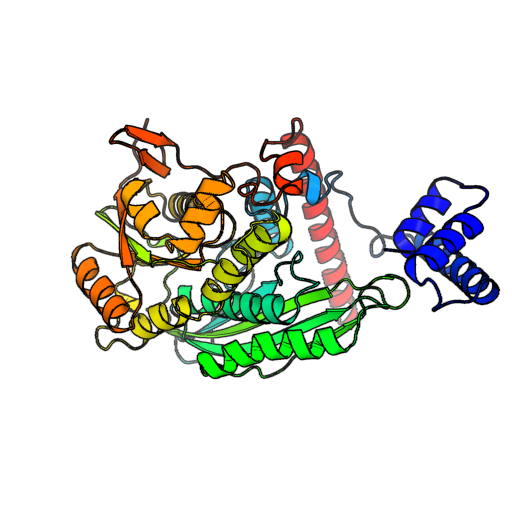071 C CA . THR A 1 411 ? 12.638 -10.041 3.428 1.00 84.50 411 THR A CA 1
ATOM 3072 C C . THR A 1 411 ? 14.162 -9.921 3.512 1.00 84.50 411 THR A C 1
ATOM 3074 O O . THR A 1 411 ? 14.655 -8.883 3.963 1.00 84.50 411 THR A O 1
ATOM 3077 N N . PRO A 1 412 ? 14.938 -10.912 3.022 1.00 85.94 412 PRO A N 1
ATOM 3078 C CA . PRO A 1 412 ? 16.402 -10.857 3.050 1.00 85.94 412 PRO A CA 1
ATOM 3079 C C . PRO A 1 412 ? 16.986 -9.596 2.397 1.00 85.94 412 PRO A C 1
ATOM 3081 O O . PRO A 1 412 ? 17.878 -8.964 2.959 1.00 85.94 412 PRO A O 1
ATOM 3084 N N . LEU A 1 413 ? 16.442 -9.174 1.247 1.00 85.19 413 LEU A N 1
ATOM 3085 C CA . LEU A 1 413 ? 16.899 -7.960 0.564 1.00 85.19 413 LEU A CA 1
ATOM 3086 C C . LEU A 1 413 ? 16.598 -6.696 1.384 1.00 85.19 413 LEU A C 1
ATOM 3088 O O . LEU A 1 413 ? 17.448 -5.814 1.473 1.00 85.19 413 LEU A O 1
ATOM 3092 N N . LYS A 1 414 ? 15.426 -6.616 2.029 1.00 81.19 414 LYS A N 1
ATOM 3093 C CA . LYS A 1 414 ? 15.103 -5.491 2.920 1.00 81.19 414 LYS A CA 1
ATOM 3094 C C . LYS A 1 414 ? 16.020 -5.446 4.137 1.00 81.19 414 LYS A C 1
ATOM 3096 O O . LYS A 1 414 ? 16.479 -4.368 4.490 1.00 81.19 414 LYS A O 1
ATOM 3101 N N . LYS A 1 415 ? 16.360 -6.601 4.720 1.00 83.19 415 LYS A N 1
ATOM 3102 C CA . LYS A 1 415 ? 17.317 -6.687 5.835 1.00 83.19 415 LYS A CA 1
ATOM 3103 C C . LYS A 1 415 ? 18.716 -6.219 5.434 1.00 83.19 415 LYS A C 1
ATOM 3105 O O . LYS A 1 415 ? 19.378 -5.554 6.223 1.00 83.19 415 LYS A O 1
ATOM 3110 N N . ALA A 1 416 ? 19.143 -6.516 4.205 1.00 82.62 416 ALA A N 1
ATOM 3111 C CA . ALA A 1 416 ? 20.423 -6.050 3.672 1.00 82.62 416 ALA A CA 1
ATOM 3112 C C . ALA A 1 416 ? 20.463 -4.526 3.459 1.00 82.62 416 ALA A C 1
ATOM 3114 O O . ALA A 1 416 ? 21.491 -3.905 3.715 1.00 82.62 416 ALA A O 1
ATOM 3115 N N . ILE A 1 417 ? 19.356 -3.923 3.009 1.00 80.94 417 ILE A N 1
ATOM 3116 C CA . ILE A 1 417 ? 19.249 -2.464 2.855 1.00 80.94 417 ILE A CA 1
ATOM 3117 C C . ILE A 1 417 ? 19.128 -1.771 4.226 1.00 80.94 417 ILE A C 1
ATOM 3119 O O . ILE A 1 417 ? 19.708 -0.706 4.440 1.00 80.94 417 ILE A O 1
ATOM 3123 N N . GLY A 1 418 ? 18.418 -2.398 5.167 1.00 78.25 418 GLY A N 1
ATOM 3124 C CA . GLY A 1 418 ? 18.197 -1.902 6.521 1.00 78.25 418 GLY A CA 1
ATOM 3125 C C . GLY A 1 418 ? 17.149 -0.788 6.611 1.00 78.25 418 GLY A C 1
ATOM 3126 O O . GLY A 1 418 ? 16.531 -0.396 5.625 1.00 78.25 418 GLY A O 1
ATOM 3127 N N . GLU A 1 419 ? 16.964 -0.273 7.828 1.00 78.44 419 GLU A N 1
ATOM 3128 C CA . GLU A 1 419 ? 15.892 0.674 8.197 1.00 78.44 419 GLU A CA 1
ATOM 3129 C C . GLU A 1 419 ? 16.433 2.026 8.690 1.00 78.44 419 GLU A C 1
ATOM 3131 O O . GLU A 1 419 ? 15.716 2.816 9.304 1.00 78.44 419 GLU A O 1
ATOM 3136 N N . LYS A 1 420 ? 17.731 2.283 8.491 1.00 79.00 420 LYS A N 1
ATOM 3137 C CA . LYS A 1 420 ? 18.402 3.471 9.029 1.00 79.00 420 LYS A CA 1
ATOM 3138 C C . LYS A 1 420 ? 18.160 4.697 8.156 1.00 79.00 420 LYS A C 1
ATOM 314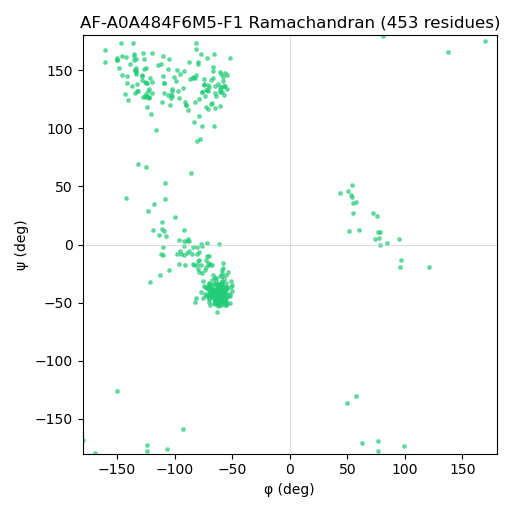0 O O . LYS A 1 420 ? 18.134 4.606 6.930 1.00 79.00 420 LYS A O 1
ATOM 3145 N N . THR A 1 421 ? 18.066 5.850 8.810 1.00 80.44 421 THR A N 1
ATOM 3146 C CA . THR A 1 421 ? 18.018 7.154 8.146 1.00 80.44 421 THR A CA 1
ATOM 3147 C C . THR A 1 421 ? 19.297 7.392 7.331 1.00 80.44 421 THR A C 1
ATOM 3149 O O . THR A 1 421 ? 20.394 7.199 7.866 1.00 80.44 421 THR A O 1
ATOM 3152 N N . PRO A 1 422 ? 19.189 7.820 6.060 1.00 82.50 422 PRO A N 1
ATOM 3153 C CA . PRO A 1 422 ? 20.325 8.218 5.245 1.00 82.50 422 PRO A CA 1
ATOM 3154 C C . PRO A 1 422 ? 21.116 9.360 5.903 1.00 82.50 422 PRO A C 1
ATOM 3156 O O . PRO A 1 422 ? 20.501 10.258 6.482 1.00 82.50 422 PRO A O 1
ATOM 3159 N N . PRO A 1 423 ? 22.458 9.387 5.783 1.00 82.62 423 PRO A N 1
ATOM 3160 C CA . PRO A 1 423 ? 23.278 10.439 6.388 1.00 82.62 423 PRO A CA 1
ATOM 3161 C C . PRO A 1 423 ? 22.941 11.865 5.923 1.00 82.62 423 PRO A C 1
ATOM 3163 O O . PRO A 1 423 ? 23.078 12.796 6.707 1.00 82.62 423 PRO A O 1
ATOM 3166 N N . ASP A 1 424 ? 22.491 12.036 4.674 1.00 88.38 424 ASP A N 1
ATOM 3167 C CA . ASP A 1 424 ? 22.160 13.339 4.068 1.00 88.38 424 ASP A CA 1
ATOM 3168 C C . ASP A 1 424 ? 20.643 13.539 3.877 1.00 88.38 424 ASP A C 1
ATOM 3170 O O . ASP A 1 424 ? 20.171 14.042 2.858 1.00 88.38 424 ASP A O 1
ATOM 3174 N N . PHE A 1 425 ? 19.834 13.100 4.846 1.00 87.62 425 PHE A N 1
ATOM 3175 C CA . PHE A 1 425 ? 18.374 13.190 4.734 1.00 87.62 425 PHE A CA 1
ATOM 3176 C C . PHE A 1 425 ? 17.873 14.634 4.550 1.00 87.62 425 PHE A C 1
ATOM 3178 O O . PHE A 1 425 ? 16.976 14.879 3.744 1.00 87.62 425 PHE A O 1
ATOM 3185 N N . ASP A 1 426 ? 18.480 15.606 5.235 1.00 90.94 426 ASP A N 1
ATOM 3186 C CA . ASP A 1 426 ? 18.102 17.019 5.115 1.00 90.94 426 ASP A CA 1
ATOM 3187 C C . ASP A 1 426 ? 18.494 17.630 3.760 1.00 90.94 426 ASP A C 1
ATOM 3189 O O . ASP A 1 426 ? 17.769 18.477 3.233 1.00 90.94 426 ASP A O 1
ATOM 3193 N N . GLY A 1 427 ? 19.618 17.207 3.169 1.00 92.50 427 GLY A N 1
ATOM 3194 C CA . GLY A 1 427 ? 19.998 17.597 1.811 1.00 92.50 427 GLY A CA 1
ATOM 3195 C C . GLY A 1 427 ? 19.010 17.057 0.778 1.00 92.50 427 GLY A C 1
ATOM 3196 O O . GLY A 1 427 ? 18.513 17.815 -0.059 1.00 92.50 427 GLY A O 1
ATOM 3197 N N . MET A 1 428 ? 18.639 15.779 0.903 1.00 93.81 428 MET A N 1
ATOM 3198 C CA . MET A 1 428 ? 17.630 15.145 0.050 1.00 93.81 428 MET A CA 1
ATOM 3199 C C . MET A 1 428 ? 16.269 15.850 0.139 1.00 93.81 428 MET A C 1
ATOM 3201 O O . MET A 1 428 ? 15.652 16.114 -0.894 1.00 93.81 428 MET A O 1
ATOM 3205 N N . LYS A 1 429 ? 15.823 16.224 1.350 1.00 95.19 429 LYS A N 1
ATOM 3206 C CA . LYS A 1 429 ? 14.583 16.994 1.560 1.00 95.19 429 LYS A CA 1
ATOM 3207 C C . LYS A 1 429 ? 14.561 18.295 0.763 1.00 95.19 429 LYS A C 1
ATOM 3209 O O . LYS A 1 429 ? 13.608 18.537 0.034 1.00 95.19 429 LYS A O 1
ATOM 3214 N N . LYS A 1 430 ? 15.639 19.085 0.818 1.00 96.06 430 LYS A N 1
ATOM 3215 C CA . LYS A 1 430 ? 15.744 20.345 0.056 1.00 96.06 430 LYS A CA 1
ATOM 3216 C C . LYS A 1 430 ? 15.624 20.129 -1.451 1.00 96.06 430 LYS A C 1
ATOM 3218 O O . LYS A 1 430 ? 15.019 20.941 -2.145 1.00 96.06 430 LYS A O 1
ATOM 3223 N N . GLY A 1 431 ? 16.209 19.047 -1.962 1.00 96.81 431 GLY A N 1
ATOM 3224 C CA . GLY A 1 431 ? 16.092 18.684 -3.372 1.00 96.81 431 GLY A CA 1
ATOM 3225 C C . GLY A 1 431 ? 14.661 18.309 -3.766 1.00 96.81 431 GLY A C 1
ATOM 3226 O O . GLY A 1 431 ? 14.186 18.707 -4.829 1.00 96.81 431 GLY A O 1
ATOM 3227 N N . ILE A 1 432 ? 13.953 17.588 -2.894 1.00 96.94 432 ILE A N 1
ATOM 3228 C CA . ILE A 1 432 ? 12.537 17.247 -3.081 1.00 96.94 432 ILE A CA 1
ATOM 3229 C C . ILE A 1 432 ? 11.652 18.497 -3.010 1.00 96.94 432 ILE A C 1
ATOM 3231 O O . ILE A 1 432 ? 10.794 18.656 -3.874 1.00 96.94 432 ILE A O 1
ATOM 3235 N N . ASP A 1 433 ? 11.890 19.399 -2.054 1.00 97.50 433 ASP A N 1
ATOM 3236 C CA . ASP A 1 433 ? 11.193 20.689 -1.955 1.00 97.50 433 ASP A CA 1
ATOM 3237 C C . ASP A 1 433 ? 11.318 21.481 -3.261 1.00 97.50 433 ASP A C 1
ATOM 3239 O O . ASP A 1 433 ? 10.314 21.839 -3.874 1.00 97.50 433 ASP A O 1
ATOM 3243 N N . ALA A 1 434 ? 12.546 21.655 -3.758 1.00 97.56 434 ALA A N 1
ATOM 3244 C CA . ALA A 1 434 ? 12.790 22.365 -5.010 1.00 97.56 434 ALA A CA 1
ATOM 3245 C C . ALA A 1 434 ? 12.102 21.700 -6.218 1.00 97.56 434 ALA A C 1
ATOM 3247 O O . ALA A 1 434 ? 11.634 22.386 -7.128 1.00 97.56 434 ALA A O 1
ATOM 3248 N N . ALA A 1 435 ? 12.035 20.364 -6.246 1.00 97.62 435 ALA A N 1
ATOM 3249 C CA . ALA A 1 435 ? 11.336 19.634 -7.299 1.00 97.62 435 ALA A CA 1
ATOM 3250 C C . ALA A 1 435 ? 9.811 19.828 -7.232 1.00 97.62 435 ALA A C 1
ATOM 3252 O O . ALA A 1 435 ? 9.176 20.003 -8.276 1.00 97.62 435 ALA A O 1
ATOM 3253 N N . ALA A 1 436 ? 9.235 19.833 -6.026 1.00 97.50 436 ALA A N 1
ATOM 3254 C CA . ALA A 1 436 ? 7.815 20.085 -5.800 1.00 97.50 436 ALA A CA 1
ATOM 3255 C C . ALA A 1 436 ? 7.426 21.517 -6.205 1.00 97.50 436 ALA A C 1
ATOM 3257 O O . ALA A 1 436 ? 6.491 21.697 -6.989 1.00 97.50 436 ALA A O 1
ATOM 3258 N N . ASP A 1 437 ? 8.193 22.519 -5.769 1.00 97.75 437 ASP A N 1
ATOM 3259 C CA . ASP A 1 437 ? 7.966 23.928 -6.113 1.00 97.75 437 ASP A CA 1
ATOM 3260 C C . ASP A 1 437 ? 8.037 24.150 -7.632 1.00 97.75 437 ASP A C 1
ATOM 3262 O O . ASP A 1 437 ? 7.134 24.734 -8.236 1.00 97.75 437 ASP A O 1
ATOM 3266 N N . ALA A 1 438 ? 9.051 23.586 -8.296 1.00 97.00 438 ALA A N 1
ATOM 3267 C CA . ALA A 1 438 ? 9.180 23.668 -9.749 1.00 97.00 438 ALA A CA 1
ATOM 3268 C C . ALA A 1 438 ? 8.005 22.998 -10.494 1.00 97.00 438 ALA A C 1
ATOM 3270 O O . ALA A 1 438 ? 7.584 23.470 -11.558 1.00 97.00 438 ALA A O 1
ATOM 3271 N N . ALA A 1 439 ? 7.457 21.900 -9.956 1.00 97.44 439 ALA A N 1
ATOM 3272 C CA . ALA A 1 439 ? 6.271 21.252 -10.510 1.00 97.44 439 ALA A CA 1
ATOM 3273 C C . ALA A 1 439 ? 5.017 22.133 -10.365 1.00 97.44 439 ALA A C 1
ATOM 3275 O O . ALA A 1 439 ? 4.227 22.225 -11.311 1.00 97.44 439 ALA A O 1
ATOM 3276 N N . ILE A 1 440 ? 4.860 22.827 -9.232 1.00 96.56 440 ILE A N 1
ATOM 3277 C CA . ILE A 1 440 ? 3.770 23.785 -8.992 1.00 96.56 440 ILE A CA 1
ATOM 3278 C C . ILE A 1 440 ? 3.854 24.950 -9.976 1.00 96.56 440 ILE A C 1
ATOM 3280 O O . ILE A 1 440 ? 2.879 25.223 -10.681 1.00 96.56 440 ILE A O 1
ATOM 3284 N N . GLU A 1 441 ? 5.019 25.586 -10.099 1.00 96.25 441 GLU A N 1
ATOM 3285 C CA . GLU A 1 441 ? 5.209 26.696 -11.035 1.00 96.25 441 GLU A CA 1
ATOM 3286 C C . GLU A 1 441 ? 4.866 26.282 -12.470 1.00 96.25 441 GLU A C 1
ATOM 3288 O O . GLU A 1 441 ? 4.180 27.002 -13.204 1.00 96.25 441 GLU A O 1
ATOM 3293 N N . LYS A 1 442 ? 5.307 25.089 -12.882 1.00 96.62 442 LYS A N 1
ATOM 3294 C CA . LYS A 1 442 ? 4.983 24.555 -14.204 1.00 96.62 442 LYS A CA 1
ATOM 3295 C C . LYS A 1 442 ? 3.483 24.324 -14.371 1.00 96.62 442 LYS A C 1
ATOM 3297 O O . LYS A 1 442 ? 2.925 24.742 -15.389 1.00 96.62 442 LYS A O 1
ATOM 3302 N N . LYS A 1 443 ? 2.819 23.700 -13.390 1.00 95.88 443 LYS A N 1
ATOM 3303 C CA . LYS A 1 443 ? 1.359 23.501 -13.381 1.00 95.88 443 LYS A CA 1
ATOM 3304 C C . LYS A 1 443 ? 0.642 24.831 -13.615 1.00 95.88 443 LYS A C 1
ATOM 3306 O O . LYS A 1 443 ? -0.192 24.931 -14.516 1.00 95.88 443 LYS A O 1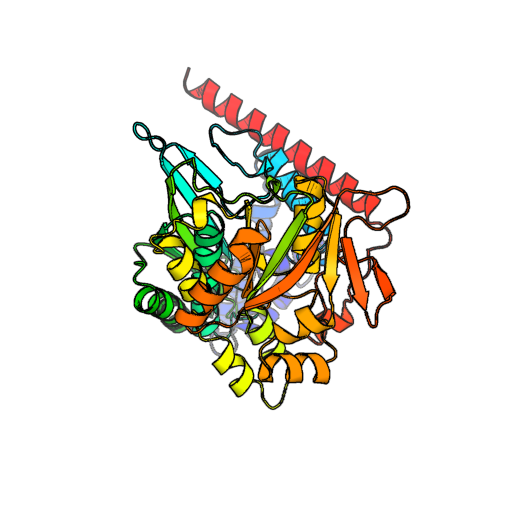
ATOM 3311 N N . GLU A 1 444 ? 1.002 25.869 -12.867 1.00 94.94 444 GLU A N 1
ATOM 3312 C CA . GLU A 1 444 ? 0.396 27.198 -12.977 1.00 94.94 444 GLU A CA 1
ATOM 3313 C C . GLU A 1 444 ? 0.626 27.844 -14.347 1.00 94.94 444 GLU A C 1
ATOM 3315 O O . GLU A 1 444 ? -0.325 28.342 -14.965 1.00 94.94 444 GLU A O 1
ATOM 3320 N N . ARG A 1 445 ? 1.861 27.783 -14.872 1.00 95.06 445 ARG A N 1
ATOM 3321 C CA . ARG A 1 445 ? 2.191 28.268 -16.224 1.00 95.06 445 ARG A CA 1
ATOM 3322 C C . ARG A 1 445 ? 1.320 27.596 -17.287 1.00 95.06 445 ARG A C 1
ATOM 3324 O O . ARG A 1 445 ? 0.752 28.285 -18.141 1.00 95.06 445 ARG A O 1
ATOM 3331 N N . ILE A 1 446 ? 1.186 26.270 -17.235 1.00 95.25 446 ILE A N 1
ATOM 3332 C CA . ILE A 1 446 ? 0.410 25.490 -18.209 1.00 95.25 446 ILE A CA 1
ATOM 3333 C C . ILE A 1 446 ? -1.087 25.779 -18.094 1.00 95.25 446 ILE A C 1
ATOM 3335 O O . ILE A 1 446 ? -1.728 26.054 -19.112 1.00 95.25 446 ILE A O 1
ATOM 3339 N N . VAL A 1 447 ? -1.643 25.811 -16.880 1.00 94.81 447 VAL A N 1
ATOM 3340 C CA . VAL A 1 447 ? -3.058 26.148 -16.654 1.00 94.81 447 VAL A CA 1
ATOM 3341 C C . VAL A 1 447 ? -3.376 27.545 -17.185 1.00 94.81 447 VAL A C 1
ATOM 3343 O O . VAL A 1 447 ? -4.351 27.713 -17.922 1.00 94.81 447 VAL A O 1
ATOM 3346 N N . LYS A 1 448 ? -2.540 28.546 -16.878 1.00 95.38 448 LYS A N 1
ATOM 3347 C CA . LYS A 1 448 ? -2.703 29.917 -17.384 1.00 95.38 448 LYS A CA 1
ATOM 3348 C C . LYS A 1 448 ? -2.657 29.958 -18.910 1.00 95.38 448 LYS A C 1
ATOM 3350 O O . LYS A 1 448 ? -3.537 30.550 -19.532 1.00 95.38 448 LYS A O 1
ATOM 3355 N N . ARG A 1 449 ? -1.676 29.289 -19.526 1.00 94.88 449 ARG A N 1
ATOM 3356 C CA . ARG A 1 449 ? -1.551 29.198 -20.989 1.00 94.88 449 ARG A CA 1
ATOM 3357 C C . ARG A 1 449 ? -2.793 28.579 -21.634 1.00 94.88 449 ARG A C 1
ATOM 3359 O O . ARG A 1 449 ? -3.235 29.073 -22.666 1.00 94.88 449 ARG A O 1
ATOM 3366 N N . ILE A 1 450 ? -3.349 27.512 -21.057 1.00 95.62 450 ILE A N 1
ATOM 3367 C CA . ILE A 1 450 ? -4.540 26.832 -21.590 1.00 95.62 450 ILE A CA 1
ATOM 3368 C C . ILE A 1 450 ? -5.794 27.697 -21.418 1.00 95.62 450 ILE A C 1
ATOM 3370 O O . ILE A 1 450 ? -6.577 27.811 -22.359 1.00 95.62 450 ILE A O 1
ATOM 3374 N N . ARG A 1 451 ? -5.979 28.343 -20.260 1.00 95.12 451 ARG A N 1
ATOM 3375 C CA . ARG A 1 451 ? -7.111 29.258 -20.026 1.00 95.12 451 ARG A CA 1
ATOM 3376 C C . ARG A 1 451 ? -7.088 30.444 -20.992 1.00 95.12 451 ARG A C 1
ATOM 3378 O O . ARG A 1 451 ? -8.107 30.737 -21.604 1.00 95.12 451 ARG A O 1
ATOM 3385 N N . ASN A 1 452 ? -5.915 31.033 -21.217 1.00 93.62 452 ASN A N 1
ATOM 3386 C CA . ASN A 1 452 ? -5.730 32.153 -22.144 1.00 93.62 452 ASN A CA 1
ATOM 3387 C C . ASN A 1 452 ? -5.875 31.776 -23.629 1.00 93.62 452 ASN A C 1
ATOM 3389 O O . ASN A 1 452 ? -5.879 32.662 -24.468 1.00 93.62 452 ASN A O 1
ATOM 3393 N N . ARG A 1 453 ? -5.947 30.485 -23.985 1.00 88.06 453 ARG A N 1
ATOM 3394 C CA . ARG A 1 453 ? -6.284 30.052 -25.356 1.00 88.06 453 ARG A CA 1
ATOM 3395 C C . ARG A 1 453 ? -7.789 30.015 -25.616 1.00 88.06 453 ARG A C 1
ATOM 3397 O O . ARG A 1 453 ? -8.187 29.900 -26.769 1.00 88.06 453 ARG A O 1
ATOM 3404 N N . LYS A 1 454 ? -8.605 30.005 -24.556 1.00 65.81 454 LYS A N 1
ATOM 3405 C CA . LYS A 1 454 ? -10.069 29.894 -24.631 1.00 65.81 454 LYS A CA 1
ATOM 3406 C C . LYS A 1 454 ? -10.791 31.246 -24.540 1.00 65.81 454 LYS A C 1
ATOM 3408 O O . LYS A 1 454 ? -12.004 31.260 -24.719 1.00 65.81 454 LYS A O 1
ATOM 3413 N N . GLY A 1 455 ? -10.077 32.331 -24.241 1.00 53.16 455 GLY A N 1
ATOM 3414 C CA . GLY A 1 455 ? -10.563 33.714 -24.310 1.00 53.16 455 GLY A CA 1
ATOM 3415 C C . GLY A 1 455 ? -9.790 34.465 -25.374 1.00 53.16 455 GLY A C 1
ATOM 3416 O O . GLY A 1 455 ? -10.408 35.344 -26.008 1.00 53.16 455 GLY A O 1
#

Organism: NCBI:txid91560

InterPro domains:
  IPR006283 Thiamine-monophosphate kinase-like [PTHR30270] (66-385)
  IPR009186 Predicted nickel metalloenzyme maturation factor, AIR synthase-related [PIRSF006346] (1-453)
  IPR009186 Predicted nickel metalloenzyme maturation factor, AIR synthase-related [cd02691] (70-426)
  IPR010918 PurM-like, C-terminal domain [PF02769] (234-387)
  IPR016188 PurM-like, N-terminal domain [PF00586] (106-208)
  IPR036676 PurM-like, C-terminal domain superfamily [G3DSA:3.90.650.10] (226-399)
  IPR036676 PurM-like, C-terminal domain superfamily [SSF56042] (229-384)
  IPR036921 PurM-like, N-terminal domain superfamily [G3DSA:3.30.1330.10] (87-225)
  IPR036921 PurM-like, N-terminal domain superfamily [SSF55326] (60-222)

Foldseek 3Di:
DQLLVLLLVCVVVVPPCSLVVSLVVCCVQCPPVDDSVRSSVVSVVSNVVSVVLVPDDDLVSDFQFLPDDCLQQQQPQLFDSVVLLLCLVCVLVDDDQWPDDSNLVALWTWHDDPDAQKIKTKHKDKFLQLCLVPLLLSLQQQLLSQCQSQLQQVWDWAAKEKEKEWADAADPVSVVSNVNSNVVNCVVLVHYHDYYYYYYDVHNSGGDTGMIMMMMIMTMDRNLLGQDLQQFDAQWFKKKWQFLFGNLLLSLLPQQVPPCSVVSSVSRNDNLLSLLSVLCSVDPVNNSNFWNGKDWQAAQGQLSSLVSSCVNNVWAKEFEPVQVLVSYDPVSSVSCVVQVWDNRQHGRRMMMTIGHPVCPVVSQVSSVVSVIHMTRTTGIRHDDPPDASYWYQDPNDIDHRHGFSGGTQSHPVSVVVDRHNDPPNVSSSVSSVVSSVSSSVSVVVVVVVVVVVVD